Protein AF-0000000066932840 (afdb_homodimer)

Nearest PDB structures (foldseek):
  3q53-assembly1_A  TM=8.521E-01  e=2.913E-15  Homo sapiens
  8x5z-assembly1_A  TM=8.084E-01  e=1.155E-15  Homo sapiens
  3fy0-assembly1_A  TM=8.001E-01  e=7.343E-15  Homo sapiens
  1yhv-assembly1_A  TM=7.965E-01  e=5.828E-15  Homo sapiens
  2bva-assembly1_A  TM=7.339E-01  e=5.035E-12  Homo sapiens

pLDDT: mean 77.08, std 30.49, range [14.58, 98.81]

Radius of gyration: 35.37 Å; Cα contacts (8 Å, |Δi|>4): 1029; chains: 2; bounding box: 68×145×120 Å

Sequence (610 aa):
MSPMQKTSNRDTVFPGSGGDYLANIQRPNNSNLPESQVESSTRHSRALVKSTTKSGLRDLYLPLKYKTQRVNWREDSPWSFYEGAYRIELGGSVAVVLRSDTGEQFTLSSASITEEQIKRLCELKHKNLVQTYEVFSYEGVYYTVSNHEAISLNHFIACDKSLNEAQLASIFAQSLEGIAYLATHGLRHSEIICPNILVSLEGVVKIANLELCQNGARAPAKQDLAALGSAVMSVMNKKHVEKGKFSIMNPSLWSSEAISFLSLTMDSTYEALSSHSFLDLAKPQYLPWIVLYALRKAHNAVAPIMSPMQKTSNRDTVFPGSGGDYLANIQRPNNSNLPESQVESSTRHSRALVKSTTKSGLRDLYLPLKYKTQRVNWREDSPWSFYEGAYRIELGGSVAVVLRSDTGEQFTLSSASITEEQIKRLCELKHKNLVQTYEVFSYEGVYYTVSNHEAISLNHFIACDKSLNEAQLASIFAQSLEGIAYLATHGLRHSEIICPNILVSLEGVVKIANLELCQNGARAPAKQDLAALGSAVMSVMNKKHVEKGKFSIMNPSLWSSEAISFLSLTMDSTYEALSSHSFLDLAKPQYLPWIVLYALRKAHNAVAPI

Secondary structure (DSSP, 8-state):
---------------------------------------------------------------GGGS---PEEESS-GGGTEEEEEEEESSSEEEEEEETTT--EEEEEEE---HHHHHHHHH---TTBPPEEEEEEETTEEEEEEE---EEHHHHHHSSSPP-HHHHHHHHHHHHHHHHHHHHTTEE-----GGGEEE-TTS-EEE--GGG-EE--SS--HHHHHHHHHHHHHHHHTSPPPTT----S-GGGS-HHHHHHHHHTTT--HHHHHT-GGGGG--GGGHHHHHHHHHHH-----EE-/---------------------------------------------------------------GGGSS--PEEESS-GGGTEEEEEEEESSSEEEEEEETTT--EEEEEEE---HHHHHHHHH---TTBPPEEEEEEETTEEEEEEE---EEHHHHHHSSSPP-HHHHHHHHHHHHHHHHHHHHTTEE-----GGGEEE-TTS-EEE--GGG-EE--SS--HHHHHHHHHHHHHHHHTSPPPTT----S-GGGS-HHHHHHHHHTTT--HHHHHT-GGGGG--GGGHHHHHHHHHHH-----EE-

InterPro domains:
  IPR000719 Protein kinase domain [PS50011] (46-305)
  IPR000719 Protein kinase domain [SM00220] (82-279)
  IPR001245 Serine-threonine/tyrosine-protein kinase, catalytic domain [PF07714] (112-216)
  IPR011009 Protein kinase-like domain superfamily [SSF56112] (109-215)
  IPR053235 Ser/Thr Protein Kinase [PTHR24361] (93-256)

Organism: NCBI:txid1442368

Solvent-accessible surface area (backbone atoms only — not comparable to full-atom values): 34960 Å² total; per-residue (Å²): 137,90,85,84,77,85,88,83,88,94,82,90,74,87,81,85,85,84,90,78,89,77,86,77,83,77,78,77,84,85,82,78,77,75,80,71,76,76,72,79,74,76,75,73,74,74,70,71,72,73,74,71,74,74,66,76,64,67,68,72,71,56,64,72,76,69,49,91,62,75,55,46,78,40,86,39,61,61,69,81,52,33,40,77,61,28,29,37,78,63,42,47,79,29,33,34,26,25,33,67,89,70,36,50,67,27,27,39,35,79,41,96,69,53,68,68,44,51,55,51,48,56,65,51,81,51,85,22,35,65,43,52,52,34,37,23,45,39,97,90,34,38,34,41,30,26,74,63,68,66,44,26,41,52,42,48,25,72,31,92,66,78,80,53,66,32,42,50,20,26,52,48,50,36,46,49,50,30,45,44,52,38,9,77,73,23,26,31,58,83,64,55,42,36,49,23,36,29,32,27,64,77,31,47,36,22,40,40,63,66,75,64,40,37,80,78,25,86,45,53,45,48,68,41,41,9,10,46,34,7,33,54,32,11,40,76,55,50,42,87,45,58,76,53,42,90,66,71,83,63,60,87,81,50,55,69,55,53,53,50,52,50,58,41,27,59,78,43,52,61,68,61,57,76,67,36,70,50,50,71,47,39,37,45,58,54,30,24,63,55,45,52,49,28,42,32,62,32,80,52,74,71,40,81,104,141,81,86,88,75,92,75,86,77,85,74,85,82,75,84,75,85,82,84,72,91,69,80,82,77,77,71,83,77,91,84,78,82,74,82,74,78,77,72,80,72,75,76,74,73,72,71,72,72,72,75,71,73,72,67,77,64,67,69,72,70,57,64,72,76,69,51,90,61,73,55,44,77,38,85,40,62,59,68,81,50,32,40,76,62,29,28,39,80,64,42,47,80,28,33,34,26,24,32,66,89,69,36,49,66,27,26,39,34,79,39,98,68,54,71,69,45,51,54,52,48,55,65,52,79,52,87,24,35,64,41,52,52,34,38,24,45,40,97,90,33,37,34,42,30,26,73,63,67,66,45,27,42,52,42,47,26,73,33,91,65,80,79,53,67,31,42,50,19,26,51,47,51,37,46,48,51,31,45,43,53,36,9,78,72,24,25,31,59,84,64,53,41,37,50,21,36,28,32,28,63,78,32,48,36,23,41,40,63,65,74,63,41,39,80,78,25,83,47,52,43,47,68,41,41,9,10,46,34,7,34,52,34,11,40,76,56,50,42,90,45,58,77,52,43,87,66,74,85,63,61,87,80,48,55,69,56,53,52,50,52,49,57,42,27,60,79,44,53,61,68,62,56,74,67,36,70,50,51,73,48,38,37,46,58,54,30,25,62,55,44,51,49,28,41,34,64,31,81,51,72,69,40,80,104

Foldseek 3Di:
DDDDDPDDDDDDDDDYYDDDDDDDDDPDDDDDPDPPDPPPPDPPPPPPPPPCCVVPPPPPCPPCVLPPDQAAEEADDCVVFWAFFWWFQALHIWTWIAGPPPRDIKIKDKDLADPVLVVVLQPDRDQQAFHWRYWYRYPNIIMTITHDAQAWLLLLLVAPDADDLQLLLQLLLLVLVVLQSQLVVQKEQLDQAGSQWTAHLQQHIHGHPSSPIDGHHNGRDLQNLLQSLQRSQSSQCSHHGPRLDDDHDCPVSDDPLVNVLSVCSNPHGSVVNNPRCSSVSHDSNVRNVVSVVSSVVDPTDIGGD/DDDDDPDDPDDDDPDDDDDDPDDDPDPDDDDDPDDPDPPPPDPPVPPPPPCCVVVPPPPPCPPCVLPPDQAAEEADDCVVFWAFFWWFQALHIWTWIAGPPPRDIKIKDKDLADPVLVVVLQPDRDQQAFHFRYWYDYPNIIMTITHDAQAWLLLLLQAPDADDLQLLLQLLLLVLVVLFSQLVVQKEQLDQAGSQWTAHLQQHTHGHPSSPIDGHRNGRDLQNLLQNLQRSQSSQQSHHGPRLDDDHDCPVVDDPLVNVLSVCSNPHGSVVNNPRCSSVSHDSNVRNVVSVVSSVVDPTDIGGD

Structure (mmCIF, N/CA/C/O backbone):
data_AF-0000000066932840-model_v1
#
loop_
_entity.id
_entity.type
_entity.pdbx_description
1 polymer 'Protein kinase domain-containing protein'
#
loop_
_atom_site.group_PDB
_atom_site.id
_atom_site.type_symbol
_atom_site.label_atom_id
_atom_site.label_alt_id
_atom_site.label_comp_id
_atom_site.label_asym_id
_atom_site.label_entity_id
_atom_site.label_seq_id
_atom_site.pdbx_PDB_ins_code
_atom_site.Cartn_x
_atom_site.Cartn_y
_atom_site.Cartn_z
_atom_site.occupancy
_atom_site.B_iso_or_equiv
_atom_site.auth_seq_id
_atom_site.auth_comp_id
_atom_site.auth_asym_id
_atom_site.auth_atom_id
_atom_site.pdbx_PDB_model_num
ATOM 1 N N . MET A 1 1 ? 25.375 -58.375 23.328 1 17.38 1 MET A N 1
ATOM 2 C CA . MET A 1 1 ? 25.312 -59.656 22.656 1 17.38 1 MET A CA 1
ATOM 3 C C . MET A 1 1 ? 24.859 -59.5 21.203 1 17.38 1 MET A C 1
ATOM 5 O O . MET A 1 1 ? 24.359 -58.438 20.828 1 17.38 1 MET A O 1
ATOM 9 N N . SER A 1 2 ? 23.922 -60.406 20.672 1 17.84 2 SER A N 1
ATOM 10 C CA . SER A 1 2 ? 23.844 -61.25 19.484 1 17.84 2 SER A CA 1
ATOM 11 C C . SER A 1 2 ? 23.219 -60.5 18.312 1 17.84 2 SER A C 1
ATOM 13 O O . SER A 1 2 ? 22.5 -59.531 18.516 1 17.84 2 SER A O 1
ATOM 15 N N . PRO A 1 3 ? 23.156 -61.062 16.984 1 20.72 3 PRO A N 1
ATOM 16 C CA . PRO A 1 3 ? 23.156 -61.094 15.523 1 20.72 3 PRO A CA 1
ATOM 17 C C . PRO A 1 3 ? 21.75 -61 14.93 1 20.72 3 PRO A C 1
ATOM 19 O O . PRO A 1 3 ? 21.594 -60.688 13.75 1 20.72 3 PRO A O 1
ATOM 22 N N . MET A 1 4 ? 20.609 -61.344 15.656 1 16.97 4 MET A N 1
ATOM 23 C CA . MET A 1 4 ? 19.703 -62.312 15.07 1 16.97 4 MET A CA 1
ATOM 24 C C . MET A 1 4 ? 19.031 -61.75 13.82 1 16.97 4 MET A C 1
ATOM 26 O O . MET A 1 4 ? 18.703 -60.562 13.766 1 16.97 4 MET A O 1
ATOM 30 N N . GLN A 1 5 ? 18.703 -62.625 12.695 1 15.55 5 GLN A N 1
ATOM 31 C CA . GLN A 1 5 ? 18.375 -63.094 11.359 1 15.55 5 GLN A CA 1
ATOM 32 C C . GLN A 1 5 ? 16.891 -62.875 11.047 1 15.55 5 GLN A C 1
ATOM 34 O O . GLN A 1 5 ? 16.031 -63.562 11.586 1 15.55 5 GLN A O 1
ATOM 39 N N . LYS A 1 6 ? 16.375 -61.656 11.141 1 17.77 6 LYS A N 1
ATOM 40 C CA . LYS A 1 6 ? 14.914 -61.594 11.07 1 17.77 6 LYS A CA 1
ATOM 41 C C . LYS A 1 6 ? 14.383 -62.438 9.906 1 17.77 6 LYS A C 1
ATOM 43 O O . LYS A 1 6 ? 14.812 -62.25 8.766 1 17.77 6 LYS A O 1
ATOM 48 N N . THR A 1 7 ? 13.469 -63.438 10.023 1 15.41 7 THR A N 1
ATOM 49 C CA . THR A 1 7 ? 12.844 -64.625 9.5 1 15.41 7 THR A CA 1
ATOM 50 C C . THR A 1 7 ? 12.102 -64.312 8.203 1 15.41 7 THR A C 1
ATOM 52 O O . THR A 1 7 ? 11.719 -63.188 7.941 1 15.41 7 THR A O 1
ATOM 55 N N . SER A 1 8 ? 11.68 -65.438 7.312 1 15.38 8 SER A N 1
ATOM 56 C CA . SER A 1 8 ? 11.562 -66.25 6.113 1 15.38 8 SER A CA 1
ATOM 57 C C . SER A 1 8 ? 10.18 -66.125 5.492 1 15.38 8 SER A C 1
ATOM 59 O O . SER A 1 8 ? 10.039 -66.188 4.266 1 15.38 8 SER A O 1
ATOM 61 N N . ASN A 1 9 ? 9.008 -66.188 6.223 1 15.18 9 ASN A N 1
ATOM 62 C CA . ASN A 1 9 ? 8.18 -67.312 5.852 1 15.18 9 ASN A CA 1
ATOM 63 C C . ASN A 1 9 ? 7.469 -67.125 4.523 1 15.18 9 ASN A C 1
ATOM 65 O O . ASN A 1 9 ? 7.324 -66 4.078 1 15.18 9 ASN A O 1
ATOM 69 N N . ARG A 1 10 ? 6.344 -68.062 4.059 1 15.47 10 ARG A N 1
ATOM 70 C CA . ARG A 1 10 ? 5.93 -69.125 3.156 1 15.47 10 ARG A CA 1
ATOM 71 C C . ARG A 1 10 ? 4.922 -68.625 2.131 1 15.47 10 ARG A C 1
ATOM 73 O O . ARG A 1 10 ? 4.402 -67.5 2.26 1 15.47 10 ARG A O 1
ATOM 80 N N . ASP A 1 11 ? 3.67 -69.375 1.948 1 14.95 11 ASP A N 1
ATOM 81 C CA . ASP A 1 11 ? 3.207 -70.375 0.985 1 14.95 11 ASP A CA 1
ATOM 82 C C . ASP A 1 11 ? 2.145 -69.812 0.059 1 14.95 11 ASP A C 1
ATOM 84 O O . ASP A 1 11 ? 2.195 -70 -1.157 1 14.95 11 ASP A O 1
ATOM 88 N N . THR A 1 12 ? 0.796 -69.438 0.472 1 15.54 12 THR A N 1
ATOM 89 C CA . THR A 1 12 ? -0.285 -70.375 0.093 1 15.54 12 THR A CA 1
ATOM 90 C C . THR A 1 12 ? -0.82 -70 -1.293 1 15.54 12 THR A C 1
ATOM 92 O O . THR A 1 12 ? -0.806 -68.875 -1.694 1 15.54 12 THR A O 1
ATOM 95 N N . VAL A 1 13 ? -1.67 -71 -2.008 1 15.32 13 VAL A N 1
ATOM 96 C CA . VAL A 1 13 ? -1.975 -71.75 -3.211 1 15.32 13 VAL A CA 1
ATOM 97 C C . VAL A 1 13 ? -3.195 -71.188 -3.908 1 15.32 13 VAL A C 1
ATOM 99 O O . VAL A 1 13 ? -3.406 -71.375 -5.102 1 15.32 13 VAL A O 1
ATOM 102 N N . PHE A 1 14 ? -4.031 -70.25 -3.408 1 15.66 14 PHE A N 1
ATOM 103 C CA . PHE A 1 14 ? -5.355 -70.812 -3.674 1 15.66 14 PHE A CA 1
ATOM 104 C C . PHE A 1 14 ? -5.633 -70.875 -5.172 1 15.66 14 PHE A C 1
ATOM 106 O O . PHE A 1 14 ? -5.344 -69.938 -5.891 1 15.66 14 PHE A O 1
ATOM 113 N N . PRO A 1 15 ? -6.453 -71.875 -5.527 1 15.3 15 PRO A N 1
ATOM 114 C CA . PRO A 1 15 ? -6.688 -72.75 -6.707 1 15.3 15 PRO A CA 1
ATOM 115 C C . PRO A 1 15 ? -7.465 -72 -7.801 1 15.3 15 PRO A C 1
ATOM 117 O O . PRO A 1 15 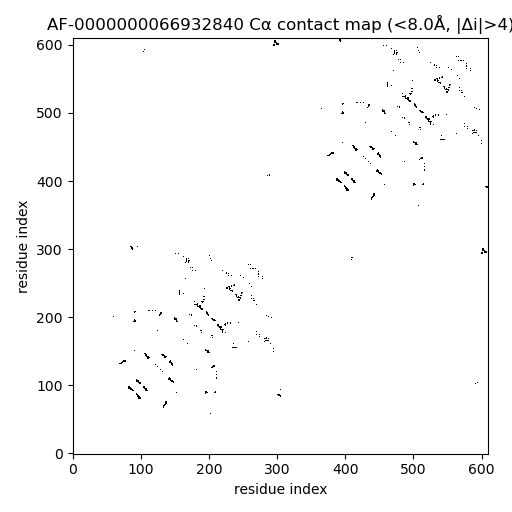? -6.992 -71.938 -8.938 1 15.3 15 PRO A O 1
ATOM 120 N N . GLY A 1 16 ? -8.812 -72.375 -7.836 1 14.58 16 GLY A N 1
ATOM 121 C CA . GLY A 1 16 ? -9.383 -73.25 -8.836 1 14.58 16 GLY A CA 1
ATOM 122 C C . GLY A 1 16 ? -9.898 -72.5 -10.062 1 14.58 16 GLY A C 1
ATOM 123 O O . GLY A 1 16 ? -9.172 -72.375 -11.047 1 14.58 16 GLY A O 1
ATOM 124 N N . SER A 1 17 ? -11.336 -72.625 -10.242 1 14.75 17 SER A N 1
ATOM 125 C CA . SER A 1 17 ? -12.055 -73.375 -11.227 1 14.75 17 SER A CA 1
ATOM 126 C C . SER A 1 17 ? -12.461 -72.562 -12.43 1 14.75 17 SER A C 1
ATOM 128 O O . SER A 1 17 ? -12.328 -71.312 -12.414 1 14.75 17 SER A O 1
ATOM 130 N N . GLY A 1 18 ? -13.859 -72.688 -12.773 1 14.73 18 GLY A N 1
ATOM 131 C CA . GLY A 1 18 ? -14.477 -73.312 -13.891 1 14.73 18 GLY A CA 1
ATOM 132 C C . GLY A 1 18 ? -14.734 -72.438 -15.078 1 14.73 18 GLY A C 1
ATOM 133 O O . GLY A 1 18 ? -14.445 -71.25 -15.031 1 14.73 18 GLY A O 1
ATOM 134 N N . GLY A 1 19 ? -16.141 -72.375 -15.508 1 15.33 19 GLY A N 1
ATOM 135 C CA . GLY A 1 19 ? -16.781 -72.875 -16.719 1 15.33 19 GLY A CA 1
ATOM 136 C C . GLY A 1 19 ? -16.922 -71.812 -17.797 1 15.33 19 GLY A C 1
ATOM 137 O O . GLY A 1 19 ? -16.719 -70.625 -17.562 1 15.33 19 GLY A O 1
ATOM 138 N N . ASP A 1 20 ? -17.719 -72.25 -18.891 1 15.13 20 ASP A N 1
ATOM 139 C CA . ASP A 1 20 ? -17.734 -72.312 -20.344 1 15.13 20 ASP A CA 1
ATOM 140 C C . ASP A 1 20 ? -18.438 -71.125 -20.984 1 15.13 20 ASP A C 1
ATOM 142 O O . ASP A 1 20 ? -18.156 -70.812 -22.141 1 15.13 20 ASP A O 1
ATOM 146 N N . TYR A 1 21 ? -19.594 -70.625 -20.406 1 15.81 21 TYR A N 1
ATOM 147 C CA . TYR A 1 21 ? -20.734 -70.75 -21.312 1 15.81 21 TYR A CA 1
ATOM 148 C C . TYR A 1 21 ? -20.609 -69.75 -22.453 1 15.81 21 TYR A C 1
ATOM 150 O O . TYR A 1 21 ? -20.078 -68.625 -22.281 1 15.81 21 TYR A O 1
ATOM 158 N N . LEU A 1 22 ? -21.141 -70.125 -23.688 1 15.39 22 LEU A N 1
ATOM 159 C CA . LEU A 1 22 ? -21.031 -70.062 -25.141 1 15.39 22 LEU A CA 1
ATOM 160 C C . LEU A 1 22 ? -21.672 -68.812 -25.703 1 15.39 22 LEU A C 1
ATOM 162 O O . LEU A 1 22 ? -21.203 -68.25 -26.703 1 15.39 22 LEU A O 1
ATOM 166 N N . ALA A 1 23 ? -22.844 -68.25 -25.172 1 16.06 23 ALA A N 1
ATOM 167 C CA . ALA A 1 23 ? -23.906 -68.25 -26.172 1 16.06 23 ALA A CA 1
ATOM 168 C C . ALA A 1 23 ? -23.688 -67.125 -27.203 1 16.06 23 ALA A C 1
ATOM 170 O O . ALA A 1 23 ? -23.141 -66.062 -26.891 1 16.06 23 ALA A O 1
ATOM 171 N N . ASN A 1 24 ? -24.141 -67.438 -28.5 1 16.3 24 ASN A N 1
ATOM 172 C CA . ASN A 1 24 ? -23.953 -67.188 -29.922 1 16.3 24 ASN A CA 1
ATOM 173 C C . ASN A 1 24 ? -24.609 -65.875 -30.359 1 16.3 24 ASN A C 1
ATOM 175 O O . ASN A 1 24 ? -24.703 -65.562 -31.547 1 16.3 24 ASN A O 1
ATOM 179 N N . ILE A 1 25 ? -25.297 -65.125 -29.469 1 17.23 25 ILE A N 1
ATOM 180 C CA . ILE A 1 25 ? -26.5 -64.625 -30.141 1 17.23 25 ILE A CA 1
ATOM 181 C C . ILE A 1 25 ? -26.109 -63.688 -31.266 1 17.23 25 ILE A C 1
ATOM 183 O O . ILE A 1 25 ? -25.219 -62.844 -31.094 1 17.23 25 ILE A O 1
ATOM 187 N N . GLN A 1 26 ? -26.969 -63.844 -32.312 1 16.94 26 GLN A N 1
ATOM 188 C CA . GLN A 1 26 ? -27 -63.562 -33.75 1 16.94 26 GLN A CA 1
ATOM 189 C C . GLN A 1 26 ? -27.016 -62.062 -34 1 16.94 26 GLN A C 1
ATOM 191 O O . GLN A 1 26 ? -27.703 -61.312 -33.312 1 16.94 26 GLN A O 1
ATOM 196 N N . ARG A 1 27 ? -26.172 -61.562 -34.969 1 17.95 27 ARG A N 1
ATOM 197 C CA . ARG A 1 27 ? -25.609 -60.281 -35.375 1 17.95 27 ARG A CA 1
ATOM 198 C C . ARG A 1 27 ? -26.609 -59.5 -36.219 1 17.95 27 ARG A C 1
ATOM 200 O O . ARG A 1 27 ? -26.25 -58.469 -36.812 1 17.95 27 ARG A O 1
ATOM 207 N N . PRO A 1 28 ? -27.969 -59.625 -35.719 1 17.39 28 PRO A N 1
ATOM 208 C CA . PRO A 1 28 ? -28.703 -59.375 -36.969 1 17.39 28 PRO A CA 1
ATOM 209 C C . PRO A 1 28 ? -28.281 -58.062 -37.625 1 17.39 28 PRO A C 1
ATOM 211 O O . PRO A 1 28 ? -27.828 -57.125 -36.938 1 17.39 28 PRO A O 1
ATOM 214 N N . ASN A 1 29 ? -28.422 -58.094 -38.938 1 16.39 29 ASN A N 1
ATOM 215 C CA . ASN A 1 29 ? -27.844 -57.438 -40.094 1 16.39 29 ASN A CA 1
ATOM 216 C C . ASN A 1 29 ? -28.281 -55.969 -40.156 1 16.39 29 ASN A C 1
ATOM 218 O O . ASN A 1 29 ? -29.031 -55.5 -39.312 1 16.39 29 ASN A O 1
ATOM 222 N N . ASN A 1 30 ? -28.891 -55.562 -41.375 1 16.3 30 ASN A N 1
ATOM 223 C CA . ASN A 1 30 ? -28.391 -54.719 -42.438 1 16.3 30 ASN A CA 1
ATOM 224 C C . ASN A 1 30 ? -28.938 -53.281 -42.312 1 16.3 30 ASN A C 1
ATOM 226 O O . ASN A 1 30 ? -28.156 -52.344 -42.281 1 16.3 30 ASN A O 1
ATOM 230 N N . SER A 1 31 ? -29.969 -52.938 -43.219 1 17.05 31 SER A N 1
ATOM 231 C CA . SER A 1 31 ? -29.828 -52.094 -44.406 1 17.05 31 SER A CA 1
ATOM 232 C C . SER A 1 31 ? -30.281 -50.688 -44.125 1 17.05 31 SER A C 1
ATOM 234 O O . SER A 1 31 ? -29.531 -49.719 -44.375 1 17.05 31 SER A O 1
ATOM 236 N N . ASN A 1 32 ? -31.516 -50.438 -44.594 1 18.7 32 ASN A N 1
ATOM 237 C CA . ASN A 1 32 ? -31.922 -49.438 -45.594 1 18.7 32 ASN A CA 1
ATOM 238 C C . ASN A 1 32 ? -32.375 -48.125 -44.938 1 18.7 32 ASN A C 1
ATOM 240 O O . ASN A 1 32 ? -33.594 -47.875 -44.812 1 18.7 32 ASN A O 1
ATOM 244 N N . LEU A 1 33 ? -31.906 -47.719 -43.906 1 19.39 33 LEU A N 1
ATOM 245 C CA . LEU A 1 33 ? -32.75 -46.719 -43.219 1 19.39 33 LEU A CA 1
ATOM 246 C C . LEU A 1 33 ? -32.938 -45.469 -44.062 1 19.39 33 LEU A C 1
ATOM 248 O O . LEU A 1 33 ? -31.984 -44.969 -44.656 1 19.39 33 LEU A O 1
ATOM 252 N N . PRO A 1 34 ? -34.25 -45.375 -44.438 1 19.67 34 PRO A N 1
ATOM 253 C CA . PRO A 1 34 ? -34.688 -44.344 -45.375 1 19.67 34 PRO A CA 1
ATOM 254 C C . PRO A 1 34 ? -34.219 -42.969 -45 1 19.67 34 PRO A C 1
ATOM 256 O O . PRO A 1 34 ? -33.875 -42.719 -43.844 1 19.67 34 PRO A O 1
ATOM 259 N N . GLU A 1 35 ? -34.031 -42.125 -46.031 1 20.23 35 GLU A N 1
ATOM 260 C CA . GLU A 1 35 ? -33.438 -40.844 -46.375 1 20.23 35 GLU A CA 1
ATOM 261 C C . GLU A 1 35 ? -34.125 -39.688 -45.625 1 20.23 35 GLU A C 1
ATOM 263 O O . GLU A 1 35 ? -34.969 -39 -46.188 1 20.23 35 GLU A O 1
ATOM 268 N N . SER A 1 36 ? -34.656 -40.062 -44.406 1 19.61 36 SER A N 1
ATOM 269 C CA . SER A 1 36 ? -35.562 -39 -44 1 19.61 36 SER A CA 1
ATOM 270 C C . SER A 1 36 ? -34.969 -37.625 -44.156 1 19.61 36 SER A C 1
ATOM 272 O O . SER A 1 36 ? -33.75 -37.469 -43.969 1 19.61 36 SER A O 1
ATOM 274 N N . GLN A 1 37 ? -35.812 -36.812 -44.781 1 20.8 37 GLN A N 1
ATOM 275 C CA . GLN A 1 37 ? -35.812 -35.438 -45.25 1 20.8 37 GLN A CA 1
ATOM 276 C C . GLN A 1 37 ? -35.344 -34.5 -44.156 1 20.8 37 GLN A C 1
ATOM 278 O O . GLN A 1 37 ? -35.875 -34.5 -43.031 1 20.8 37 GLN A O 1
ATOM 283 N N . VAL A 1 38 ? -34.062 -34.25 -44.156 1 21.58 38 VAL A N 1
ATOM 284 C CA . VAL A 1 38 ? -33.312 -33.375 -43.25 1 21.58 38 VAL A CA 1
ATOM 285 C C . VAL A 1 38 ? -33.969 -32.031 -43.156 1 21.58 38 VAL A C 1
ATOM 287 O O . VAL A 1 38 ? -34.125 -31.312 -44.125 1 21.58 38 VAL A O 1
ATOM 290 N N . GLU A 1 39 ? -35.188 -32.094 -42.375 1 20.67 39 GLU A N 1
ATOM 291 C CA . GLU A 1 39 ? -35.812 -30.797 -42.125 1 20.67 39 GLU A CA 1
ATOM 292 C C . GLU A 1 39 ? -34.781 -29.719 -41.844 1 20.67 39 GLU A C 1
ATOM 294 O O . GLU A 1 39 ? -33.75 -29.984 -41.219 1 20.67 39 GLU A O 1
ATOM 299 N N . SER A 1 40 ? -34.844 -28.672 -42.688 1 20.59 40 SER A N 1
ATOM 300 C CA . SER A 1 40 ? -34.125 -27.406 -42.875 1 20.59 40 SER A CA 1
ATOM 301 C C . SER A 1 40 ? -34.031 -26.641 -41.562 1 20.59 40 SER A C 1
ATOM 303 O O . SER A 1 40 ? -35.031 -26.203 -41 1 20.59 40 SER A O 1
ATOM 305 N N . SER A 1 41 ? -33.312 -27.234 -40.562 1 21.38 41 SER A N 1
ATOM 306 C CA . SER A 1 41 ? -33.188 -26.547 -39.281 1 21.38 41 SER A CA 1
ATOM 307 C C . SER A 1 41 ? -32.781 -25.094 -39.469 1 21.38 41 SER A C 1
ATOM 309 O O . SER A 1 41 ? -31.859 -24.781 -40.188 1 21.38 41 SER A O 1
ATOM 311 N N . THR A 1 42 ? -33.844 -24.266 -39.406 1 22.38 42 THR A N 1
ATOM 312 C CA . THR A 1 42 ? -33.781 -22.812 -39.375 1 22.38 42 THR A CA 1
ATOM 313 C C . THR A 1 42 ? -32.656 -22.328 -38.438 1 22.38 42 THR A C 1
ATOM 315 O O . THR A 1 42 ? -32.625 -22.719 -37.281 1 22.38 42 THR A O 1
ATOM 318 N N . ARG A 1 43 ? -31.516 -22.047 -38.969 1 20.91 43 ARG A N 1
ATOM 319 C CA . ARG A 1 43 ? -30.312 -21.453 -38.406 1 20.91 43 ARG A CA 1
ATOM 320 C C . ARG A 1 43 ? -30.656 -20.25 -37.531 1 20.91 43 ARG A C 1
ATOM 322 O O . ARG A 1 43 ? -31 -19.188 -38.062 1 20.91 43 ARG A O 1
ATOM 329 N N . HIS A 1 44 ? -31.484 -20.438 -36.469 1 21.48 44 HIS A N 1
ATOM 330 C CA . HIS A 1 44 ? -31.594 -19.25 -35.656 1 21.48 44 HIS A CA 1
ATOM 331 C C . HIS A 1 44 ? -30.234 -18.625 -35.375 1 21.48 44 HIS A C 1
ATOM 333 O O . HIS A 1 44 ? -29.297 -19.312 -34.938 1 21.48 44 HIS A O 1
ATOM 339 N N . SER A 1 45 ? -29.859 -17.703 -36.219 1 21.12 45 SER A N 1
ATOM 340 C CA . SER A 1 45 ? -28.719 -16.812 -36.062 1 21.12 45 SER A CA 1
ATOM 341 C C . SER A 1 45 ? -28.578 -16.312 -34.625 1 21.12 45 SER A C 1
ATOM 343 O O . SER A 1 45 ? -29.453 -15.602 -34.125 1 21.12 45 SER A O 1
ATOM 345 N N . ARG A 1 46 ? -28.234 -17.266 -33.719 1 22.28 46 ARG A N 1
ATOM 346 C CA . ARG A 1 46 ? -27.891 -16.766 -32.375 1 22.28 46 ARG A CA 1
ATOM 347 C C . ARG A 1 46 ? -27 -15.531 -32.469 1 22.28 46 ARG A C 1
ATOM 349 O O . ARG A 1 46 ? -25.859 -15.617 -32.906 1 22.28 46 ARG A O 1
ATOM 356 N N . ALA A 1 47 ? -27.594 -14.414 -32.844 1 22.19 47 ALA A N 1
ATOM 357 C CA . ALA A 1 47 ? -26.938 -13.117 -32.688 1 22.19 47 ALA A CA 1
ATOM 358 C C . ALA A 1 47 ? -26.203 -13.047 -31.359 1 22.19 47 ALA A C 1
ATOM 360 O O . ALA A 1 47 ? -26.812 -13.164 -30.297 1 22.19 47 ALA A O 1
ATOM 361 N N . LEU A 1 48 ? -25.062 -13.641 -31.375 1 23.2 48 LEU A N 1
ATOM 362 C CA . LEU A 1 48 ? -24.141 -13.453 -30.266 1 23.2 48 LEU A CA 1
ATOM 363 C C . LEU A 1 48 ? -24.203 -12.023 -29.734 1 23.2 48 LEU A C 1
ATOM 365 O O . LEU A 1 48 ? -23.844 -11.086 -30.453 1 23.2 48 LEU A O 1
ATOM 369 N N . VAL A 1 49 ? -25.281 -11.695 -29.141 1 22.98 49 VAL A N 1
ATOM 370 C CA . VAL A 1 49 ? -25.219 -10.445 -28.391 1 22.98 49 VAL A CA 1
ATOM 371 C C . VAL A 1 49 ? -23.844 -10.312 -27.719 1 22.98 49 VAL A C 1
ATOM 373 O O . VAL A 1 49 ? -23.484 -11.125 -26.875 1 22.98 49 VAL A O 1
ATOM 376 N N . LYS A 1 50 ? -22.828 -9.867 -28.484 1 25.8 50 LYS A N 1
ATOM 377 C CA . LYS A 1 50 ? -21.562 -9.336 -27.969 1 25.8 50 LYS A CA 1
ATOM 378 C C . LYS A 1 50 ? -21.812 -8.453 -26.75 1 25.8 50 LYS A C 1
ATOM 380 O O . LYS A 1 50 ? -22.25 -7.305 -26.875 1 25.8 50 LYS A O 1
ATOM 385 N N . SER A 1 51 ? -22.578 -9 -25.781 1 24.77 51 SER A N 1
ATOM 386 C CA . SER A 1 51 ? -22.625 -8.18 -24.578 1 24.77 51 SER A CA 1
ATOM 387 C C . SER A 1 51 ? -21.266 -7.582 -24.25 1 24.77 51 SER A C 1
ATOM 389 O O . SER A 1 51 ? -20.312 -8.32 -23.969 1 24.77 51 SER A O 1
ATOM 391 N N . THR A 1 52 ? -20.891 -6.559 -24.984 1 28.09 52 THR A N 1
ATOM 392 C CA . THR A 1 52 ? -19.844 -5.586 -24.672 1 28.09 52 THR A CA 1
ATOM 393 C C . THR A 1 52 ? -19.922 -5.156 -23.203 1 28.09 52 THR A C 1
ATOM 395 O O . THR A 1 52 ? -20.656 -4.223 -22.875 1 28.09 52 THR A O 1
ATOM 398 N N . THR A 1 53 ? -20.469 -5.891 -22.391 1 26.58 53 THR A N 1
ATOM 399 C CA . THR A 1 53 ? -20.375 -5.367 -21.031 1 26.58 53 THR A CA 1
ATOM 400 C C . THR A 1 53 ? -18.953 -4.898 -20.734 1 26.58 53 THR A C 1
ATOM 402 O O . THR A 1 53 ? -18.031 -5.715 -20.625 1 26.58 53 THR A O 1
ATOM 405 N N . LYS A 1 54 ? -18.531 -3.725 -21.312 1 27.19 54 LYS A N 1
ATOM 406 C CA . LYS A 1 54 ? -17.422 -2.838 -20.984 1 27.19 54 LYS A CA 1
ATOM 407 C C . LYS A 1 54 ? -17.25 -2.703 -19.469 1 27.19 54 LYS A C 1
ATOM 409 O O . LYS A 1 54 ? -17.891 -1.857 -18.844 1 27.19 54 LYS A O 1
ATOM 414 N N . SER A 1 55 ? -17.5 -3.695 -18.766 1 27.02 55 SER A N 1
ATOM 415 C CA . SER A 1 55 ? -17.281 -3.59 -17.328 1 27.02 55 SER A CA 1
ATOM 416 C C . SER A 1 55 ? -16.016 -2.775 -17.031 1 27.02 55 SER A C 1
ATOM 418 O O . SER A 1 55 ? -15 -2.928 -17.703 1 27.02 55 SER A O 1
ATOM 420 N N . GLY A 1 56 ? -16.234 -1.502 -16.688 1 28.52 56 GLY A N 1
ATOM 421 C CA . GLY A 1 56 ? -15.328 -0.469 -16.219 1 28.52 56 GLY A CA 1
ATOM 422 C C . GLY A 1 56 ? -14.164 -1.019 -15.414 1 28.52 56 GLY A C 1
ATOM 423 O O . GLY A 1 56 ? -14.047 -0.76 -14.219 1 28.52 56 GLY A O 1
ATOM 424 N N . LEU A 1 57 ? -13.945 -2.223 -15.5 1 26.53 57 LEU A N 1
ATOM 425 C CA . LEU A 1 57 ? -12.656 -2.562 -14.914 1 26.53 57 LEU A CA 1
ATOM 426 C C . LEU A 1 57 ? -11.602 -1.518 -15.266 1 26.53 57 LEU A C 1
ATOM 428 O O . LEU A 1 57 ? -11.258 -1.354 -16.438 1 26.53 57 LEU A O 1
ATOM 432 N N . ARG A 1 58 ? -11.672 -0.379 -14.633 1 29.89 58 ARG A N 1
ATOM 433 C CA . ARG A 1 58 ? -10.547 0.533 -14.781 1 29.89 58 ARG A CA 1
ATOM 434 C C . ARG A 1 58 ? -9.273 -0.223 -15.156 1 29.89 58 ARG A C 1
ATOM 436 O O . ARG A 1 58 ? -8.984 -1.277 -14.594 1 29.89 58 ARG A O 1
ATOM 443 N N . ASP A 1 59 ? -9.008 -0.237 -16.391 1 30.77 59 ASP A N 1
ATOM 444 C CA . ASP A 1 59 ? -7.676 -0.655 -16.812 1 30.77 59 ASP A CA 1
ATOM 445 C C . ASP A 1 59 ? -6.668 -0.501 -15.672 1 30.77 59 ASP A C 1
ATOM 447 O O . ASP A 1 59 ? -6.535 0.58 -15.094 1 30.77 59 ASP A O 1
ATOM 451 N N . LEU A 1 60 ? -6.695 -1.356 -14.75 1 31.08 60 LEU A N 1
ATOM 452 C CA . LEU A 1 60 ? -5.527 -1.319 -13.875 1 31.08 60 LEU A CA 1
ATOM 453 C C . LEU A 1 60 ? -4.352 -0.638 -14.57 1 31.08 60 LEU A C 1
ATOM 455 O O . LEU A 1 60 ? -3.826 -1.151 -15.562 1 31.08 60 LEU A O 1
ATOM 459 N N . TYR A 1 61 ? -4.496 0.668 -14.773 1 30.53 61 TYR A N 1
ATOM 460 C CA . TYR A 1 61 ? -3.355 1.418 -15.281 1 30.53 61 TYR A CA 1
ATOM 461 C C . TYR A 1 61 ? -2.045 0.749 -14.891 1 30.53 61 TYR A C 1
ATOM 463 O O . TYR A 1 61 ? -1.699 0.688 -13.711 1 30.53 61 TYR A O 1
ATOM 471 N N . LEU A 1 62 ? -1.787 -0.348 -15.43 1 33.41 62 LEU A N 1
ATOM 472 C CA . LEU A 1 62 ? -0.362 -0.653 -15.367 1 33.41 62 LEU A CA 1
ATOM 473 C C . LEU A 1 62 ? 0.472 0.607 -15.57 1 33.41 62 LEU A C 1
ATOM 475 O O . LEU A 1 62 ? 0.202 1.396 -16.484 1 33.41 62 LEU A O 1
ATOM 479 N N . PRO A 1 63 ? 0.935 1.208 -14.555 1 33.69 63 PRO A N 1
ATOM 480 C CA . PRO A 1 63 ? 1.836 2.271 -15.008 1 33.69 63 PRO A CA 1
ATOM 481 C C . PRO A 1 63 ? 2.467 1.977 -16.359 1 33.69 63 PRO A C 1
ATOM 483 O O . PRO A 1 63 ? 2.689 0.812 -16.703 1 33.69 63 PRO A O 1
ATOM 486 N N . LEU A 1 64 ? 2.09 2.721 -17.375 1 36.38 64 LEU A N 1
ATOM 487 C CA . LEU A 1 64 ? 2.711 2.758 -18.703 1 36.38 64 LEU A CA 1
ATOM 488 C C . LEU A 1 64 ? 4.156 2.277 -18.625 1 36.38 64 LEU A C 1
ATOM 490 O O . LEU A 1 64 ? 4.82 2.148 -19.656 1 36.38 64 LEU A O 1
ATOM 494 N N . LYS A 1 65 ? 4.602 2.266 -17.438 1 39.12 65 LYS A N 1
ATOM 495 C CA . LYS A 1 65 ? 6.02 1.916 -17.438 1 39.12 65 LYS A CA 1
ATOM 496 C C . LYS A 1 65 ? 6.242 0.51 -17.984 1 39.12 65 LYS A C 1
ATOM 498 O O . LYS A 1 65 ? 7.379 0.045 -18.062 1 39.12 65 LYS A O 1
ATOM 503 N N . TYR A 1 66 ? 5.148 -0.19 -18.031 1 38.69 66 TYR A N 1
ATOM 504 C CA . TYR A 1 66 ? 5.344 -1.544 -18.531 1 38.69 66 TYR A CA 1
ATOM 505 C C . TYR A 1 66 ? 5.57 -1.534 -20.031 1 38.69 66 TYR A C 1
ATOM 507 O O . TYR A 1 66 ? 5.496 -2.578 -20.688 1 38.69 66 TYR A O 1
ATOM 515 N N . LYS A 1 67 ? 5.473 -0.369 -20.594 1 40.94 67 LYS A N 1
ATOM 516 C CA . LYS A 1 67 ? 5.812 -0.418 -22 1 40.94 67 LYS A CA 1
ATOM 517 C C . LYS A 1 67 ? 7.082 -1.234 -22.234 1 40.94 67 LYS A C 1
ATOM 519 O O . LYS A 1 67 ? 7.926 -1.351 -21.344 1 40.94 67 LYS A O 1
ATOM 524 N N . THR A 1 68 ? 7.055 -1.926 -23.328 1 48.81 68 THR A N 1
ATOM 525 C CA . THR A 1 68 ? 8.031 -2.773 -24 1 48.81 68 THR A CA 1
ATOM 526 C C . THR A 1 68 ? 9.445 -2.229 -23.797 1 48.81 68 THR A C 1
ATOM 528 O O . THR A 1 68 ? 10.008 -1.6 -24.703 1 48.81 68 THR A O 1
ATOM 531 N N . GLN A 1 69 ? 9.68 -1.703 -22.609 1 58.53 69 GLN A N 1
ATOM 532 C CA . GLN A 1 69 ? 11 -1.086 -22.531 1 58.53 69 GLN A CA 1
ATOM 533 C C . GLN A 1 69 ? 12.102 -2.143 -22.5 1 58.53 69 GLN A C 1
ATOM 535 O O . GLN A 1 69 ? 11.938 -3.199 -21.891 1 58.53 69 GLN A O 1
ATOM 540 N N . ARG A 1 70 ? 12.859 -2.152 -23.391 1 74.69 70 ARG A N 1
ATOM 541 C CA . ARG A 1 70 ? 14.117 -2.889 -23.406 1 74.69 70 ARG A CA 1
ATOM 542 C C . ARG A 1 70 ? 14.773 -2.879 -22.031 1 74.69 70 ARG A C 1
ATOM 544 O O . ARG A 1 70 ? 14.805 -1.844 -21.359 1 74.69 70 ARG A O 1
ATOM 551 N N . VAL A 1 71 ? 14.984 -4.176 -21.578 1 87.19 71 VAL A N 1
ATOM 552 C CA . VAL A 1 71 ? 15.688 -4.312 -20.312 1 87.19 71 VAL A CA 1
ATOM 553 C C . VAL A 1 71 ? 17.062 -3.676 -20.406 1 87.19 71 VAL A C 1
ATOM 555 O O . VAL A 1 71 ? 17.812 -3.93 -21.359 1 87.19 71 VAL A O 1
ATOM 558 N N . ASN A 1 72 ? 17.359 -2.828 -19.531 1 86.06 72 ASN A N 1
ATOM 559 C CA . ASN A 1 72 ? 18.672 -2.189 -19.5 1 86.06 72 ASN A CA 1
ATOM 560 C C . ASN A 1 72 ? 19.719 -3.1 -18.875 1 86.06 72 ASN A C 1
ATOM 562 O O . ASN A 1 72 ? 19.562 -3.553 -17.734 1 86.06 72 ASN A O 1
ATOM 566 N N . TRP A 1 73 ? 20.781 -3.377 -19.672 1 90.44 73 TRP A N 1
ATOM 567 C CA . TRP A 1 73 ? 21.891 -4.184 -19.188 1 90.44 73 TRP A CA 1
ATOM 568 C C . TRP A 1 73 ? 23.094 -3.309 -18.844 1 90.44 73 TRP A C 1
ATOM 570 O O . TRP A 1 73 ? 23.5 -2.461 -19.641 1 90.44 73 TRP A O 1
ATOM 580 N N . ARG A 1 74 ? 23.594 -3.533 -17.625 1 92.62 74 ARG A N 1
ATOM 581 C CA . ARG A 1 74 ? 24.734 -2.734 -17.188 1 92.62 74 ARG A CA 1
ATOM 582 C C . ARG A 1 74 ? 25.812 -3.617 -16.594 1 92.62 74 ARG A C 1
ATOM 584 O O . ARG A 1 74 ? 25.516 -4.531 -15.812 1 92.62 74 ARG A O 1
ATOM 591 N N . GLU A 1 75 ? 27.047 -3.369 -17 1 93.5 75 GLU A N 1
ATOM 592 C CA . GLU A 1 75 ? 28.188 -3.99 -16.359 1 93.5 75 GLU A CA 1
ATOM 593 C C . GLU A 1 75 ? 28.734 -3.105 -15.234 1 93.5 75 GLU A C 1
ATOM 595 O O . GLU A 1 75 ? 29.844 -2.586 -15.336 1 93.5 75 GLU A O 1
ATOM 600 N N . ASP A 1 76 ? 27.984 -2.924 -14.258 1 94.94 76 ASP A N 1
ATOM 601 C CA . ASP A 1 76 ? 28.281 -2.049 -13.125 1 94.94 76 ASP A CA 1
ATOM 602 C C . ASP A 1 76 ? 27.609 -2.553 -11.852 1 94.94 76 ASP A C 1
ATOM 604 O O . ASP A 1 76 ? 26.781 -3.477 -11.898 1 94.94 76 ASP A O 1
ATOM 608 N N . SER A 1 77 ? 28.078 -1.987 -10.766 1 95.44 77 SER A N 1
ATOM 609 C CA . SER A 1 77 ? 27.422 -2.287 -9.5 1 95.44 77 SER A CA 1
ATOM 610 C C . SER A 1 77 ? 26.031 -1.678 -9.445 1 95.44 77 SER A C 1
ATOM 612 O O . SER A 1 77 ? 25.844 -0.5 -9.766 1 95.44 77 SER A O 1
ATOM 614 N N . PRO A 1 78 ? 25 -2.471 -9.078 1 96 78 PRO A N 1
ATOM 615 C CA . PRO A 1 78 ? 23.672 -1.882 -8.922 1 96 78 PRO A CA 1
ATOM 616 C C . PRO A 1 78 ? 23.641 -0.769 -7.879 1 96 78 PRO A C 1
ATOM 618 O O . PRO A 1 78 ? 22.797 0.126 -7.953 1 96 78 PRO A O 1
ATOM 621 N N . TRP A 1 79 ? 24.562 -0.764 -6.984 1 95.19 79 TRP A N 1
ATOM 622 C CA . TRP A 1 79 ? 24.562 0.16 -5.855 1 95.19 79 TRP A CA 1
ATOM 623 C C . TRP A 1 79 ? 25.016 1.551 -6.293 1 95.19 79 TRP A C 1
ATOM 625 O O . TRP A 1 79 ? 24.875 2.518 -5.539 1 95.19 79 TRP A O 1
ATOM 635 N N . SER A 1 80 ? 25.516 1.664 -7.5 1 96.19 80 SER A N 1
ATOM 636 C CA . SER A 1 80 ? 25.828 2.969 -8.078 1 96.19 80 SER A CA 1
ATOM 637 C C . SER A 1 80 ? 24.562 3.688 -8.523 1 96.19 80 SER A C 1
ATOM 639 O O . SER A 1 80 ? 24.562 4.902 -8.75 1 96.19 80 SER A O 1
ATOM 641 N N . PHE A 1 81 ? 23.5 2.887 -8.656 1 95.81 81 PHE A N 1
ATOM 642 C CA . PHE A 1 81 ? 22.281 3.434 -9.234 1 95.81 81 PHE A CA 1
ATOM 643 C C . PHE A 1 81 ? 21.125 3.35 -8.25 1 95.81 81 PHE A C 1
ATOM 645 O O . PHE A 1 81 ? 20.125 4.043 -8.406 1 95.81 81 PHE A O 1
ATOM 652 N N . TYR A 1 82 ? 21.281 2.479 -7.285 1 95.62 82 TYR A N 1
ATOM 653 C CA . TYR A 1 82 ? 20.203 2.25 -6.316 1 95.62 82 TYR A CA 1
ATOM 654 C C . TYR A 1 82 ? 20.719 2.385 -4.891 1 95.62 82 TYR A C 1
ATOM 656 O O . TYR A 1 82 ? 21.891 2.07 -4.613 1 95.62 82 TYR A O 1
ATOM 664 N N . GLU A 1 83 ? 19.781 2.848 -4.043 1 93.94 83 GLU A N 1
ATOM 665 C CA . GLU A 1 83 ? 20.047 2.875 -2.605 1 93.94 83 GLU A CA 1
ATOM 666 C C . GLU A 1 83 ? 19.234 1.803 -1.882 1 93.94 83 GLU A C 1
ATOM 668 O O . GLU A 1 83 ? 18.031 1.658 -2.119 1 93.94 83 GLU A O 1
ATOM 673 N N . GLY A 1 84 ? 19.906 1.064 -1.014 1 92.44 84 GLY A N 1
ATOM 674 C CA . GLY A 1 84 ? 19.219 0.029 -0.262 1 92.44 84 GLY A CA 1
ATOM 675 C C . GLY A 1 84 ? 18.312 0.581 0.824 1 92.44 84 GLY A C 1
ATOM 676 O O . GLY A 1 84 ? 18.703 1.487 1.562 1 92.44 84 GLY A O 1
ATOM 677 N N . ALA A 1 85 ? 17.094 0.047 0.883 1 90.5 85 ALA A N 1
ATOM 678 C CA . ALA A 1 85 ? 16.172 0.456 1.93 1 90.5 85 ALA A CA 1
ATOM 679 C C . ALA A 1 85 ? 16.047 -0.62 3.004 1 90.5 85 ALA A C 1
ATOM 681 O O . ALA A 1 85 ? 16.422 -0.401 4.16 1 90.5 85 ALA A O 1
ATOM 682 N N . TYR A 1 86 ? 15.586 -1.792 2.633 1 87.81 86 TYR A N 1
ATOM 683 C CA . TYR A 1 86 ? 15.445 -2.924 3.543 1 87.81 86 TYR A CA 1
ATOM 684 C C . TYR A 1 86 ? 15.297 -4.23 2.77 1 87.81 86 TYR A C 1
ATOM 686 O O . TYR A 1 86 ? 15.219 -4.223 1.538 1 87.81 86 TYR A O 1
ATOM 694 N N . ARG A 1 87 ? 15.391 -5.383 3.537 1 90.06 87 ARG A N 1
ATOM 695 C CA . ARG A 1 87 ? 15.219 -6.699 2.926 1 90.06 87 ARG A CA 1
ATOM 696 C C . ARG A 1 87 ? 13.914 -7.348 3.379 1 90.06 87 ARG A C 1
ATOM 698 O O . ARG A 1 87 ? 13.492 -7.164 4.52 1 90.06 87 ARG A O 1
ATOM 705 N N . ILE A 1 88 ? 13.336 -8.078 2.455 1 87.69 88 ILE A N 1
ATOM 706 C CA . ILE A 1 88 ? 12.086 -8.773 2.768 1 87.69 88 ILE A CA 1
ATOM 707 C C . ILE A 1 88 ? 12.039 -10.102 2.025 1 87.69 88 ILE A C 1
ATOM 709 O O . ILE A 1 88 ? 12.781 -10.312 1.06 1 87.69 88 ILE A O 1
ATOM 713 N N . GLU A 1 89 ? 11.219 -10.984 2.525 1 86.5 89 GLU A N 1
ATOM 714 C CA . GLU A 1 89 ? 11 -12.266 1.861 1 86.5 89 GLU A CA 1
ATOM 715 C C . GLU A 1 89 ? 9.781 -12.211 0.939 1 86.5 89 GLU A C 1
ATOM 717 O O . GLU A 1 89 ? 8.641 -12.297 1.399 1 86.5 89 GLU A O 1
ATOM 722 N N . LEU A 1 90 ? 9.922 -12.078 -0.28 1 88.5 90 LEU A N 1
ATOM 723 C CA . LEU A 1 90 ? 8.922 -12.055 -1.342 1 88.5 90 LEU A CA 1
ATOM 724 C C . LEU A 1 90 ? 9.43 -12.781 -2.582 1 88.5 90 LEU A C 1
ATOM 726 O O . LEU A 1 90 ? 10.062 -12.18 -3.445 1 88.5 90 LEU A O 1
ATOM 730 N N . GLY A 1 91 ? 9.117 -14.094 -2.771 1 85.75 91 GLY A N 1
ATOM 731 C CA . GLY A 1 91 ? 9.719 -14.891 -3.83 1 85.75 91 GLY A CA 1
ATOM 732 C C . GLY A 1 91 ? 11.195 -15.156 -3.605 1 85.75 91 GLY A C 1
ATOM 733 O O . GLY A 1 91 ? 11.984 -15.188 -4.559 1 85.75 91 GLY A O 1
ATOM 734 N N . GLY A 1 92 ? 11.57 -15.117 -2.34 1 85.12 92 GLY A N 1
ATOM 735 C CA . GLY A 1 92 ? 12.961 -15.164 -1.896 1 85.12 92 GLY A CA 1
ATOM 736 C C . GLY A 1 92 ? 13.391 -13.906 -1.167 1 85.12 92 GLY A C 1
ATOM 737 O O . GLY A 1 92 ? 12.602 -12.977 -0.994 1 85.12 92 GLY A O 1
ATOM 738 N N . SER A 1 93 ? 14.578 -13.945 -0.668 1 86.56 93 SER A N 1
ATOM 739 C CA . SER A 1 93 ? 15.117 -12.758 0 1 86.56 93 SER A CA 1
ATOM 740 C C . SER A 1 93 ? 15.469 -11.672 -1.005 1 86.56 93 SER A C 1
ATOM 742 O O . SER A 1 93 ? 16.375 -11.844 -1.823 1 86.56 93 SER A O 1
ATOM 744 N N . VAL A 1 94 ? 14.781 -10.609 -0.958 1 91.31 94 VAL A N 1
ATOM 745 C CA . VAL A 1 94 ? 15.023 -9.531 -1.912 1 91.31 94 VAL A CA 1
ATOM 746 C C . VAL A 1 94 ? 15.305 -8.227 -1.164 1 91.31 94 VAL A C 1
ATOM 748 O O . VAL A 1 94 ? 14.844 -8.039 -0.034 1 91.31 94 VAL A O 1
ATOM 751 N N . ALA A 1 95 ? 16.047 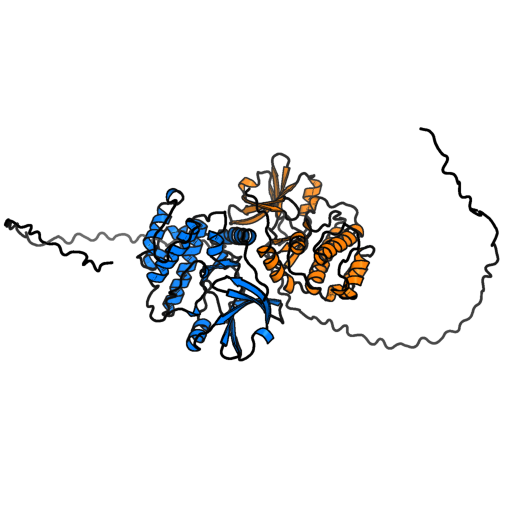-7.387 -1.878 1 93.06 95 ALA A N 1
ATOM 752 C CA . ALA A 1 95 ? 16.297 -6.047 -1.352 1 93.06 95 ALA A CA 1
ATOM 753 C C . ALA A 1 95 ? 15.32 -5.035 -1.941 1 93.06 95 ALA A C 1
ATOM 755 O O . ALA A 1 95 ? 15.148 -4.961 -3.16 1 93.06 95 ALA A O 1
ATOM 756 N N . VAL A 1 96 ? 14.664 -4.391 -1.05 1 93 96 VAL A N 1
ATOM 757 C CA . VAL A 1 96 ? 13.922 -3.217 -1.495 1 93 96 VAL A CA 1
ATOM 758 C C . VAL A 1 96 ? 14.875 -2.035 -1.663 1 93 96 VAL A C 1
ATOM 760 O O . VAL A 1 96 ? 15.602 -1.679 -0.733 1 93 96 VAL A O 1
ATOM 763 N N . VAL A 1 97 ? 14.82 -1.447 -2.881 1 94.69 97 VAL A N 1
ATOM 764 C CA . VAL A 1 97 ? 15.812 -0.424 -3.197 1 94.69 97 VAL A CA 1
ATOM 765 C C . VAL A 1 97 ? 15.117 0.793 -3.807 1 94.69 97 VAL A C 1
ATOM 767 O O . VAL A 1 97 ? 14.016 0.685 -4.34 1 94.69 97 VAL A O 1
ATOM 770 N N . LEU A 1 98 ? 15.781 1.924 -3.639 1 93.94 98 LEU A N 1
ATOM 771 C CA . LEU A 1 98 ? 15.32 3.174 -4.234 1 93.94 98 LEU A CA 1
ATOM 772 C C . LEU A 1 98 ? 16.266 3.625 -5.344 1 93.94 98 LEU A C 1
ATOM 774 O O . LEU A 1 98 ? 17.484 3.645 -5.164 1 93.94 98 LEU A O 1
ATOM 778 N N . ARG A 1 99 ? 15.641 3.898 -6.445 1 94.75 99 ARG A N 1
ATOM 779 C CA . ARG A 1 99 ? 16.469 4.484 -7.492 1 94.75 99 ARG A CA 1
ATOM 780 C C . ARG A 1 99 ? 17.031 5.84 -7.059 1 94.75 99 ARG A C 1
ATOM 782 O O . ARG A 1 99 ? 16.266 6.727 -6.66 1 94.75 99 ARG A O 1
ATOM 789 N N . SER A 1 100 ? 18.25 6.055 -7.227 1 92.75 100 SER A N 1
ATOM 790 C CA . SER A 1 100 ? 18.953 7.191 -6.625 1 92.75 100 SER A CA 1
ATOM 791 C C . SER A 1 100 ? 18.5 8.508 -7.246 1 92.75 100 SER A C 1
ATOM 793 O O . SER A 1 100 ? 18.422 9.531 -6.562 1 92.75 100 SER A O 1
ATOM 795 N N . ASP A 1 101 ? 18.156 8.492 -8.469 1 90.31 101 ASP A N 1
ATOM 796 C CA . ASP A 1 101 ? 17.859 9.734 -9.164 1 90.31 101 ASP A CA 1
ATOM 797 C C . ASP A 1 101 ? 16.375 10.086 -9.031 1 90.31 101 ASP A C 1
ATOM 799 O O . ASP A 1 101 ? 16.016 11.266 -9 1 90.31 101 ASP A O 1
ATOM 803 N N . THR A 1 102 ? 15.492 9.062 -8.867 1 89.75 102 THR A N 1
ATOM 804 C CA . THR A 1 102 ? 14.062 9.344 -8.906 1 89.75 102 THR A CA 1
ATOM 805 C C . THR A 1 102 ? 13.422 9.062 -7.551 1 89.75 102 THR A C 1
ATOM 807 O O . THR A 1 102 ? 12.352 9.594 -7.246 1 89.75 102 THR A O 1
ATOM 810 N N . GLY A 1 103 ? 13.953 8.172 -6.824 1 89.62 103 GLY A N 1
ATOM 811 C CA . GLY A 1 103 ? 13.375 7.793 -5.547 1 89.62 103 GLY A CA 1
ATOM 812 C C . GLY A 1 103 ? 12.328 6.699 -5.672 1 89.62 103 GLY A C 1
ATOM 813 O O . GLY A 1 103 ? 11.742 6.277 -4.672 1 89.62 103 GLY A O 1
ATOM 814 N N . GLU A 1 104 ? 12.18 6.238 -6.844 1 91.5 104 GLU A N 1
ATOM 815 C CA . GLU A 1 104 ? 11.211 5.168 -7.07 1 91.5 104 GLU A CA 1
ATOM 816 C C . GLU A 1 104 ? 11.672 3.867 -6.414 1 91.5 104 GLU A C 1
ATOM 818 O O . GLU A 1 104 ? 12.867 3.562 -6.395 1 91.5 104 GLU A O 1
ATOM 823 N N . GLN A 1 105 ? 10.695 3.162 -5.98 1 93.06 105 GLN A N 1
ATOM 824 C CA . GLN A 1 105 ? 10.977 1.936 -5.242 1 93.06 105 GLN A CA 1
ATOM 825 C C . GLN A 1 105 ? 10.984 0.724 -6.172 1 93.06 105 GLN A C 1
ATOM 827 O O . GLN A 1 105 ? 10.117 0.596 -7.039 1 93.06 105 GLN A O 1
ATOM 832 N N . PHE A 1 106 ? 12 -0.159 -5.996 1 94.81 106 PHE A N 1
ATOM 833 C CA . PHE A 1 106 ? 12.141 -1.406 -6.742 1 94.81 106 PHE A CA 1
ATOM 834 C C . PHE A 1 106 ? 12.602 -2.533 -5.824 1 94.81 106 PHE A C 1
ATOM 836 O O . PHE A 1 106 ? 12.883 -2.309 -4.645 1 94.81 106 PHE A O 1
ATOM 843 N N . THR A 1 107 ? 12.586 -3.725 -6.375 1 95 107 THR A N 1
ATOM 844 C CA . THR A 1 107 ? 13.219 -4.871 -5.73 1 95 107 THR A CA 1
ATOM 845 C C . THR A 1 107 ? 14.453 -5.316 -6.508 1 95 107 THR A C 1
ATOM 847 O O . THR A 1 107 ? 14.438 -5.352 -7.742 1 95 107 THR A O 1
ATOM 850 N N . LEU A 1 108 ? 15.477 -5.582 -5.766 1 94.94 108 LEU A N 1
ATOM 851 C CA . LEU A 1 108 ? 16.734 -6.066 -6.32 1 94.94 108 LEU A CA 1
ATOM 852 C C . LEU A 1 108 ? 17.062 -7.461 -5.797 1 94.94 108 LEU A C 1
ATOM 854 O O . LEU A 1 108 ? 17.047 -7.695 -4.586 1 94.94 108 LEU A O 1
ATOM 858 N N . SER A 1 109 ? 17.25 -8.383 -6.684 1 92.62 109 SER A N 1
ATOM 859 C CA . SER A 1 109 ? 17.609 -9.75 -6.332 1 92.62 109 SER A CA 1
ATOM 860 C C . SER A 1 109 ? 18.922 -10.164 -6.988 1 92.62 109 SER A C 1
ATOM 862 O O . SER A 1 109 ? 19.219 -9.766 -8.117 1 92.62 109 SER A O 1
ATOM 864 N N . SER A 1 110 ? 19.703 -10.852 -6.246 1 91.19 110 SER A N 1
ATOM 865 C CA . SER A 1 110 ? 20.875 -11.469 -6.836 1 91.19 110 SER A CA 1
ATOM 866 C C . SER A 1 110 ? 20.562 -12.852 -7.387 1 91.19 110 SER A C 1
ATOM 868 O O . SER A 1 110 ? 19.797 -13.602 -6.793 1 91.19 110 SER A O 1
ATOM 870 N N . ALA A 1 111 ? 21.125 -13.07 -8.492 1 84 111 ALA A N 1
ATOM 871 C CA . ALA A 1 111 ? 20.859 -14.359 -9.133 1 84 111 ALA A CA 1
ATOM 872 C C . ALA A 1 111 ? 22.172 -15.023 -9.562 1 84 111 ALA A C 1
ATOM 874 O O . ALA A 1 111 ? 22.984 -14.422 -10.266 1 84 111 ALA A O 1
ATOM 875 N N . SER A 1 112 ? 22.359 -16.188 -9.039 1 84.19 112 SER A N 1
ATOM 876 C CA . SER A 1 112 ? 23.484 -16.984 -9.523 1 84.19 112 SER A CA 1
ATOM 877 C C . SER A 1 112 ? 23.062 -17.906 -10.664 1 84.19 112 SER A C 1
ATOM 879 O O . SER A 1 112 ? 22.953 -19.125 -10.492 1 84.19 112 SER A O 1
ATOM 881 N N . ILE A 1 113 ? 22.781 -17.281 -11.773 1 84.88 113 ILE A N 1
ATOM 882 C CA . ILE A 1 113 ? 22.266 -18.016 -12.914 1 84.88 113 ILE A CA 1
ATOM 883 C C . ILE A 1 113 ? 23.125 -17.734 -14.148 1 84.88 113 ILE A C 1
ATOM 885 O O . ILE A 1 113 ? 24.047 -16.906 -14.094 1 84.88 113 ILE A O 1
ATOM 889 N N . THR A 1 114 ? 22.797 -18.516 -15.195 1 87.38 114 THR A N 1
ATOM 890 C CA . THR A 1 114 ? 23.562 -18.391 -16.422 1 87.38 114 THR A CA 1
ATOM 891 C C . THR A 1 114 ? 23.094 -17.188 -17.234 1 87.38 114 THR A C 1
ATOM 893 O O . THR A 1 114 ? 22.016 -16.641 -16.984 1 87.38 114 THR A O 1
ATOM 896 N N . GLU A 1 115 ? 23.922 -16.812 -18.125 1 88.19 115 GLU A N 1
ATOM 897 C CA . GLU A 1 115 ? 23.578 -15.711 -19.016 1 88.19 115 GLU A CA 1
ATOM 898 C C . GLU A 1 115 ? 22.328 -16.031 -19.828 1 88.19 115 GLU A C 1
ATOM 900 O O . GLU A 1 115 ? 21.5 -15.164 -20.078 1 88.19 115 GLU A O 1
ATOM 905 N N . GLU A 1 116 ? 22.266 -17.25 -20.219 1 87.5 116 GLU A N 1
ATOM 906 C CA . GLU A 1 116 ? 21.094 -17.688 -20.984 1 87.5 116 GLU A CA 1
ATOM 907 C C . GLU A 1 116 ? 19.812 -17.547 -20.156 1 87.5 116 GLU A C 1
ATOM 909 O O . GLU A 1 116 ? 18.781 -17.141 -20.688 1 87.5 116 GLU A O 1
ATOM 914 N N . GLN A 1 117 ? 19.938 -17.844 -18.969 1 88.69 117 GLN A N 1
ATOM 915 C CA . GLN A 1 117 ? 18.781 -17.75 -18.078 1 88.69 117 GLN A CA 1
ATOM 916 C C . GLN A 1 117 ? 18.359 -16.297 -17.875 1 88.69 117 GLN A C 1
ATOM 918 O O . GLN A 1 117 ? 17.172 -15.977 -17.859 1 88.69 117 GLN A O 1
ATOM 923 N N . ILE A 1 118 ? 19.344 -15.516 -17.797 1 89.25 118 ILE A N 1
ATOM 924 C CA . ILE A 1 118 ? 19.062 -14.102 -17.609 1 89.25 118 ILE A CA 1
ATOM 925 C C . ILE A 1 118 ? 18.406 -13.531 -18.875 1 89.25 118 ILE A C 1
ATOM 927 O O . ILE A 1 118 ? 17.484 -12.719 -18.797 1 89.25 11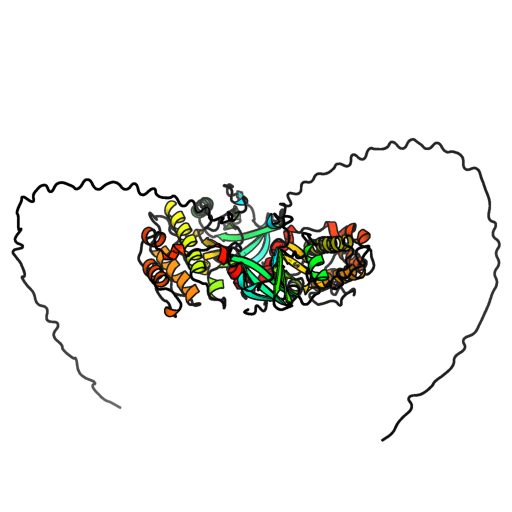8 ILE A O 1
ATOM 931 N N . LYS A 1 119 ? 18.906 -13.906 -19.984 1 89.12 119 LYS A N 1
ATOM 932 C CA . LYS A 1 119 ? 18.344 -13.438 -21.25 1 89.12 119 LYS A CA 1
ATOM 933 C C . LYS A 1 119 ? 16.875 -13.852 -21.391 1 89.12 119 LYS A C 1
ATOM 935 O O . LYS A 1 119 ? 16.047 -13.055 -21.812 1 89.12 119 LYS A O 1
ATOM 940 N N . ARG A 1 120 ? 16.625 -15.016 -21 1 90 120 ARG A N 1
ATOM 941 C CA . ARG A 1 120 ? 15.25 -15.516 -21.016 1 90 120 ARG A CA 1
ATOM 942 C C . ARG A 1 120 ? 14.352 -14.695 -20.094 1 90 120 ARG A C 1
ATOM 944 O O . ARG A 1 120 ? 13.242 -14.312 -20.469 1 90 120 ARG A O 1
ATOM 951 N N . LEU A 1 121 ? 14.867 -14.469 -18.984 1 90.56 121 LEU A N 1
ATOM 952 C CA . LEU A 1 121 ? 14.133 -13.68 -18 1 90.56 121 LEU A CA 1
ATOM 953 C C . LEU A 1 121 ? 13.773 -12.305 -18.562 1 90.56 121 LEU A C 1
ATOM 955 O O . LEU A 1 121 ? 12.664 -11.82 -18.344 1 90.56 121 LEU A O 1
ATOM 959 N N . CYS A 1 122 ? 14.617 -11.75 -19.312 1 90.94 122 CYS A N 1
ATOM 960 C CA . CYS A 1 122 ? 14.438 -10.406 -19.875 1 90.94 122 CYS A CA 1
ATOM 961 C C . CYS A 1 122 ? 13.391 -10.406 -20.969 1 90.94 122 CYS A C 1
ATOM 963 O O . CYS A 1 122 ? 12.828 -9.359 -21.297 1 90.94 122 CYS A O 1
ATOM 965 N N . GLU A 1 123 ? 13.109 -11.508 -21.469 1 91.5 123 GLU A N 1
ATOM 966 C CA . GLU A 1 123 ? 12.156 -11.617 -22.578 1 91.5 123 GLU A CA 1
ATOM 967 C C . GLU A 1 123 ? 10.734 -11.766 -22.062 1 91.5 123 GLU A C 1
ATOM 969 O O . GLU A 1 123 ? 9.773 -11.539 -22.797 1 91.5 123 GLU A O 1
ATOM 974 N N . LEU A 1 124 ? 10.609 -12.234 -20.922 1 93.75 124 LEU A N 1
ATOM 975 C CA . LEU A 1 124 ? 9.289 -12.492 -20.359 1 93.75 124 LEU A CA 1
ATOM 976 C C . LEU A 1 124 ? 8.602 -11.195 -19.969 1 93.75 124 LEU A C 1
ATOM 978 O O . LEU A 1 124 ? 9.102 -10.453 -19.109 1 93.75 124 LEU A O 1
ATOM 982 N N . LYS A 1 125 ? 7.477 -10.906 -20.672 1 93.62 125 LYS A N 1
ATOM 983 C CA . LYS A 1 125 ? 6.684 -9.711 -20.391 1 93.62 125 LYS A CA 1
ATOM 984 C C . LYS A 1 125 ? 5.199 -10.047 -20.266 1 93.62 125 LYS A C 1
ATOM 986 O O . LYS A 1 125 ? 4.527 -10.289 -21.281 1 93.62 125 LYS A O 1
ATOM 991 N N . HIS A 1 126 ? 4.758 -10.023 -19.062 1 95.94 126 HIS A N 1
ATOM 992 C CA . HIS A 1 126 ? 3.361 -10.344 -18.781 1 95.94 126 HIS A CA 1
ATOM 993 C C . HIS A 1 126 ? 2.904 -9.734 -17.469 1 95.94 126 HIS A C 1
ATOM 995 O O . HIS A 1 126 ? 3.664 -9.711 -16.5 1 95.94 126 HIS A O 1
ATOM 1001 N N . LYS A 1 127 ? 1.709 -9.328 -17.375 1 96.44 127 LYS A N 1
ATOM 1002 C CA . LYS A 1 127 ? 1.178 -8.656 -16.188 1 96.44 127 LYS A CA 1
ATOM 1003 C C . LYS A 1 127 ? 1.202 -9.578 -14.977 1 96.44 127 LYS A C 1
ATOM 1005 O O . LYS A 1 127 ? 1.259 -9.109 -13.836 1 96.44 127 LYS A O 1
ATOM 1010 N N . ASN A 1 128 ? 1.134 -10.914 -15.188 1 98.12 128 ASN A N 1
ATOM 1011 C CA . ASN A 1 128 ? 1.047 -11.859 -14.078 1 98.12 128 ASN A CA 1
ATOM 1012 C C . ASN A 1 128 ? 2.395 -12.516 -13.797 1 98.12 128 ASN A C 1
ATOM 1014 O O . ASN A 1 128 ? 2.453 -13.578 -13.164 1 98.12 128 ASN A O 1
ATOM 1018 N N . LEU A 1 129 ? 3.441 -11.93 -14.297 1 97.56 129 LEU A N 1
ATOM 1019 C CA . LEU A 1 129 ? 4.812 -12.312 -13.977 1 97.56 129 LEU A CA 1
ATOM 1020 C C . LEU A 1 129 ? 5.598 -11.125 -13.43 1 97.56 129 LEU A C 1
ATOM 1022 O O . LEU A 1 129 ? 5.379 -9.984 -13.852 1 97.56 129 LEU A O 1
ATOM 1026 N N . VAL A 1 130 ? 6.457 -11.461 -12.492 1 96 130 VAL A N 1
ATOM 1027 C CA . VAL A 1 130 ? 7.379 -10.406 -12.078 1 96 130 VAL A CA 1
ATOM 1028 C C . VAL A 1 130 ? 8.266 -10.008 -13.25 1 96 130 VAL A C 1
ATOM 1030 O O . VAL A 1 130 ? 8.945 -10.852 -13.844 1 96 130 VAL A O 1
ATOM 1033 N N . GLN A 1 131 ? 8.266 -8.766 -13.508 1 93.25 131 GLN A N 1
ATOM 1034 C CA . GLN A 1 131 ? 8.969 -8.281 -14.695 1 93.25 131 GLN A CA 1
ATOM 1035 C C . GLN A 1 131 ? 10.336 -7.715 -14.328 1 93.25 131 GLN A C 1
ATOM 1037 O O . GLN A 1 131 ? 10.469 -6.988 -13.336 1 93.25 131 GLN A O 1
ATOM 1042 N N . THR A 1 132 ? 11.297 -8.031 -15.148 1 93.5 132 THR A N 1
ATOM 1043 C CA . THR A 1 132 ? 12.641 -7.488 -14.992 1 93.5 132 THR A CA 1
ATOM 1044 C C . THR A 1 132 ? 12.797 -6.191 -15.781 1 93.5 132 THR A C 1
ATOM 1046 O O . THR A 1 132 ? 12.539 -6.152 -16.984 1 93.5 132 THR A O 1
ATOM 1049 N N . TYR A 1 133 ? 13.32 -5.156 -15.094 1 92.75 133 TYR A N 1
ATOM 1050 C CA . TYR A 1 133 ? 13.469 -3.852 -15.734 1 92.75 133 TYR A CA 1
ATOM 1051 C C . TYR A 1 133 ? 14.93 -3.562 -16.047 1 92.75 133 TYR A C 1
ATOM 1053 O O . TYR A 1 133 ? 15.242 -2.879 -17.031 1 92.75 133 TYR A O 1
ATOM 1061 N N . GLU A 1 134 ? 15.766 -4.027 -15.195 1 94.56 134 GLU A N 1
ATOM 1062 C CA . GLU A 1 134 ? 17.203 -3.805 -15.352 1 94.56 134 GLU A CA 1
ATOM 1063 C C . GLU A 1 134 ? 18 -5.008 -14.867 1 94.56 134 GLU A C 1
ATOM 1065 O O . GLU A 1 134 ? 17.578 -5.719 -13.953 1 94.56 134 GLU A O 1
ATOM 1070 N N . VAL A 1 135 ? 19.141 -5.195 -15.531 1 95.56 135 VAL A N 1
ATOM 1071 C CA . VAL A 1 135 ? 20.062 -6.266 -15.148 1 95.56 135 VAL A CA 1
ATOM 1072 C C . VAL A 1 135 ? 21.469 -5.699 -14.969 1 95.56 135 VAL A C 1
ATOM 1074 O O . VAL A 1 135 ? 21.922 -4.895 -15.781 1 95.56 135 VAL A O 1
ATOM 1077 N N . PHE A 1 136 ? 22.062 -6.051 -13.914 1 95.56 136 PHE A N 1
ATOM 1078 C CA . PHE A 1 136 ? 23.453 -5.688 -13.648 1 95.56 136 PHE A CA 1
ATOM 1079 C C . PHE A 1 136 ? 24.344 -6.93 -13.609 1 95.56 136 PHE A C 1
ATOM 1081 O O . PHE A 1 136 ? 23.953 -7.957 -13.047 1 95.56 136 PHE A O 1
ATOM 1088 N N . SER A 1 137 ? 25.391 -6.891 -14.25 1 94.31 137 SER A N 1
ATOM 1089 C CA . SER A 1 137 ? 26.469 -7.867 -14.086 1 94.31 137 SER A CA 1
ATOM 1090 C C . SER A 1 137 ? 27.641 -7.273 -13.312 1 94.31 137 SER A C 1
ATOM 1092 O O . SER A 1 137 ? 28.312 -6.352 -13.789 1 94.31 137 SER A O 1
ATOM 1094 N N . TYR A 1 138 ? 27.844 -7.777 -12.133 1 93.31 138 TYR A N 1
ATOM 1095 C CA . TYR A 1 138 ? 28.859 -7.203 -11.242 1 93.31 138 TYR A CA 1
ATOM 1096 C C . TYR A 1 138 ? 29.547 -8.289 -10.438 1 93.31 138 TYR A C 1
ATOM 1098 O O . TYR A 1 138 ? 28.906 -9.07 -9.742 1 93.31 138 TYR A O 1
ATOM 1106 N N . GLU A 1 139 ? 30.891 -8.398 -10.578 1 92 139 GLU A N 1
ATOM 1107 C CA . GLU A 1 139 ? 31.734 -9.344 -9.852 1 92 139 GLU A CA 1
ATOM 1108 C C . GLU A 1 139 ? 31.234 -10.773 -10.039 1 92 139 GLU A C 1
ATOM 1110 O O . GLU A 1 139 ? 31.141 -11.531 -9.07 1 92 139 GLU A O 1
ATOM 1115 N N . GLY A 1 140 ? 30.734 -11.055 -11.203 1 88.94 140 GLY A N 1
ATOM 1116 C CA . GLY A 1 140 ? 30.391 -12.414 -11.57 1 88.94 140 GLY A CA 1
ATOM 1117 C C . GLY A 1 140 ? 28.984 -12.805 -11.148 1 88.94 140 GLY A C 1
ATOM 1118 O O . GLY A 1 140 ? 28.594 -13.969 -11.273 1 88.94 140 GLY A O 1
ATOM 1119 N N . VAL A 1 141 ? 28.328 -11.836 -10.641 1 91.94 141 VAL A N 1
ATOM 1120 C CA . VAL A 1 141 ? 26.969 -12.102 -10.188 1 91.94 141 VAL A CA 1
ATOM 1121 C C . VAL A 1 141 ? 25.984 -11.203 -10.953 1 91.94 141 VAL A C 1
ATOM 1123 O O . VAL A 1 141 ? 26.297 -10.055 -11.258 1 91.94 141 VAL A O 1
ATOM 1126 N N . TYR A 1 142 ? 24.906 -11.828 -11.25 1 93.75 142 TYR A N 1
ATOM 1127 C CA . TYR A 1 142 ? 23.875 -11.023 -11.875 1 93.75 142 TYR A CA 1
ATOM 1128 C C . TYR A 1 142 ? 22.891 -10.484 -10.828 1 93.75 142 TYR A C 1
ATOM 1130 O O . TYR A 1 142 ? 22.594 -11.164 -9.844 1 93.75 142 TYR A O 1
ATOM 1138 N N . TYR A 1 143 ? 22.469 -9.227 -11.055 1 95 143 TYR A N 1
ATOM 1139 C CA . TYR A 1 143 ? 21.391 -8.602 -10.281 1 95 143 TYR A CA 1
ATOM 1140 C C . TYR A 1 143 ? 20.234 -8.195 -11.172 1 95 143 TYR A C 1
ATOM 1142 O O . TYR A 1 143 ? 20.438 -7.641 -12.258 1 95 143 TYR A O 1
ATOM 1150 N N . THR A 1 144 ? 19.078 -8.539 -10.695 1 94.69 144 THR A N 1
ATOM 1151 C CA . THR A 1 144 ? 17.891 -8.148 -11.453 1 94.69 144 THR A CA 1
ATOM 1152 C C . THR A 1 144 ? 17.047 -7.164 -10.656 1 94.69 144 THR A C 1
ATOM 1154 O O . THR A 1 144 ? 16.875 -7.32 -9.445 1 94.69 144 THR A O 1
ATOM 1157 N N . VAL A 1 145 ? 16.5 -6.168 -11.383 1 95.62 145 VAL A N 1
ATOM 1158 C CA . VAL A 1 145 ? 15.625 -5.164 -10.789 1 95.62 145 VAL A CA 1
ATOM 1159 C C . VAL A 1 145 ? 14.203 -5.348 -11.305 1 95.62 145 VAL A C 1
ATOM 1161 O O . VAL A 1 145 ? 13.977 -5.434 -12.516 1 95.62 145 VAL A O 1
ATOM 1164 N N . SER A 1 146 ? 13.297 -5.43 -10.344 1 94.62 146 SER A N 1
ATOM 1165 C CA . SER A 1 146 ? 11.883 -5.586 -10.664 1 94.62 146 SER A CA 1
ATOM 1166 C C . SER A 1 146 ? 11.008 -4.664 -9.82 1 94.62 146 SER A C 1
ATOM 1168 O O . SER A 1 146 ? 11.508 -4.012 -8.898 1 94.62 146 SER A O 1
ATOM 1170 N N . ASN A 1 147 ? 9.758 -4.574 -10.203 1 90.62 147 ASN A N 1
ATOM 1171 C CA . ASN A 1 147 ? 8.836 -3.816 -9.367 1 90.62 147 ASN A CA 1
ATOM 1172 C C . ASN A 1 147 ? 8.664 -4.457 -7.992 1 90.62 147 ASN A C 1
ATOM 1174 O O . ASN A 1 147 ? 8.656 -5.684 -7.875 1 90.62 147 ASN A O 1
ATOM 1178 N N . HIS A 1 148 ? 8.492 -3.58 -7.102 1 87.31 148 HIS A N 1
ATOM 1179 C CA . HIS A 1 148 ? 8.219 -4.047 -5.746 1 87.31 148 HIS A CA 1
ATOM 1180 C C . HIS A 1 148 ? 6.75 -4.441 -5.586 1 87.31 148 HIS A C 1
ATOM 1182 O O . HIS A 1 148 ? 5.855 -3.676 -5.953 1 87.31 148 HIS A O 1
ATOM 1188 N N . GLU A 1 149 ? 6.539 -5.637 -5.031 1 88.12 149 GLU A N 1
ATOM 1189 C CA . GLU A 1 149 ? 5.191 -6.129 -4.773 1 88.12 149 GLU A CA 1
ATOM 1190 C C . GLU A 1 149 ? 4.852 -6.051 -3.287 1 88.12 149 GLU A C 1
ATOM 1192 O O . GLU A 1 149 ? 5.723 -5.777 -2.459 1 88.12 149 GLU A O 1
ATOM 1197 N N . ALA A 1 150 ? 3.578 -6.332 -3.016 1 89.31 150 ALA A N 1
ATOM 1198 C CA . ALA A 1 150 ? 3.1 -6.051 -1.664 1 89.31 150 ALA A CA 1
ATOM 1199 C C . ALA A 1 150 ? 3.242 -7.281 -0.769 1 89.31 150 ALA A C 1
ATOM 1201 O O . ALA A 1 150 ? 3.904 -7.223 0.27 1 89.31 150 ALA A O 1
ATOM 1202 N N . ILE A 1 151 ? 2.682 -8.375 -1.206 1 93.94 151 ILE A N 1
ATOM 1203 C CA . ILE A 1 151 ? 2.674 -9.555 -0.349 1 93.94 151 ILE A CA 1
ATOM 1204 C C . ILE A 1 151 ? 2.781 -10.82 -1.205 1 93.94 151 ILE A C 1
ATOM 1206 O O . ILE A 1 151 ? 2.826 -10.734 -2.436 1 93.94 151 ILE A O 1
ATOM 1210 N N . SER A 1 152 ? 2.955 -11.945 -0.536 1 96.12 152 SER A N 1
ATOM 1211 C CA . SER A 1 152 ? 2.83 -13.266 -1.144 1 96.12 152 SER A CA 1
ATOM 1212 C C . SER A 1 152 ? 1.677 -14.055 -0.53 1 96.12 152 SER A C 1
ATOM 1214 O O . SER A 1 152 ? 1.043 -13.594 0.422 1 96.12 152 SER A O 1
ATOM 1216 N N . LEU A 1 153 ? 1.389 -15.211 -1.076 1 97.56 153 LEU A N 1
ATOM 1217 C CA . LEU A 1 153 ? 0.335 -16.047 -0.52 1 97.56 153 LEU A CA 1
ATOM 1218 C C . LEU A 1 153 ? 0.666 -16.469 0.912 1 97.56 153 LEU A C 1
ATOM 1220 O O . LEU A 1 153 ? -0.234 -16.766 1.7 1 97.56 153 LEU A O 1
ATOM 1224 N N . ASN A 1 154 ? 1.972 -16.438 1.303 1 95.44 154 ASN A N 1
ATOM 1225 C CA . ASN A 1 154 ? 2.342 -16.703 2.688 1 95.44 154 ASN A CA 1
ATOM 1226 C C . ASN A 1 154 ? 1.677 -15.727 3.648 1 95.44 154 ASN A C 1
ATOM 1228 O O . ASN A 1 154 ? 1.307 -16.094 4.762 1 95.44 154 ASN A O 1
ATOM 1232 N N . HIS A 1 155 ? 1.545 -14.562 3.211 1 93.75 155 HIS A N 1
ATOM 1233 C CA . HIS A 1 155 ? 0.935 -13.547 4.059 1 93.75 155 HIS A CA 1
ATOM 1234 C C . HIS A 1 155 ? -0.555 -13.805 4.25 1 93.75 155 HIS A C 1
ATOM 1236 O O . HIS A 1 155 ? -1.108 -13.523 5.312 1 93.75 155 HIS A O 1
ATOM 1242 N N . PHE A 1 156 ? -1.191 -14.305 3.207 1 95.5 156 PHE A N 1
ATOM 1243 C CA . PHE A 1 156 ? -2.6 -14.656 3.344 1 95.5 156 PHE A CA 1
ATOM 1244 C C . PHE A 1 156 ? -2.771 -15.844 4.289 1 95.5 156 PHE A C 1
ATOM 1246 O O . PHE A 1 156 ? -3.764 -15.922 5.012 1 95.5 156 PHE A O 1
ATOM 1253 N N . ILE A 1 157 ? -1.834 -16.75 4.242 1 95.81 157 ILE A N 1
ATOM 1254 C CA . ILE A 1 157 ? -1.882 -17.891 5.156 1 95.81 157 ILE A CA 1
ATOM 1255 C C . ILE A 1 157 ? -1.785 -17.391 6.598 1 95.81 157 ILE A C 1
ATOM 1257 O O . ILE A 1 157 ? -2.516 -17.859 7.473 1 95.81 157 ILE A O 1
ATOM 1261 N N . ALA A 1 158 ? -0.947 -16.438 6.832 1 91.62 158 ALA A N 1
ATOM 1262 C CA . ALA A 1 158 ? -0.68 -15.93 8.172 1 91.62 158 ALA A CA 1
ATOM 1263 C C . ALA A 1 158 ? -1.779 -14.977 8.633 1 91.62 158 ALA A C 1
ATOM 1265 O O . ALA A 1 158 ? -1.916 -14.703 9.828 1 91.62 158 ALA A O 1
ATOM 1266 N N . CYS A 1 159 ? -2.516 -14.477 7.699 1 89.25 159 CYS A N 1
ATOM 1267 C CA . CYS A 1 159 ? -3.557 -13.492 7.973 1 89.25 159 CYS A CA 1
ATOM 1268 C C . CYS A 1 159 ? -4.742 -14.133 8.68 1 89.25 159 CYS A C 1
ATOM 1270 O O . CYS A 1 159 ? -5.145 -15.25 8.336 1 89.25 159 CYS A O 1
ATOM 1272 N N . ASP A 1 160 ? -5.391 -13.422 9.609 1 89.56 160 ASP A N 1
ATOM 1273 C CA . ASP A 1 160 ? -6.5 -13.984 10.375 1 89.56 160 ASP A CA 1
ATOM 1274 C C . ASP A 1 160 ? -7.793 -13.953 9.562 1 89.56 160 ASP A C 1
ATOM 1276 O O . ASP A 1 160 ? -8.742 -14.688 9.867 1 89.56 160 ASP A O 1
ATOM 1280 N N . LYS A 1 161 ? -7.875 -13.164 8.547 1 90.56 161 LYS A N 1
ATOM 1281 C CA . LYS A 1 161 ? -9.07 -13.109 7.711 1 90.56 161 LYS A CA 1
ATOM 1282 C C . LYS A 1 161 ? -8.961 -14.086 6.535 1 90.56 161 LYS A C 1
ATOM 1284 O O . LYS A 1 161 ? -7.898 -14.203 5.922 1 90.56 161 LYS A O 1
ATOM 1289 N N . SER A 1 162 ? -10.062 -14.727 6.281 1 93.69 162 SER A N 1
ATOM 1290 C CA . SER A 1 162 ? -10.109 -15.664 5.16 1 93.69 162 SER A CA 1
ATOM 1291 C C . SER A 1 162 ? -10.492 -14.953 3.867 1 93.69 162 SER A C 1
ATOM 1293 O O . SER A 1 162 ? -11.281 -14.008 3.879 1 93.69 162 SER A O 1
ATOM 1295 N N . LEU A 1 163 ? -9.93 -15.453 2.822 1 96.62 163 LEU A N 1
ATOM 1296 C CA . LEU A 1 163 ? -10.352 -14.992 1.505 1 96.62 163 LEU A CA 1
ATOM 1297 C C . LEU A 1 163 ? -11.703 -15.594 1.128 1 96.62 163 LEU A C 1
ATOM 1299 O O . LEU A 1 163 ? -11.992 -16.75 1.464 1 96.62 163 LEU A O 1
ATOM 1303 N N . ASN A 1 164 ? -12.5 -14.805 0.429 1 95.44 164 ASN A N 1
ATOM 1304 C CA . ASN A 1 164 ? -13.734 -15.367 -0.12 1 95.44 164 ASN A CA 1
ATOM 1305 C C . ASN A 1 164 ? -13.492 -16 -1.485 1 95.44 164 ASN A C 1
ATOM 1307 O O . ASN A 1 164 ? -12.375 -15.984 -1.999 1 95.44 164 ASN A O 1
ATOM 1311 N N . GLU A 1 165 ? -14.469 -16.609 -2.066 1 97.69 165 GLU A N 1
ATOM 1312 C CA . GLU A 1 165 ? -14.305 -17.391 -3.291 1 97.69 165 GLU A CA 1
ATOM 1313 C C . GLU A 1 165 ? -13.992 -16.484 -4.48 1 97.69 165 GLU A C 1
ATOM 1315 O O . GLU A 1 165 ? -13.266 -16.891 -5.398 1 97.69 165 GLU A O 1
ATOM 1320 N N . ALA A 1 166 ? -14.539 -15.273 -4.484 1 97 166 ALA A N 1
ATOM 1321 C CA . ALA A 1 166 ? -14.227 -14.336 -5.562 1 97 166 ALA A CA 1
ATOM 1322 C C . ALA A 1 166 ? -12.742 -13.992 -5.566 1 97 166 ALA A C 1
ATOM 1324 O O . ALA A 1 166 ? -12.117 -13.906 -6.633 1 97 166 ALA A O 1
ATOM 1325 N N . GLN A 1 167 ? -12.227 -13.781 -4.398 1 97.44 167 GLN A N 1
ATOM 1326 C CA . GLN A 1 167 ? -10.805 -13.484 -4.242 1 97.44 167 GLN A CA 1
ATOM 1327 C C . GLN A 1 167 ? -9.945 -14.68 -4.641 1 97.44 167 GLN A C 1
ATOM 1329 O O . GLN A 1 167 ? -8.969 -14.531 -5.371 1 97.44 167 GLN A O 1
ATOM 1334 N N . LEU A 1 168 ? -10.289 -15.844 -4.23 1 98.44 168 LEU A N 1
ATOM 1335 C CA . LEU A 1 168 ? -9.562 -17.062 -4.57 1 98.44 168 LEU A CA 1
ATOM 1336 C C . LEU A 1 168 ? -9.586 -17.297 -6.078 1 98.44 168 LEU A C 1
ATOM 1338 O O . LEU A 1 168 ? -8.555 -17.609 -6.68 1 98.44 168 LEU A O 1
ATOM 1342 N N . ALA A 1 169 ? -10.773 -17.156 -6.625 1 98.69 169 ALA A N 1
ATOM 1343 C CA . ALA A 1 169 ? -10.914 -17.312 -8.07 1 98.69 169 ALA A CA 1
ATOM 1344 C C . ALA A 1 169 ? -10.039 -16.312 -8.82 1 98.69 169 ALA A C 1
ATOM 1346 O O . ALA A 1 169 ? -9.477 -16.641 -9.875 1 98.69 169 ALA A O 1
ATOM 1347 N N . SER A 1 170 ? -9.953 -15.117 -8.305 1 98.62 170 SER A N 1
ATOM 1348 C CA . SER A 1 170 ? -9.133 -14.086 -8.93 1 98.62 170 SER A CA 1
ATOM 1349 C C . SER A 1 170 ? -7.656 -14.477 -8.914 1 98.62 170 SER A C 1
ATOM 1351 O O . SER A 1 170 ? -6.957 -14.305 -9.914 1 98.62 170 SER A O 1
ATOM 1353 N N . ILE A 1 171 ? -7.215 -15 -7.812 1 98.81 171 ILE A N 1
ATOM 1354 C CA . ILE A 1 171 ? -5.828 -15.445 -7.699 1 98.81 171 ILE A CA 1
ATOM 1355 C C . ILE A 1 171 ? -5.566 -16.594 -8.68 1 98.81 171 ILE A C 1
ATOM 1357 O O . ILE A 1 171 ? -4.559 -16.578 -9.391 1 98.81 171 ILE A O 1
ATOM 1361 N N . PHE A 1 172 ? -6.453 -17.5 -8.773 1 98.69 172 PHE A N 1
ATOM 1362 C CA . PHE A 1 172 ? -6.316 -18.641 -9.68 1 98.69 172 PHE A CA 1
ATOM 1363 C C . PHE A 1 172 ? -6.273 -18.156 -11.133 1 98.69 172 PHE A C 1
ATOM 1365 O O . PHE A 1 172 ? -5.375 -18.531 -11.883 1 98.69 172 PHE A O 1
ATOM 1372 N N . ALA A 1 173 ? -7.242 -17.359 -11.438 1 98.62 173 ALA A N 1
ATOM 1373 C CA . ALA A 1 173 ? -7.363 -16.922 -12.828 1 98.62 173 ALA A CA 1
ATOM 1374 C C . ALA A 1 173 ? -6.09 -16.219 -13.297 1 98.62 173 ALA A C 1
ATOM 1376 O O . ALA A 1 173 ? -5.562 -16.531 -14.367 1 98.62 173 ALA A O 1
ATOM 1377 N N . GLN A 1 174 ? -5.629 -15.344 -12.469 1 98.62 174 GLN A N 1
ATOM 1378 C CA . GLN A 1 174 ? -4.445 -14.578 -12.836 1 98.62 174 GLN A CA 1
ATOM 1379 C C . GLN A 1 174 ? -3.203 -15.469 -12.867 1 98.62 174 GLN A C 1
ATOM 1381 O O . GLN A 1 174 ? -2.371 -15.352 -13.773 1 98.62 174 GLN A O 1
ATOM 1386 N N . SER A 1 175 ? -3.094 -16.391 -11.938 1 98.75 175 SER A N 1
ATOM 1387 C CA . SER A 1 175 ? -1.959 -17.312 -11.914 1 98.75 175 SER A CA 1
ATOM 1388 C C . SER A 1 175 ? -1.97 -18.234 -13.133 1 98.75 175 SER A C 1
ATOM 1390 O O . SER A 1 175 ? -0.923 -18.5 -13.727 1 98.75 175 SER A O 1
ATOM 1392 N N . LEU A 1 176 ? -3.137 -18.688 -13.461 1 98.62 176 LEU A N 1
ATOM 1393 C CA . LEU A 1 176 ? -3.275 -19.547 -14.633 1 98.62 176 LEU A CA 1
ATOM 1394 C C . LEU A 1 176 ? -2.828 -18.828 -15.898 1 98.62 176 LEU A C 1
ATOM 1396 O O . LEU A 1 176 ? -2.158 -19.406 -16.75 1 98.62 176 LEU A O 1
ATOM 1400 N N . GLU A 1 177 ? -3.188 -17.578 -15.945 1 98.25 177 GLU A N 1
ATOM 1401 C CA . GLU A 1 177 ? -2.762 -16.766 -17.094 1 98.25 177 GLU A CA 1
ATOM 1402 C C . GLU A 1 177 ? -1.24 -16.688 -17.172 1 98.25 177 GLU A C 1
ATOM 1404 O O . GLU A 1 177 ? -0.661 -16.781 -18.25 1 98.25 177 GLU A O 1
ATOM 1409 N N . GLY A 1 178 ? -0.656 -16.5 -16.047 1 98.38 178 GLY A N 1
ATOM 1410 C CA . GLY A 1 178 ? 0.797 -16.469 -16.016 1 98.38 178 GLY A CA 1
ATOM 1411 C C . GLY A 1 178 ? 1.434 -17.781 -16.422 1 98.38 178 GLY A C 1
ATOM 1412 O O . GLY A 1 178 ? 2.375 -17.797 -17.219 1 98.38 178 GLY A O 1
ATOM 1413 N N . ILE A 1 179 ? 0.917 -18.844 -15.938 1 98.31 179 ILE A N 1
ATOM 1414 C CA . ILE A 1 179 ? 1.433 -20.172 -16.25 1 98.31 179 ILE A CA 1
ATOM 1415 C C . ILE A 1 179 ? 1.251 -20.453 -17.75 1 98.31 179 ILE A C 1
ATOM 1417 O O . ILE A 1 179 ? 2.15 -20.984 -18.406 1 98.31 179 ILE A O 1
ATOM 1421 N N . ALA A 1 180 ? 0.121 -20.094 -18.234 1 98.25 180 ALA A N 1
ATOM 1422 C CA . ALA A 1 180 ? -0.14 -20.266 -19.656 1 98.25 180 ALA A CA 1
ATOM 1423 C C . ALA A 1 180 ? 0.86 -19.469 -20.5 1 98.25 180 ALA A C 1
ATOM 1425 O O . ALA A 1 180 ? 1.362 -19.969 -21.5 1 98.25 180 ALA A O 1
ATOM 1426 N N . TYR A 1 181 ? 1.112 -18.266 -20.109 1 98.25 181 TYR A N 1
ATOM 1427 C CA . TYR A 1 181 ? 2.074 -17.422 -20.812 1 98.25 181 TYR A CA 1
ATOM 1428 C C . TYR A 1 181 ? 3.451 -18.078 -20.844 1 98.25 181 TYR A C 1
ATOM 1430 O O . TYR A 1 181 ? 4.113 -18.094 -21.891 1 98.25 181 TYR A O 1
ATOM 1438 N N . LEU A 1 182 ? 3.912 -18.609 -19.75 1 97.81 182 LEU A N 1
ATOM 1439 C CA . LEU A 1 182 ? 5.195 -19.312 -19.703 1 97.81 182 LEU A CA 1
ATOM 1440 C C . LEU A 1 182 ? 5.238 -20.453 -20.719 1 97.81 182 LEU A C 1
ATOM 1442 O O . LEU A 1 182 ? 6.234 -20.625 -21.422 1 97.81 182 LEU A O 1
ATOM 1446 N N . ALA A 1 183 ? 4.18 -21.141 -20.766 1 97.69 183 ALA A N 1
ATOM 1447 C CA . ALA A 1 183 ? 4.109 -22.281 -21.688 1 97.69 183 ALA A CA 1
ATOM 1448 C C . ALA A 1 183 ? 4.258 -21.828 -23.141 1 97.69 183 ALA A C 1
ATOM 1450 O O . ALA A 1 183 ? 4.844 -22.547 -23.953 1 97.69 183 ALA A O 1
ATOM 1451 N N . THR A 1 184 ? 3.75 -20.672 -23.484 1 97.12 184 THR A N 1
ATOM 1452 C CA . THR A 1 184 ? 3.875 -20.156 -24.844 1 97.12 184 THR A CA 1
ATOM 1453 C C . THR A 1 184 ? 5.336 -19.859 -25.172 1 97.12 184 THR A C 1
ATOM 1455 O O . THR A 1 184 ? 5.699 -19.75 -26.344 1 97.12 184 THR A O 1
ATOM 1458 N N . HIS A 1 185 ? 6.129 -19.734 -24.188 1 95.69 185 HIS A N 1
ATOM 1459 C CA . HIS A 1 185 ? 7.559 -19.5 -24.375 1 95.69 185 HIS A CA 1
ATOM 1460 C C . HIS A 1 185 ? 8.352 -20.797 -24.172 1 95.69 185 HIS A C 1
ATOM 1462 O O . HIS A 1 185 ? 9.578 -20.75 -24.016 1 95.69 185 HIS A O 1
ATOM 1468 N N . GLY A 1 186 ? 7.59 -21.891 -24.031 1 96.5 186 GLY A N 1
ATOM 1469 C CA . GLY A 1 186 ? 8.219 -23.188 -23.891 1 96.5 186 GLY A CA 1
ATOM 1470 C C . GLY A 1 186 ? 8.773 -23.453 -22.5 1 96.5 186 GLY A C 1
ATOM 1471 O O . GLY A 1 186 ? 9.711 -24.234 -22.344 1 96.5 186 GLY A O 1
ATOM 1472 N N . LEU A 1 187 ? 8.188 -22.766 -21.531 1 97.06 187 LEU A N 1
ATOM 1473 C CA . LEU A 1 187 ? 8.75 -22.844 -20.188 1 97.06 187 LEU A CA 1
ATOM 1474 C C . LEU A 1 187 ? 7.754 -23.469 -19.219 1 97.06 187 LEU A C 1
ATOM 1476 O O . LEU A 1 187 ? 6.551 -23.219 -19.312 1 97.06 187 LEU A O 1
ATOM 1480 N N . ARG A 1 188 ? 8.25 -24.25 -18.312 1 97.31 188 ARG A N 1
ATOM 1481 C CA . ARG A 1 188 ? 7.559 -24.641 -17.078 1 97.31 188 ARG A CA 1
ATOM 1482 C C . ARG A 1 188 ? 8.172 -23.969 -15.867 1 97.31 188 ARG A C 1
ATOM 1484 O O . ARG A 1 188 ? 9.398 -23.875 -15.75 1 97.31 188 ARG A O 1
ATOM 1491 N N . HIS A 1 189 ? 7.355 -23.484 -15.008 1 96.81 189 HIS A N 1
ATOM 1492 C CA . HIS A 1 189 ? 7.879 -22.781 -13.844 1 96.81 189 HIS A CA 1
ATOM 1493 C C . HIS A 1 189 ? 8.617 -23.719 -12.906 1 96.81 189 HIS A C 1
ATOM 1495 O O . HIS A 1 189 ? 9.742 -23.438 -12.484 1 96.81 189 HIS A O 1
ATOM 1501 N N . SER A 1 190 ? 7.945 -24.828 -12.453 1 96.19 190 SER A N 1
ATOM 1502 C CA . SER A 1 190 ? 8.5 -25.938 -11.703 1 96.19 190 SER A CA 1
ATOM 1503 C C . SER A 1 190 ? 8.617 -25.609 -10.219 1 96.19 190 SER A C 1
ATOM 1505 O O . SER A 1 190 ? 8.852 -26.5 -9.391 1 96.19 190 SER A O 1
ATOM 1507 N N . GLU A 1 191 ? 8.414 -24.344 -9.828 1 95.81 191 GLU A N 1
ATOM 1508 C CA . GLU A 1 191 ? 8.531 -23.938 -8.43 1 95.81 191 GLU A CA 1
ATOM 1509 C C . GLU A 1 191 ? 7.34 -23.094 -8 1 95.81 191 GLU A C 1
ATOM 1511 O O . GLU A 1 191 ? 7.508 -22.062 -7.355 1 95.81 191 GLU A O 1
ATOM 1516 N N . ILE A 1 192 ? 6.207 -23.531 -8.391 1 97.75 192 ILE A N 1
ATOM 1517 C CA . ILE A 1 192 ? 5 -22.859 -7.938 1 97.75 192 ILE A CA 1
ATOM 1518 C C . ILE A 1 192 ? 4.734 -23.203 -6.473 1 97.75 192 ILE A C 1
ATOM 1520 O O . ILE A 1 192 ? 4.359 -24.328 -6.152 1 97.75 192 ILE A O 1
ATOM 1524 N N . ILE A 1 193 ? 5.016 -22.281 -5.574 1 97.25 193 ILE A N 1
ATOM 1525 C CA . ILE A 1 193 ? 4.766 -22.375 -4.141 1 97.25 193 ILE A CA 1
ATOM 1526 C C . ILE A 1 193 ? 4.273 -21.031 -3.605 1 97.25 193 ILE A C 1
ATOM 1528 O O . ILE A 1 193 ? 4.344 -20.016 -4.301 1 97.25 193 ILE A O 1
ATOM 1532 N N . CYS A 1 194 ? 3.773 -20.969 -2.395 1 97.69 194 CYS A N 1
ATOM 1533 C CA . CYS A 1 194 ? 3.094 -19.828 -1.814 1 97.69 194 CYS A CA 1
ATOM 1534 C C . CYS A 1 194 ? 3.994 -18.594 -1.828 1 97.69 194 CYS A C 1
ATOM 1536 O O . CYS A 1 194 ? 3.568 -17.516 -2.23 1 97.69 194 CYS A O 1
ATOM 1538 N N . PRO A 1 195 ? 5.324 -18.703 -1.471 1 95.94 195 PRO A N 1
ATOM 1539 C CA . PRO A 1 195 ? 6.176 -17.516 -1.443 1 95.94 195 PRO A CA 1
ATOM 1540 C C . PRO A 1 195 ? 6.418 -16.922 -2.834 1 95.94 195 PRO A C 1
ATOM 1542 O O . PRO A 1 195 ? 6.82 -15.766 -2.959 1 95.94 195 PRO A O 1
ATOM 1545 N N . ASN A 1 196 ? 6.129 -17.734 -3.879 1 97.31 196 ASN A N 1
ATOM 1546 C CA . ASN A 1 196 ? 6.453 -17.312 -5.234 1 97.31 196 ASN A CA 1
ATOM 1547 C C . ASN A 1 196 ? 5.23 -16.75 -5.953 1 97.31 196 ASN A C 1
ATOM 1549 O O . ASN A 1 196 ? 5.32 -16.328 -7.105 1 97.31 196 ASN A O 1
ATOM 1553 N N . ILE A 1 197 ? 4.129 -16.766 -5.324 1 98.38 197 ILE A N 1
ATOM 1554 C CA . ILE A 1 197 ? 2.926 -16.109 -5.836 1 98.38 197 ILE A CA 1
ATOM 1555 C C . ILE A 1 197 ? 2.664 -14.82 -5.066 1 98.38 197 ILE A C 1
ATOM 1557 O O . ILE A 1 197 ? 2.184 -14.859 -3.932 1 98.38 197 ILE A O 1
ATOM 1561 N N . LEU A 1 198 ? 2.932 -13.758 -5.758 1 97.62 198 LEU A N 1
ATOM 1562 C CA . LEU A 1 198 ? 2.863 -12.438 -5.141 1 97.62 198 LEU A CA 1
ATOM 1563 C C . LEU A 1 198 ? 1.574 -11.727 -5.531 1 97.62 198 LEU A C 1
ATOM 1565 O O . LEU A 1 198 ? 0.936 -12.078 -6.523 1 97.62 198 LEU A O 1
ATOM 1569 N N . VAL A 1 199 ? 1.188 -10.805 -4.727 1 97.44 199 VAL A N 1
ATOM 1570 C CA . VAL A 1 199 ? 0.034 -9.961 -5.012 1 97.44 199 VAL A CA 1
ATOM 1571 C C . VAL A 1 199 ? 0.389 -8.5 -4.754 1 97.44 199 VAL A C 1
ATOM 1573 O O . VAL A 1 199 ? 0.903 -8.156 -3.686 1 97.44 199 VAL A O 1
ATOM 1576 N N . SER A 1 200 ? 0.164 -7.68 -5.75 1 95.56 200 SER A N 1
ATOM 1577 C CA . SER A 1 200 ? 0.437 -6.254 -5.613 1 95.56 200 SER A CA 1
ATOM 1578 C C . SER A 1 200 ? -0.645 -5.559 -4.793 1 95.56 200 SER A C 1
ATOM 1580 O O . SER A 1 200 ? -1.687 -6.152 -4.504 1 95.56 200 SER A O 1
ATOM 1582 N N . LEU A 1 201 ? -0.412 -4.312 -4.488 1 92.25 201 LEU A N 1
ATOM 1583 C CA . LEU A 1 201 ? -1.375 -3.502 -3.754 1 92.25 201 LEU A CA 1
ATOM 1584 C C . LEU A 1 201 ? -2.658 -3.316 -4.555 1 92.25 201 LEU A C 1
ATOM 1586 O O . LEU A 1 201 ? -3.74 -3.172 -3.982 1 92.25 201 LEU A O 1
ATOM 1590 N N . GLU A 1 202 ? -2.537 -3.395 -5.887 1 93.06 202 GLU A N 1
ATOM 1591 C CA . GLU A 1 202 ? -3.682 -3.199 -6.77 1 93.06 202 GLU A CA 1
ATOM 1592 C C . GLU A 1 202 ? -4.426 -4.512 -7.008 1 93.06 202 GLU A C 1
ATOM 1594 O O . GLU A 1 202 ? -5.43 -4.539 -7.723 1 93.06 202 GLU A O 1
ATOM 1599 N N . GLY A 1 203 ? -3.902 -5.523 -6.469 1 95.75 203 GLY A N 1
ATOM 1600 C CA . GLY A 1 203 ? -4.586 -6.801 -6.582 1 95.75 203 GLY A CA 1
ATOM 1601 C C . GLY A 1 203 ? -4.152 -7.602 -7.797 1 95.75 203 GLY A C 1
ATOM 1602 O O . GLY A 1 203 ? -4.887 -8.469 -8.266 1 95.75 203 GLY A O 1
ATOM 1603 N N . VAL A 1 204 ? -3.053 -7.27 -8.328 1 97.75 204 VAL A N 1
ATOM 1604 C CA . VAL A 1 204 ? -2.523 -8.023 -9.461 1 97.75 204 VAL A CA 1
ATOM 1605 C C . VAL A 1 204 ? -1.608 -9.141 -8.953 1 97.75 204 VAL A C 1
ATOM 1607 O O . VAL A 1 204 ? -0.704 -8.891 -8.156 1 97.75 204 VAL A O 1
ATOM 1610 N N . VAL A 1 205 ? -1.851 -10.305 -9.445 1 98.56 205 VAL A N 1
ATOM 1611 C CA . VAL A 1 205 ? -1.059 -11.461 -9.047 1 98.56 205 VAL A CA 1
ATOM 1612 C C . VAL A 1 205 ? 0.159 -11.602 -9.961 1 98.56 205 VAL A C 1
ATOM 1614 O O . VAL A 1 205 ? 0.043 -11.484 -11.18 1 98.56 205 VAL A O 1
ATOM 1617 N N . LYS A 1 206 ? 1.285 -11.797 -9.375 1 97.81 206 LYS A N 1
ATOM 1618 C CA . LYS A 1 206 ? 2.525 -11.953 -10.133 1 97.81 206 LYS A CA 1
ATOM 1619 C C . LYS A 1 206 ? 3.293 -13.188 -9.68 1 97.81 206 LYS A C 1
ATOM 1621 O O . LYS A 1 206 ? 3.531 -13.375 -8.484 1 97.81 206 LYS A O 1
ATOM 1626 N N . ILE A 1 207 ? 3.684 -14.008 -10.57 1 98.06 207 ILE A N 1
ATOM 1627 C CA . ILE A 1 207 ? 4.504 -15.172 -10.266 1 98.06 207 ILE A CA 1
ATOM 1628 C C . ILE A 1 207 ? 5.98 -14.773 -10.266 1 98.06 207 ILE A C 1
ATOM 1630 O O . ILE A 1 207 ? 6.457 -14.117 -11.195 1 98.06 207 ILE A O 1
ATOM 1634 N N . ALA A 1 208 ? 6.664 -15.125 -9.211 1 96.38 208 ALA A N 1
ATOM 1635 C CA . ALA A 1 208 ? 8.07 -14.781 -9.031 1 96.38 208 ALA A CA 1
ATOM 1636 C C . ALA A 1 208 ? 8.969 -16 -9.219 1 96.38 208 ALA A C 1
ATOM 1638 O O . ALA A 1 208 ? 8.5 -17.062 -9.656 1 96.38 208 ALA A O 1
ATOM 1639 N N . ASN A 1 209 ? 10.273 -15.805 -9.07 1 93.12 209 ASN A N 1
ATOM 1640 C CA . ASN A 1 209 ? 11.281 -16.859 -9.172 1 93.12 209 ASN A CA 1
ATOM 1641 C C . ASN A 1 209 ? 11.289 -17.5 -10.555 1 93.12 209 ASN A C 1
ATOM 1643 O O . ASN A 1 209 ? 11.305 -18.719 -10.672 1 93.12 209 ASN A O 1
ATOM 1647 N N . LEU A 1 210 ? 11.289 -16.719 -11.531 1 94.31 210 LEU A N 1
ATOM 1648 C CA . LEU A 1 210 ? 11.211 -17.172 -12.922 1 94.31 210 LEU A CA 1
ATOM 1649 C C . LEU A 1 210 ? 12.562 -17.688 -13.398 1 94.31 210 LEU A C 1
ATOM 1651 O O . LEU A 1 210 ? 12.641 -18.359 -14.422 1 94.31 210 LEU A O 1
ATOM 1655 N N . GLU A 1 211 ? 13.586 -17.328 -12.727 1 88.25 211 GLU A N 1
ATOM 1656 C CA . GLU A 1 211 ? 14.938 -17.719 -13.117 1 88.25 211 GLU A CA 1
ATOM 1657 C C . GLU A 1 211 ? 15.102 -19.234 -13.086 1 88.25 211 GLU A C 1
ATOM 1659 O O . GLU A 1 211 ? 16.016 -19.781 -13.711 1 88.25 211 GLU A O 1
ATOM 1664 N N . LEU A 1 212 ? 14.227 -19.938 -12.4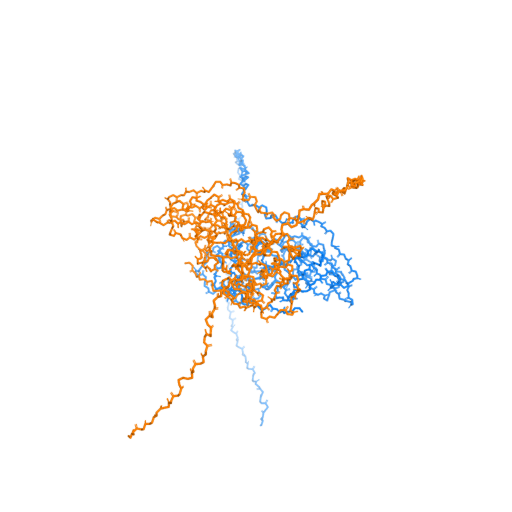45 1 86.31 212 LEU A N 1
ATOM 1665 C CA . LEU A 1 212 ? 14.375 -21.375 -12.266 1 86.31 212 LEU A CA 1
ATOM 1666 C C . LEU A 1 212 ? 13.461 -22.141 -13.227 1 86.31 212 LEU A C 1
ATOM 1668 O O . LEU A 1 212 ? 13.383 -23.359 -13.172 1 86.31 212 LEU A O 1
ATOM 1672 N N . CYS A 1 213 ? 12.812 -21.406 -14.055 1 93.94 213 CYS A N 1
ATOM 1673 C CA . CYS A 1 213 ? 11.945 -22.062 -15.031 1 93.94 213 CYS A CA 1
ATOM 1674 C C . CYS A 1 213 ? 12.734 -23.031 -15.898 1 93.94 213 CYS A C 1
ATOM 1676 O O . CYS A 1 213 ? 13.922 -22.812 -16.172 1 93.94 213 CYS A O 1
ATOM 1678 N N . GLN A 1 214 ? 12.047 -24.031 -16.328 1 93.75 214 GLN A N 1
ATOM 1679 C CA . GLN A 1 214 ? 12.664 -25.062 -17.141 1 93.75 214 GLN A CA 1
ATOM 1680 C C . GLN A 1 214 ? 12.125 -25.047 -18.578 1 93.75 214 GLN A C 1
ATOM 1682 O O . GLN A 1 214 ? 10.938 -24.781 -18.781 1 93.75 214 GLN A O 1
ATOM 1687 N N . ASN A 1 215 ? 13 -25.469 -19.516 1 92.81 215 ASN A N 1
ATOM 1688 C CA . ASN A 1 215 ? 12.609 -25.531 -20.922 1 92.81 215 ASN A CA 1
ATOM 1689 C C . ASN A 1 215 ? 11.836 -26.797 -21.25 1 92.81 215 ASN A C 1
ATOM 1691 O O . ASN A 1 215 ? 11.844 -27.75 -20.469 1 92.81 215 ASN A O 1
ATOM 1695 N N . GLY A 1 216 ? 11.031 -26.703 -22.422 1 92.31 216 GLY A N 1
ATOM 1696 C CA . GLY A 1 216 ? 10.461 -27.922 -22.953 1 92.31 216 GLY A CA 1
ATOM 1697 C C . GLY A 1 216 ? 8.961 -28.016 -22.781 1 92.31 216 GLY A C 1
ATOM 1698 O O . GLY A 1 216 ? 8.352 -29.031 -23.094 1 92.31 216 GLY A O 1
ATOM 1699 N N . ALA A 1 217 ? 8.461 -27 -22.312 1 92.12 217 ALA A N 1
ATOM 1700 C CA . ALA A 1 217 ? 7.012 -27.031 -22.125 1 92.12 217 ALA A CA 1
ATOM 1701 C C . ALA A 1 217 ? 6.289 -26.828 -23.453 1 92.12 217 ALA A C 1
ATOM 1703 O O . ALA A 1 217 ? 6.645 -25.938 -24.234 1 92.12 217 ALA A O 1
ATOM 1704 N N . ARG A 1 218 ? 5.305 -27.625 -23.75 1 93.44 218 ARG A N 1
ATOM 1705 C CA . ARG A 1 218 ? 4.465 -27.469 -24.922 1 93.44 218 ARG A CA 1
ATOM 1706 C C . ARG A 1 218 ? 3.082 -26.953 -24.547 1 93.44 218 ARG A C 1
ATOM 1708 O O . ARG A 1 218 ? 2.348 -26.453 -25.406 1 93.44 218 ARG A O 1
ATOM 1715 N N . ALA A 1 219 ? 2.789 -27.156 -23.359 1 94.31 219 ALA A N 1
ATOM 1716 C CA . ALA A 1 219 ? 1.564 -26.703 -22.703 1 94.31 219 ALA A CA 1
ATOM 1717 C C . ALA A 1 219 ? 1.802 -26.406 -21.219 1 94.31 219 ALA A C 1
ATOM 1719 O O . ALA A 1 219 ? 2.848 -26.766 -20.672 1 94.31 219 ALA A O 1
ATOM 1720 N N . PRO A 1 220 ? 0.848 -25.672 -20.688 1 95.62 220 PRO A N 1
ATOM 1721 C CA . PRO A 1 220 ? 1.004 -25.5 -19.234 1 95.62 220 PRO A CA 1
ATOM 1722 C C . PRO A 1 220 ? 1.178 -26.828 -18.5 1 95.62 220 PRO A C 1
ATOM 1724 O O . PRO A 1 220 ? 0.347 -27.734 -18.641 1 95.62 220 PRO A O 1
ATOM 1727 N N . ALA A 1 221 ? 2.174 -26.906 -17.75 1 93.88 221 ALA A N 1
ATOM 1728 C CA . ALA A 1 221 ? 2.557 -28.172 -17.125 1 93.88 221 ALA A CA 1
ATOM 1729 C C . ALA A 1 221 ? 1.56 -28.578 -16.047 1 93.88 221 ALA A C 1
ATOM 1731 O O . ALA A 1 221 ? 1.199 -27.766 -15.195 1 93.88 221 ALA A O 1
ATOM 1732 N N . LYS A 1 222 ? 1.223 -29.828 -16.031 1 95.81 222 LYS A N 1
ATOM 1733 C CA . LYS A 1 222 ? 0.295 -30.359 -15.031 1 95.81 222 LYS A CA 1
ATOM 1734 C C . LYS A 1 222 ? 0.854 -30.203 -13.625 1 95.81 222 LYS A C 1
ATOM 1736 O O . LYS A 1 222 ? 0.105 -29.938 -12.68 1 95.81 222 LYS A O 1
ATOM 1741 N N . GLN A 1 223 ? 2.135 -30.359 -13.539 1 96.12 223 GLN A N 1
ATOM 1742 C CA . GLN A 1 223 ? 2.779 -30.219 -12.242 1 96.12 223 GLN A CA 1
ATOM 1743 C C . GLN A 1 223 ? 2.627 -28.812 -11.695 1 96.12 223 GLN A C 1
ATOM 1745 O O . GLN A 1 223 ? 2.412 -28.625 -10.5 1 96.12 223 GLN A O 1
ATOM 1750 N N . ASP A 1 224 ? 2.758 -27.797 -12.555 1 98.06 224 ASP A N 1
ATOM 1751 C CA . ASP A 1 224 ? 2.582 -26.406 -12.148 1 98.06 224 ASP A CA 1
ATOM 1752 C C . ASP A 1 224 ? 1.131 -26.141 -11.758 1 98.06 224 ASP A C 1
ATOM 1754 O O . ASP A 1 224 ? 0.869 -25.422 -10.789 1 98.06 224 ASP A O 1
ATOM 1758 N N . LEU A 1 225 ? 0.215 -26.734 -12.453 1 98.44 225 LEU A N 1
ATOM 1759 C CA . LEU A 1 225 ? -1.203 -26.562 -12.164 1 98.44 225 LEU A CA 1
ATOM 1760 C C . LEU A 1 225 ? -1.564 -27.188 -10.82 1 98.44 225 LEU A C 1
ATOM 1762 O O . LEU A 1 225 ? -2.268 -26.578 -10.016 1 98.44 225 LEU A O 1
ATOM 1766 N N . ALA A 1 226 ? -1.056 -28.375 -10.609 1 98.38 226 ALA A N 1
ATOM 1767 C CA . ALA A 1 226 ? -1.289 -29.047 -9.336 1 98.38 226 ALA A CA 1
ATOM 1768 C C . ALA A 1 226 ? -0.674 -28.266 -8.18 1 98.38 226 ALA A C 1
ATOM 1770 O O . ALA A 1 226 ? -1.283 -28.141 -7.109 1 98.38 226 ALA A O 1
ATOM 1771 N N . ALA A 1 227 ? 0.5 -27.781 -8.414 1 98.38 227 ALA A N 1
ATOM 1772 C CA . ALA A 1 227 ? 1.185 -26.984 -7.395 1 98.38 227 ALA A CA 1
ATOM 1773 C C . ALA A 1 227 ? 0.398 -25.719 -7.066 1 98.38 227 ALA A C 1
ATOM 1775 O O . ALA A 1 227 ? 0.318 -25.312 -5.902 1 98.38 227 ALA A O 1
ATOM 1776 N N . LEU A 1 228 ? -0.162 -25.078 -8.094 1 98.62 228 LEU A N 1
ATOM 1777 C CA . LEU A 1 228 ? -1.005 -23.906 -7.879 1 98.62 228 LEU A CA 1
ATOM 1778 C C . LEU A 1 228 ? -2.215 -24.266 -7.02 1 98.62 228 LEU A C 1
ATOM 1780 O O . LEU A 1 228 ? -2.568 -23.531 -6.102 1 98.62 228 LEU A O 1
ATOM 1784 N N . GLY A 1 229 ? -2.814 -25.375 -7.336 1 98.62 229 GLY A N 1
ATOM 1785 C CA . GLY A 1 229 ? -3.914 -25.859 -6.512 1 98.62 229 GLY A CA 1
ATOM 1786 C C . GLY A 1 229 ? -3.543 -26 -5.047 1 98.62 229 GLY A C 1
ATOM 1787 O O . GLY A 1 229 ? -4.25 -25.5 -4.172 1 98.62 229 GLY A O 1
ATOM 1788 N N . SER A 1 230 ? -2.436 -26.641 -4.805 1 98.56 230 SER A N 1
ATOM 1789 C CA . SER A 1 230 ? -1.978 -26.859 -3.436 1 98.56 230 SER A CA 1
ATOM 1790 C C . SER A 1 230 ? -1.68 -25.531 -2.74 1 98.56 230 SER A C 1
ATOM 1792 O O . SER A 1 230 ? -1.944 -25.375 -1.546 1 98.56 230 SER A O 1
ATOM 1794 N N . ALA A 1 231 ? -1.139 -24.594 -3.482 1 98.5 231 ALA A N 1
ATOM 1795 C CA . ALA A 1 231 ? -0.838 -23.281 -2.916 1 98.5 231 ALA A CA 1
ATOM 1796 C C . ALA A 1 231 ? -2.113 -22.578 -2.469 1 98.5 231 ALA A C 1
ATOM 1798 O O . ALA A 1 231 ? -2.174 -22.047 -1.36 1 98.5 231 ALA A O 1
ATOM 1799 N N . VAL A 1 232 ? -3.109 -22.594 -3.32 1 98.31 232 VAL A N 1
ATOM 1800 C CA . VAL A 1 232 ? -4.355 -21.922 -2.99 1 98.31 232 VAL A CA 1
ATOM 1801 C C . VAL A 1 232 ? -5.055 -22.641 -1.84 1 98.31 232 VAL A C 1
ATOM 1803 O O . VAL A 1 232 ? -5.625 -22 -0.954 1 98.31 232 VAL A O 1
ATOM 1806 N N . MET A 1 233 ? -4.988 -23.953 -1.793 1 98.25 233 MET A N 1
ATOM 1807 C CA . MET A 1 233 ? -5.547 -24.703 -0.674 1 98.25 233 MET A CA 1
ATOM 1808 C C . MET A 1 233 ? -4.836 -24.359 0.627 1 98.25 233 MET A C 1
ATOM 1810 O O . MET A 1 233 ? -5.453 -24.359 1.695 1 98.25 233 MET A O 1
ATOM 1814 N N . SER A 1 234 ? -3.533 -24.094 0.561 1 98.38 234 SER A N 1
ATOM 1815 C CA . SER A 1 234 ? -2.801 -23.641 1.739 1 98.38 234 SER A CA 1
ATOM 1816 C C . SER A 1 234 ? -3.402 -22.359 2.305 1 98.38 234 SER A C 1
ATOM 1818 O O . SER A 1 234 ? -3.533 -22.219 3.523 1 98.38 234 SER A O 1
ATOM 1820 N N . VAL A 1 235 ? -3.781 -21.484 1.406 1 97.88 235 VAL A N 1
ATOM 1821 C CA . VAL A 1 235 ? -4.406 -20.219 1.806 1 97.88 235 VAL A CA 1
ATOM 1822 C C . VAL A 1 235 ? -5.762 -20.5 2.447 1 97.88 235 VAL A C 1
ATOM 1824 O O . VAL A 1 235 ? -6.082 -19.938 3.5 1 97.88 235 VAL A O 1
ATOM 1827 N N . MET A 1 236 ? -6.496 -21.391 1.861 1 97.38 236 MET A N 1
ATOM 1828 C CA . MET A 1 236 ? -7.816 -21.75 2.363 1 97.38 236 MET A CA 1
ATOM 1829 C C . MET A 1 236 ? -7.719 -22.359 3.76 1 97.38 236 MET A C 1
ATOM 1831 O O . MET A 1 236 ? -8.516 -22.031 4.641 1 97.38 236 MET A O 1
ATOM 1835 N N . ASN A 1 237 ? -6.684 -23.156 3.943 1 97.44 237 ASN A N 1
ATOM 1836 C CA . ASN A 1 237 ? -6.512 -23.906 5.18 1 97.44 237 ASN A CA 1
ATOM 1837 C C . ASN A 1 237 ? -5.816 -23.078 6.254 1 97.44 237 ASN A C 1
ATOM 1839 O O . ASN A 1 237 ? -5.812 -23.453 7.43 1 97.44 237 ASN A O 1
ATOM 1843 N N . LYS A 1 238 ? -5.195 -21.984 5.816 1 96.06 238 LYS A N 1
ATOM 1844 C CA . LYS A 1 238 ? -4.316 -21.219 6.691 1 96.06 238 LYS A CA 1
ATOM 1845 C C . LYS A 1 238 ? -3.168 -22.078 7.211 1 96.06 238 LYS A C 1
ATOM 1847 O O . LYS A 1 238 ? -2.746 -21.938 8.359 1 96.06 238 LYS A O 1
ATOM 1852 N N . LYS A 1 239 ? -2.836 -23.031 6.422 1 96.88 239 LYS A N 1
ATOM 1853 C CA . LYS A 1 239 ? -1.758 -23.984 6.684 1 96.88 239 LYS A CA 1
ATOM 1854 C C . LYS A 1 239 ? -1.18 -24.531 5.379 1 96.88 239 LYS A C 1
ATOM 1856 O O . LYS A 1 239 ? -1.924 -24.844 4.449 1 96.88 239 LYS A O 1
ATOM 1861 N N . HIS A 1 240 ? 0.094 -24.734 5.402 1 97.06 240 HIS A N 1
ATOM 1862 C CA . HIS A 1 240 ? 0.746 -25.172 4.176 1 97.06 240 HIS A CA 1
ATOM 1863 C C . HIS A 1 240 ? 0.315 -26.578 3.799 1 97.06 240 HIS A C 1
ATOM 1865 O O . HIS A 1 240 ? 0.281 -27.469 4.652 1 97.06 240 HIS A O 1
ATOM 1871 N N . VAL A 1 241 ? -0.042 -26.672 2.545 1 96.88 241 VAL A N 1
ATOM 1872 C CA . VAL A 1 241 ? -0.308 -27.953 1.908 1 96.88 241 VAL A CA 1
ATOM 1873 C C . VAL A 1 241 ? 0.878 -28.359 1.033 1 96.88 241 VAL A C 1
ATOM 1875 O O . VAL A 1 241 ? 1.444 -27.516 0.326 1 96.88 241 VAL A O 1
ATOM 1878 N N . GLU A 1 242 ? 1.232 -29.594 1.11 1 95.56 242 GLU A N 1
ATOM 1879 C CA . GLU A 1 242 ? 2.346 -30.078 0.301 1 95.56 242 GLU A CA 1
ATOM 1880 C C . GLU A 1 242 ? 2.082 -29.859 -1.187 1 95.56 242 GLU A C 1
ATOM 1882 O O . GLU A 1 242 ? 0.97 -30.094 -1.665 1 95.56 242 GLU A O 1
ATOM 1887 N N . LYS A 1 243 ? 3.117 -29.516 -1.843 1 91.62 243 LYS A N 1
ATOM 1888 C CA . LYS A 1 243 ? 3.047 -29.25 -3.275 1 91.62 243 LYS A CA 1
ATOM 1889 C C . LYS A 1 243 ? 2.479 -30.438 -4.035 1 91.62 243 LYS A C 1
ATOM 1891 O O . LYS A 1 243 ? 2.951 -31.562 -3.871 1 91.62 243 LYS A O 1
ATOM 1896 N N . GLY A 1 244 ? 1.373 -30.219 -4.734 1 92.06 244 GLY A N 1
ATOM 1897 C CA . GLY A 1 244 ? 0.775 -31.234 -5.594 1 92.06 244 GLY A CA 1
ATOM 1898 C C . GLY A 1 244 ? -0.224 -32.125 -4.871 1 92.06 244 GLY A C 1
ATOM 1899 O O . GLY A 1 244 ? -0.785 -33.031 -5.461 1 92.06 244 GLY A O 1
ATOM 1900 N N . LYS A 1 245 ? -0.466 -31.828 -3.621 1 94.25 245 LYS A N 1
ATOM 1901 C CA . LYS A 1 245 ? -1.406 -32.656 -2.848 1 94.25 245 LYS A CA 1
ATOM 1902 C C . LYS A 1 245 ? -2.748 -31.922 -2.697 1 94.25 245 LYS A C 1
ATOM 1904 O O . LYS A 1 245 ? -2.803 -30.703 -2.68 1 94.25 245 LYS A O 1
ATOM 1909 N N . PHE A 1 246 ? -3.715 -32.781 -2.637 1 96.62 246 PHE A N 1
ATOM 1910 C CA . PHE A 1 246 ? -5.059 -32.281 -2.381 1 96.62 246 PHE A CA 1
ATOM 1911 C C . PHE A 1 246 ? -5.402 -32.375 -0.9 1 96.62 246 PHE A C 1
ATOM 1913 O O . PHE A 1 246 ? -5.363 -33.469 -0.318 1 96.62 246 PHE A O 1
ATOM 1920 N N . SER A 1 247 ? -5.703 -31.203 -0.274 1 96.62 247 SER A N 1
ATOM 1921 C CA . SER A 1 247 ? -6.074 -31.188 1.137 1 96.62 247 SER A CA 1
ATOM 1922 C C . SER A 1 247 ? -6.902 -29.953 1.477 1 96.62 247 SER A C 1
ATOM 1924 O O . SER A 1 247 ? -6.406 -28.828 1.405 1 96.62 247 SER A O 1
ATOM 1926 N N . ILE A 1 248 ? -8.148 -30.188 1.822 1 96.06 248 ILE A N 1
ATOM 1927 C CA . ILE A 1 248 ? -9.016 -29.125 2.307 1 96.06 248 ILE A CA 1
ATOM 1928 C C . ILE A 1 248 ? -9.523 -29.469 3.707 1 96.06 248 ILE A C 1
ATOM 1930 O O . ILE A 1 248 ? -10.227 -30.453 3.893 1 96.06 248 ILE A O 1
ATOM 1934 N N . MET A 1 249 ? -9.203 -28.734 4.684 1 94.75 249 MET A N 1
ATOM 1935 C CA . MET A 1 249 ? -9.484 -29.031 6.086 1 94.75 249 MET A CA 1
ATOM 1936 C C . MET A 1 249 ? -10.945 -28.75 6.414 1 94.75 249 MET A C 1
ATOM 1938 O O . MET A 1 249 ? -11.562 -29.484 7.188 1 94.75 249 MET A O 1
ATOM 1942 N N . ASN A 1 250 ? -11.633 -27.656 5.957 1 93.56 250 ASN A N 1
ATOM 1943 C CA . ASN A 1 250 ? -13.016 -27.281 6.211 1 93.56 250 ASN A CA 1
ATOM 1944 C C . ASN A 1 250 ? -13.805 -27.125 4.91 1 93.56 250 ASN A C 1
ATOM 1946 O O . ASN A 1 250 ? -14.227 -26.016 4.566 1 93.56 250 ASN A O 1
ATOM 1950 N N . PRO A 1 251 ? -14.078 -28.281 4.316 1 93.94 251 PRO A N 1
ATOM 1951 C CA . PRO A 1 251 ? -14.711 -28.219 3 1 93.94 251 PRO A CA 1
ATOM 1952 C C . PRO A 1 251 ? -16.094 -27.562 3.037 1 93.94 251 PRO A C 1
ATOM 1954 O O . PRO A 1 251 ? -16.547 -27.016 2.035 1 93.94 251 PRO A O 1
ATOM 1957 N N . SER A 1 252 ? -16.797 -27.578 4.16 1 94.81 252 SER A N 1
ATOM 1958 C CA . SER A 1 252 ? -18.141 -27.047 4.285 1 94.81 252 SER A CA 1
ATOM 1959 C C . SER A 1 252 ? -18.141 -25.516 4.152 1 94.81 252 SER A C 1
ATOM 1961 O O . SER A 1 252 ? -19.188 -24.906 3.928 1 94.81 252 SER A O 1
ATOM 1963 N N . LEU A 1 253 ? -17 -24.953 4.227 1 95.12 253 LEU A N 1
ATOM 1964 C CA . LEU A 1 253 ? -16.875 -23.5 4.137 1 95.12 253 LEU A CA 1
ATOM 1965 C C . LEU A 1 253 ? -16.875 -23.047 2.682 1 95.12 253 LEU A C 1
ATOM 1967 O O . LEU A 1 253 ? -16.984 -21.844 2.402 1 95.12 253 LEU A O 1
ATOM 1971 N N . TRP A 1 254 ? -16.859 -24 1.803 1 96.62 254 TRP A N 1
ATOM 1972 C CA . TRP A 1 254 ? -16.672 -23.656 0.398 1 96.62 254 TRP A CA 1
ATOM 1973 C C . TRP A 1 254 ? -17.75 -24.281 -0.469 1 96.62 254 TRP A C 1
ATOM 1975 O O . TRP A 1 254 ? -18.344 -25.312 -0.099 1 96.62 254 TRP A O 1
ATOM 1985 N N . SER A 1 255 ? -18.031 -23.672 -1.549 1 97.31 255 SER A N 1
ATOM 1986 C CA . SER A 1 255 ? -19.031 -24.203 -2.477 1 97.31 255 SER A CA 1
ATOM 1987 C C . SER A 1 255 ? -18.531 -25.484 -3.139 1 97.31 255 SER A C 1
ATOM 1989 O O . SER A 1 255 ? -17.328 -25.734 -3.199 1 97.31 255 SER A O 1
ATOM 1991 N N . SER A 1 256 ? -19.453 -26.219 -3.65 1 96.62 256 SER A N 1
ATOM 1992 C CA . SER A 1 256 ? -19.109 -27.422 -4.391 1 96.62 256 SER A CA 1
ATOM 1993 C C . SER A 1 256 ? -18.312 -27.094 -5.652 1 96.62 256 SER A C 1
ATOM 1995 O O . SER A 1 256 ? -17.469 -27.875 -6.078 1 96.62 256 SER A O 1
ATOM 1997 N N . GLU A 1 257 ? -18.625 -25.984 -6.234 1 96.81 257 GLU A N 1
ATOM 1998 C CA . GLU A 1 257 ? -17.922 -25.531 -7.43 1 96.81 257 GLU A CA 1
ATOM 1999 C C . GLU A 1 257 ? -16.438 -25.297 -7.137 1 96.81 257 GLU A C 1
ATOM 2001 O O . GLU A 1 257 ? -15.578 -25.672 -7.922 1 96.81 257 GLU A O 1
ATOM 2006 N N . ALA A 1 258 ? -16.203 -24.672 -6.02 1 97.81 258 ALA A N 1
ATOM 2007 C CA . ALA A 1 258 ? -14.82 -24.422 -5.617 1 97.81 258 ALA A CA 1
ATOM 2008 C C . ALA A 1 258 ? -14.07 -25.719 -5.379 1 97.81 258 ALA A C 1
ATOM 2010 O O . ALA A 1 258 ? -12.953 -25.906 -5.863 1 97.81 258 ALA A O 1
ATOM 2011 N N . ILE A 1 259 ? -14.68 -26.609 -4.707 1 97.19 259 ILE A N 1
ATOM 2012 C CA . ILE A 1 259 ? -14.047 -27.891 -4.375 1 97.19 259 ILE A CA 1
ATOM 2013 C C . ILE A 1 259 ? -13.797 -28.688 -5.648 1 97.19 259 ILE A C 1
ATOM 2015 O O . ILE A 1 259 ? -12.727 -29.281 -5.812 1 97.19 259 ILE A O 1
ATOM 2019 N N . SER A 1 260 ? -14.766 -28.656 -6.5 1 96.88 260 SER A N 1
ATOM 2020 C CA . SER A 1 260 ? -14.625 -29.344 -7.781 1 96.88 260 SER A CA 1
ATOM 2021 C C . SER A 1 260 ? -13.438 -28.781 -8.57 1 96.88 260 SER A C 1
ATOM 2023 O O . SER A 1 260 ? -12.633 -29.547 -9.109 1 96.88 260 SER A O 1
ATOM 2025 N N . PHE A 1 261 ? -13.359 -27.547 -8.672 1 98.25 261 PHE A N 1
ATOM 2026 C CA . PHE A 1 261 ? -12.273 -26.891 -9.383 1 98.25 261 PHE A CA 1
ATOM 2027 C C . PHE A 1 261 ? -10.922 -27.297 -8.797 1 98.25 261 PHE A C 1
ATOM 2029 O O . PHE A 1 261 ? -10 -27.656 -9.531 1 98.25 261 PHE A O 1
ATOM 2036 N N . LEU A 1 262 ? -10.812 -27.188 -7.469 1 97.75 262 LEU A N 1
ATOM 2037 C CA . LEU A 1 262 ? -9.562 -27.531 -6.785 1 97.75 262 LEU A CA 1
ATOM 2038 C C . LEU A 1 262 ? -9.164 -28.969 -7.055 1 97.75 262 LEU A C 1
ATOM 2040 O O . LEU A 1 262 ? -7.984 -29.266 -7.273 1 97.75 262 LEU A O 1
ATOM 2044 N N . SER A 1 263 ? -10.094 -29.812 -7.051 1 97.06 263 SER A N 1
ATOM 2045 C CA . SER A 1 263 ? -9.82 -31.219 -7.348 1 97.06 263 SER A CA 1
ATOM 2046 C C . SER A 1 263 ? -9.289 -31.391 -8.766 1 97.06 263 SER A C 1
ATOM 2048 O O . SER A 1 263 ? -8.375 -32.188 -9 1 97.06 263 SER A O 1
ATOM 2050 N N . LEU A 1 264 ? -9.805 -30.625 -9.688 1 97.31 264 LEU A N 1
ATOM 2051 C CA . LEU A 1 264 ? -9.406 -30.703 -11.086 1 97.31 264 LEU A CA 1
ATOM 2052 C C . LEU A 1 264 ? -7.961 -30.25 -11.266 1 97.31 264 LEU A C 1
ATOM 2054 O O . LEU A 1 264 ? -7.266 -30.703 -12.18 1 97.31 264 LEU A O 1
ATOM 2058 N N . THR A 1 265 ? -7.484 -29.312 -10.414 1 97.81 265 THR A N 1
ATOM 2059 C CA . THR A 1 265 ? -6.121 -28.797 -10.547 1 97.81 265 THR A CA 1
ATOM 2060 C C . THR A 1 265 ? -5.109 -29.938 -10.375 1 97.81 265 THR A C 1
ATOM 2062 O O . THR A 1 265 ? -3.961 -29.812 -10.812 1 97.81 265 THR A O 1
ATOM 2065 N N . MET A 1 266 ? -5.441 -31.062 -9.75 1 96.81 266 MET A N 1
ATOM 2066 C CA . MET A 1 266 ? -4.512 -32.125 -9.406 1 96.81 266 MET A CA 1
ATOM 2067 C C . MET A 1 266 ? -4.145 -32.938 -10.648 1 96.81 266 MET A C 1
ATOM 2069 O O . MET A 1 266 ? -3.062 -33.531 -10.711 1 96.81 266 MET A O 1
ATOM 2073 N N . ASP A 1 267 ? -5.031 -32.969 -11.578 1 94.19 267 ASP A N 1
ATOM 2074 C CA . ASP A 1 267 ? -4.742 -33.844 -12.711 1 94.19 267 ASP A CA 1
ATOM 2075 C C . ASP A 1 267 ? -5.508 -33.375 -13.953 1 94.19 267 ASP A C 1
ATOM 2077 O O . ASP A 1 267 ? -6.051 -34.219 -14.688 1 94.19 267 ASP A O 1
ATOM 2081 N N . SER A 1 268 ? -5.625 -32.125 -14.18 1 93.5 268 SER A N 1
ATOM 2082 C CA . SER A 1 268 ? -6.344 -31.656 -15.367 1 93.5 268 SER A CA 1
ATOM 2083 C C . SER A 1 268 ? -5.469 -30.75 -16.219 1 93.5 268 SER A C 1
ATOM 2085 O O . SER A 1 268 ? -4.305 -30.5 -15.883 1 93.5 268 SER A O 1
ATOM 2087 N N . THR A 1 269 ? -6.094 -30.406 -17.328 1 95.81 269 THR A N 1
ATOM 2088 C CA . THR A 1 269 ? -5.395 -29.531 -18.266 1 95.81 269 THR A CA 1
ATOM 2089 C C . THR A 1 269 ? -5.77 -28.062 -18.016 1 95.81 269 THR A C 1
ATOM 2091 O O . THR A 1 269 ? -6.762 -27.781 -17.328 1 95.81 269 THR A O 1
ATOM 2094 N N . TYR A 1 270 ? -4.938 -27.25 -18.547 1 97.31 270 TYR A N 1
ATOM 2095 C CA . TYR A 1 270 ? -5.211 -25.812 -18.484 1 97.31 270 TYR A CA 1
ATOM 2096 C C . TYR A 1 270 ? -6.57 -25.5 -19.094 1 97.31 270 TYR A C 1
ATOM 2098 O O . TYR A 1 270 ? -7.324 -24.688 -18.562 1 97.31 270 TYR A O 1
ATOM 2106 N N . GLU A 1 271 ? -6.922 -26.109 -20.219 1 96.5 271 GLU A N 1
ATOM 2107 C CA . GLU A 1 271 ? -8.172 -25.844 -20.906 1 96.5 271 GLU A CA 1
ATOM 2108 C C . GLU A 1 271 ? -9.375 -26.172 -20.031 1 96.5 271 GLU A C 1
ATOM 2110 O O . GLU A 1 271 ? -10.344 -25.406 -19.984 1 96.5 271 GLU A O 1
ATOM 2115 N N . ALA A 1 272 ? -9.305 -27.25 -19.422 1 96.88 272 ALA A N 1
ATOM 2116 C CA . ALA A 1 272 ? -10.391 -27.641 -18.531 1 96.88 272 ALA A CA 1
ATOM 2117 C C . ALA A 1 272 ? -10.539 -26.656 -17.375 1 96.88 272 ALA A C 1
ATOM 2119 O O . ALA A 1 272 ? -11.656 -26.297 -17 1 96.88 272 ALA A O 1
ATOM 2120 N N . LEU A 1 273 ? -9.422 -26.234 -16.859 1 98 273 LEU A N 1
ATOM 2121 C CA . LEU A 1 273 ? -9.438 -25.312 -15.734 1 98 273 LEU A CA 1
ATOM 2122 C C . LEU A 1 273 ? -9.922 -23.922 -16.156 1 98 273 LEU A C 1
ATOM 2124 O O . LEU A 1 273 ? -10.758 -23.312 -15.492 1 98 273 LEU A O 1
ATOM 2128 N N . SER A 1 274 ? -9.414 -23.469 -17.297 1 96.75 274 SER A N 1
ATOM 2129 C CA . SER A 1 274 ? -9.695 -22.109 -17.766 1 96.75 274 SER A CA 1
ATOM 2130 C C . SER A 1 274 ? -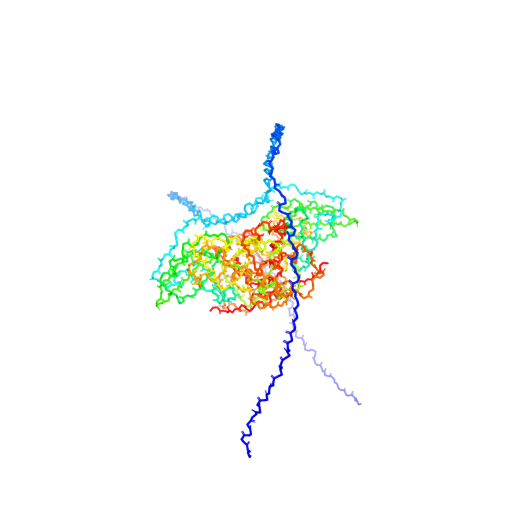11.172 -21.938 -18.125 1 96.75 274 SER A C 1
ATOM 2132 O O . SER A 1 274 ? -11.695 -20.828 -18.125 1 96.75 274 SER A O 1
ATOM 2134 N N . SER A 1 275 ? -11.883 -23.047 -18.391 1 96.69 275 SER A N 1
ATOM 2135 C CA . SER A 1 275 ? -13.289 -23 -18.797 1 96.69 275 SER A CA 1
ATOM 2136 C C . SER A 1 275 ? -14.211 -23.312 -17.609 1 96.69 275 SER A C 1
ATOM 2138 O O . SER A 1 275 ? -15.43 -23.297 -17.766 1 96.69 275 SER A O 1
ATOM 2140 N N . HIS A 1 276 ? -13.703 -23.625 -16.531 1 97.62 276 HIS A N 1
ATOM 2141 C CA . HIS A 1 276 ? -14.508 -24 -15.383 1 97.62 276 HIS A CA 1
ATOM 2142 C C . HIS A 1 276 ? -15.273 -22.812 -14.828 1 97.62 276 HIS A C 1
ATOM 2144 O O . HIS A 1 276 ? -14.734 -21.703 -14.742 1 97.62 276 HIS A O 1
ATOM 2150 N N . SER A 1 277 ? -16.406 -22.969 -14.32 1 97.5 277 SER A N 1
ATOM 2151 C CA . SER A 1 277 ? -17.328 -21.922 -13.898 1 97.5 277 SER A CA 1
ATOM 2152 C C . SER A 1 277 ? -16.844 -21.234 -12.633 1 97.5 277 SER A C 1
ATOM 2154 O O . SER A 1 277 ? -17.188 -20.078 -12.375 1 97.5 277 SER A O 1
ATOM 2156 N N . PHE A 1 278 ? -16.047 -21.922 -11.859 1 98.06 278 PHE A N 1
ATOM 2157 C CA . PHE A 1 278 ? -15.516 -21.312 -10.641 1 98.06 278 PHE A CA 1
ATOM 2158 C C . PHE A 1 278 ? -14.781 -20.016 -10.961 1 98.06 278 PHE A C 1
ATOM 2160 O O . PHE A 1 278 ? -14.852 -19.047 -10.203 1 98.06 278 PHE A O 1
ATOM 2167 N N . LEU A 1 279 ? -14.078 -19.953 -12.086 1 98.31 279 LEU A N 1
ATOM 2168 C CA . LEU A 1 279 ? -13.258 -18.812 -12.438 1 98.31 279 LEU A CA 1
ATOM 2169 C C . LEU A 1 279 ? -14.125 -17.609 -12.805 1 98.31 279 LEU A C 1
ATOM 2171 O O . LEU A 1 279 ? -13.641 -16.469 -12.836 1 98.31 279 LEU A O 1
ATOM 2175 N N . ASP A 1 280 ? -15.422 -17.844 -13.039 1 97.56 280 ASP A N 1
ATOM 2176 C CA . ASP A 1 280 ? -16.359 -16.75 -13.336 1 97.56 280 ASP A CA 1
ATOM 2177 C C . ASP A 1 280 ? -16.625 -15.914 -12.094 1 97.56 280 ASP A C 1
ATOM 2179 O O . ASP A 1 280 ? -17.141 -14.797 -12.195 1 97.56 280 ASP A O 1
ATOM 2183 N N . LEU A 1 281 ? -16.281 -16.438 -11 1 97.5 281 LEU A N 1
ATOM 2184 C CA . LEU A 1 281 ? -16.484 -15.711 -9.75 1 97.5 281 LEU A CA 1
ATOM 2185 C C . LEU A 1 281 ? -15.398 -14.672 -9.523 1 97.5 281 LEU A C 1
ATOM 2187 O O . LEU A 1 281 ? -15.508 -13.828 -8.633 1 97.5 281 LEU A O 1
ATOM 2191 N N . ALA A 1 282 ? -14.367 -14.656 -10.352 1 97.56 282 ALA A N 1
ATOM 2192 C CA . ALA A 1 282 ? -13.203 -13.805 -10.133 1 97.56 282 ALA A CA 1
ATOM 2193 C C . ALA A 1 282 ? -13.586 -12.328 -10.156 1 97.56 282 ALA A C 1
ATOM 2195 O O . ALA A 1 282 ? -14.188 -11.852 -11.125 1 97.56 282 ALA A O 1
ATOM 2196 N N . LYS A 1 283 ? -13.25 -11.695 -9.117 1 95.25 283 LYS A N 1
ATOM 2197 C CA . LYS A 1 283 ? -13.398 -10.25 -8.977 1 95.25 283 LYS A CA 1
ATOM 2198 C C . LYS A 1 283 ? -12.125 -9.617 -8.414 1 95.25 283 LYS A C 1
ATOM 2200 O O . LYS A 1 283 ? -12.055 -9.32 -7.215 1 95.25 283 LYS A O 1
ATOM 2205 N N . PRO A 1 284 ? -11.188 -9.352 -9.297 1 94.69 284 PRO A N 1
ATOM 2206 C CA . PRO A 1 284 ? -9.875 -8.867 -8.844 1 94.69 284 PRO A CA 1
ATOM 2207 C C . PRO A 1 284 ? -9.969 -7.559 -8.062 1 94.69 284 PRO A C 1
ATOM 2209 O O . PRO A 1 284 ? -9.078 -7.25 -7.266 1 94.69 284 PRO A O 1
ATOM 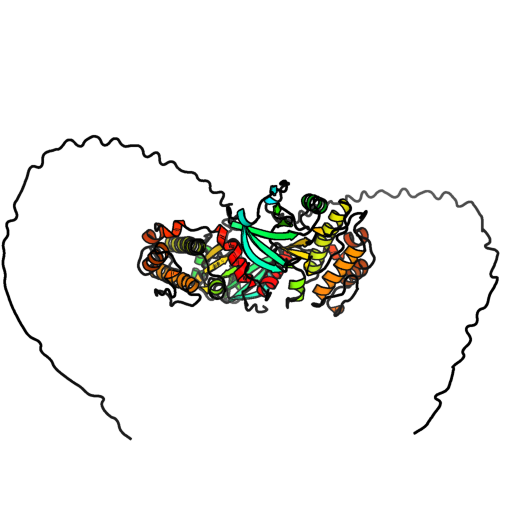2212 N N . GLN A 1 285 ? -11.094 -6.832 -8.219 1 91.94 285 GLN A N 1
ATOM 2213 C CA . GLN A 1 285 ? -11.25 -5.551 -7.543 1 91.94 285 GLN A CA 1
ATOM 2214 C C . GLN A 1 285 ? -11.414 -5.738 -6.039 1 91.94 285 GLN A C 1
ATOM 2216 O O . GLN A 1 285 ? -11.312 -4.773 -5.273 1 91.94 285 GLN A O 1
ATOM 2221 N N . TYR A 1 286 ? -11.602 -6.973 -5.59 1 92.75 286 TYR A N 1
ATOM 2222 C CA . TYR A 1 286 ? -11.789 -7.227 -4.168 1 92.75 286 TYR A CA 1
ATOM 2223 C C . TYR A 1 286 ? -10.484 -7.668 -3.514 1 92.75 286 TYR A C 1
ATOM 2225 O O . TYR A 1 286 ? -10.438 -7.91 -2.305 1 92.75 286 TYR A O 1
ATOM 2233 N N . LEU A 1 287 ? -9.414 -7.688 -4.254 1 96.19 287 LEU A N 1
ATOM 2234 C CA . LEU A 1 287 ? -8.141 -8.141 -3.695 1 96.19 287 LEU A CA 1
ATOM 2235 C C . LEU A 1 287 ? -7.43 -6.996 -2.975 1 96.19 287 LEU A C 1
ATOM 2237 O O . LEU A 1 287 ? -6.859 -7.195 -1.901 1 96.19 287 LEU A O 1
ATOM 2241 N N . PRO A 1 288 ? -7.535 -5.781 -3.438 1 94.12 288 PRO A N 1
ATOM 2242 C CA . PRO A 1 288 ? -6.711 -4.711 -2.871 1 94.12 288 PRO A CA 1
ATOM 2243 C C . PRO A 1 288 ? -6.93 -4.527 -1.37 1 94.12 288 PRO A C 1
ATOM 2245 O O . PRO A 1 288 ? -5.965 -4.422 -0.61 1 94.12 288 PRO A O 1
ATOM 2248 N N . TRP A 1 289 ? -8.164 -4.523 -0.916 1 91.44 289 TRP A N 1
ATOM 2249 C CA . TRP A 1 289 ? -8.398 -4.238 0.495 1 91.44 289 TRP A CA 1
ATOM 2250 C C . TRP A 1 289 ? -7.82 -5.34 1.377 1 91.44 289 TRP A C 1
ATOM 2252 O O . TRP A 1 289 ? -7.277 -5.066 2.449 1 91.44 289 TRP A O 1
ATOM 2262 N N . ILE A 1 290 ? -7.906 -6.555 0.994 1 93.75 290 ILE A N 1
ATOM 2263 C CA . ILE A 1 290 ? -7.441 -7.645 1.85 1 93.75 290 ILE A CA 1
ATOM 2264 C C . ILE A 1 290 ? -5.922 -7.746 1.774 1 93.75 290 ILE A C 1
ATOM 2266 O O . ILE A 1 290 ? -5.277 -8.219 2.713 1 93.75 290 ILE A O 1
ATOM 2270 N N . VAL A 1 291 ? -5.312 -7.34 0.616 1 94.25 291 VAL A N 1
ATOM 2271 C CA . VAL A 1 291 ? -3.859 -7.234 0.529 1 94.25 291 VAL A CA 1
ATOM 2272 C C . VAL A 1 291 ? -3.352 -6.23 1.562 1 94.25 291 VAL A C 1
ATOM 2274 O O . VAL A 1 291 ? -2.416 -6.52 2.311 1 94.25 291 VAL A O 1
ATOM 2277 N N . LEU A 1 292 ? -3.982 -5.102 1.598 1 90.62 292 LEU A N 1
ATOM 2278 C CA . LEU A 1 292 ? -3.602 -4.066 2.553 1 90.62 292 LEU A CA 1
ATOM 2279 C C . LEU A 1 292 ? -3.818 -4.543 3.984 1 90.62 292 LEU A C 1
ATOM 2281 O O . LEU A 1 292 ? -2.99 -4.281 4.863 1 90.62 292 LEU A O 1
ATOM 2285 N N . TYR A 1 293 ? -4.926 -5.23 4.227 1 90.44 293 TYR A N 1
ATOM 2286 C CA . TYR A 1 293 ? -5.207 -5.789 5.547 1 90.44 293 TYR A CA 1
ATOM 2287 C C . TYR A 1 293 ? -4.121 -6.773 5.961 1 90.44 293 TYR A C 1
ATOM 2289 O O . TYR A 1 293 ? -3.629 -6.723 7.094 1 90.44 293 TYR A O 1
ATOM 2297 N N . ALA A 1 294 ? -3.801 -7.656 5 1 90.62 294 ALA A N 1
ATOM 2298 C CA . ALA A 1 294 ? -2.76 -8.641 5.277 1 90.62 294 ALA A CA 1
ATOM 2299 C C . ALA A 1 294 ? -1.423 -7.965 5.562 1 90.62 294 ALA A C 1
ATOM 2301 O O . ALA A 1 294 ? -0.65 -8.43 6.406 1 90.62 294 ALA A O 1
ATOM 2302 N N . LEU A 1 295 ? -1.17 -6.945 4.859 1 88 295 LEU A N 1
ATOM 2303 C CA . LEU A 1 295 ? 0.054 -6.176 5.051 1 88 295 LEU A CA 1
ATOM 2304 C C . LEU A 1 295 ? 0.099 -5.562 6.445 1 88 295 LEU A C 1
ATOM 2306 O O . LEU A 1 295 ? 1.143 -5.582 7.102 1 88 295 LEU A O 1
ATOM 2310 N N . ARG A 1 296 ? -1.007 -5.055 6.941 1 83.81 296 ARG A N 1
ATOM 2311 C CA . ARG A 1 296 ? -1.102 -4.426 8.258 1 83.81 296 ARG A CA 1
ATOM 2312 C C . ARG A 1 296 ? -0.935 -5.457 9.367 1 83.81 296 ARG A C 1
ATOM 2314 O O . ARG A 1 296 ? -0.405 -5.145 10.438 1 83.81 296 ARG A O 1
ATOM 2321 N N . LYS A 1 297 ? -1.381 -6.613 9.039 1 80.56 297 LYS A N 1
ATOM 2322 C CA . LYS A 1 297 ? -1.381 -7.652 10.062 1 80.56 297 LYS A CA 1
ATOM 2323 C C . LYS A 1 297 ? -0.064 -8.422 10.062 1 80.56 297 LYS A C 1
ATOM 2325 O O . LYS A 1 297 ? 0.274 -9.086 11.047 1 80.56 297 LYS A O 1
ATOM 2330 N N . ALA A 1 298 ? 0.533 -8.219 8.875 1 72.69 298 ALA A N 1
ATOM 2331 C CA . ALA A 1 298 ? 1.748 -9.016 8.711 1 72.69 298 ALA A CA 1
ATOM 2332 C C . ALA A 1 298 ? 2.824 -8.578 9.703 1 72.69 298 ALA A C 1
ATOM 2334 O O . ALA A 1 298 ? 2.943 -7.395 10.016 1 72.69 298 ALA A O 1
ATOM 2335 N N . HIS A 1 299 ? 3.207 -9.438 10.562 1 61.69 299 HIS A N 1
ATOM 2336 C CA . HIS A 1 299 ? 4.406 -9.219 11.367 1 61.69 299 HIS A CA 1
ATOM 2337 C C . HIS A 1 299 ? 5.668 -9.477 10.555 1 61.69 299 HIS A C 1
ATOM 2339 O O . HIS A 1 299 ? 6.277 -10.547 10.672 1 61.69 299 HIS A O 1
ATOM 2345 N N . ASN A 1 300 ? 5.676 -8.75 9.469 1 56.78 300 ASN A N 1
ATOM 2346 C CA . ASN A 1 300 ? 6.766 -9.141 8.578 1 56.78 300 ASN A CA 1
ATOM 2347 C C . ASN A 1 300 ? 8.117 -8.695 9.125 1 56.78 300 ASN A C 1
ATOM 2349 O O . ASN A 1 300 ? 8.25 -7.574 9.625 1 56.78 300 ASN A O 1
ATOM 2353 N N . ALA A 1 301 ? 8.914 -9.656 9.117 1 49.75 301 ALA A N 1
ATOM 2354 C CA . ALA A 1 301 ? 10.312 -9.398 9.453 1 49.75 301 ALA A CA 1
ATOM 2355 C C . ALA A 1 301 ? 10.992 -8.578 8.359 1 49.75 301 ALA A C 1
ATOM 2357 O O . ALA A 1 301 ? 10.969 -8.953 7.184 1 49.75 301 ALA A O 1
ATOM 2358 N N . VAL A 1 302 ? 11.031 -7.285 8.492 1 54.88 302 VAL A N 1
ATOM 2359 C CA . VAL A 1 302 ? 11.828 -6.398 7.648 1 54.88 302 VAL A CA 1
ATOM 2360 C C . VAL A 1 302 ? 13.227 -6.238 8.25 1 54.88 302 VAL A C 1
ATOM 2362 O O . VAL A 1 302 ? 13.367 -6.078 9.469 1 54.88 302 VAL A O 1
ATOM 2365 N N . ALA A 1 303 ? 14.242 -6.637 7.426 1 59.53 303 ALA A N 1
ATOM 2366 C CA . ALA A 1 303 ? 15.617 -6.496 7.895 1 59.53 303 ALA A CA 1
ATOM 2367 C C . ALA A 1 303 ? 16.312 -5.328 7.203 1 59.53 303 ALA A C 1
ATOM 2369 O O . ALA A 1 303 ? 16.031 -5.027 6.043 1 59.53 303 ALA A O 1
ATOM 2370 N N . PRO A 1 304 ? 17.141 -4.586 8.039 1 56.41 304 PRO A N 1
ATOM 2371 C CA . PRO A 1 304 ? 17.922 -3.533 7.395 1 56.41 304 PRO A CA 1
ATOM 2372 C C . PRO A 1 304 ? 18.875 -4.074 6.336 1 56.41 304 PRO A C 1
ATOM 2374 O O . PRO A 1 304 ? 19.281 -5.238 6.406 1 56.41 304 PRO A O 1
ATOM 2377 N N . ILE A 1 305 ? 19.094 -3.256 5.133 1 51.66 305 ILE A N 1
ATOM 2378 C CA . ILE A 1 305 ? 20.094 -3.646 4.156 1 51.66 305 ILE A CA 1
ATOM 2379 C C . ILE A 1 305 ? 21.5 -3.342 4.707 1 51.66 305 ILE A C 1
ATOM 2381 O O . ILE A 1 305 ? 21.703 -2.293 5.32 1 51.66 305 ILE A O 1
ATOM 2385 N N . MET B 1 1 ? 7.312 13.648 73.75 1 17.56 1 MET B N 1
ATOM 2386 C CA . MET B 1 1 ? 8.234 14.711 74.125 1 17.56 1 MET B CA 1
ATOM 2387 C C . MET B 1 1 ? 8.086 15.922 73.25 1 17.56 1 MET B C 1
ATOM 2389 O O . MET B 1 1 ? 7.645 15.797 72.062 1 17.56 1 MET B O 1
ATOM 2393 N N . SER B 1 2 ? 8.797 17.047 73.5 1 17.44 2 SER B N 1
ATOM 2394 C CA . SER B 1 2 ? 8.57 18.484 73.562 1 17.44 2 SER B CA 1
ATOM 2395 C C . SER B 1 2 ? 8.859 19.109 72.188 1 17.44 2 SER B C 1
ATOM 2397 O O . SER B 1 2 ? 8.078 19.922 71.688 1 17.44 2 SER B O 1
ATOM 2399 N N . PRO B 1 3 ? 10.125 19.141 71.625 1 16.91 3 PRO B N 1
ATOM 2400 C CA . PRO B 1 3 ? 10.773 20.453 71.625 1 16.91 3 PRO B CA 1
ATOM 2401 C C . PRO B 1 3 ? 10.359 21.297 70.375 1 16.91 3 PRO B C 1
ATOM 2403 O O . PRO B 1 3 ? 9.711 20.781 69.5 1 16.91 3 PRO B O 1
ATOM 2406 N N . MET B 1 4 ? 11.5 21.922 69.75 1 17.11 4 MET B N 1
ATOM 2407 C CA . MET B 1 4 ? 12 23.281 69.562 1 17.11 4 MET B CA 1
ATOM 2408 C C . MET B 1 4 ? 11.539 23.844 68.188 1 17.11 4 MET B C 1
ATOM 2410 O O . MET B 1 4 ? 11.219 23.094 67.312 1 17.11 4 MET B O 1
ATOM 2414 N N . GLN B 1 5 ? 12.109 25.078 67.75 1 15.03 5 GLN B N 1
ATOM 2415 C CA . GLN B 1 5 ? 11.883 26.5 67.5 1 15.03 5 GLN B CA 1
ATOM 2416 C C . GLN B 1 5 ? 12.125 26.844 66 1 15.03 5 GLN B C 1
ATOM 2418 O O . GLN B 1 5 ? 12 28.016 65.625 1 15.03 5 GLN B O 1
ATOM 2423 N N . LYS B 1 6 ? 12.469 25.938 65.062 1 16.97 6 LYS B N 1
ATOM 2424 C CA . LYS B 1 6 ? 13.5 26.484 64.125 1 16.97 6 LYS B CA 1
ATOM 2425 C C . LYS B 1 6 ? 13.062 27.797 63.531 1 16.97 6 LYS B C 1
ATOM 2427 O O . LYS B 1 6 ? 12 27.891 62.938 1 16.97 6 LYS B O 1
ATOM 2432 N N . THR B 1 7 ? 13.773 28.906 63.688 1 15.84 7 THR B N 1
ATOM 2433 C CA . THR B 1 7 ? 13.773 30.359 63.719 1 15.84 7 THR B CA 1
ATOM 2434 C C . THR B 1 7 ? 13.492 30.938 62.344 1 15.84 7 THR B C 1
ATOM 2436 O O . THR B 1 7 ? 12.578 31.75 62.188 1 15.84 7 THR B O 1
ATOM 2439 N N . SER B 1 8 ? 14.547 31.422 61.594 1 15.71 8 SER B N 1
ATOM 2440 C CA . SER B 1 8 ? 14.844 32.844 61.375 1 15.71 8 SER B CA 1
ATOM 2441 C C . SER B 1 8 ? 14.32 33.312 60.031 1 15.71 8 SER B C 1
ATOM 2443 O O . SER B 1 8 ? 14.312 32.562 59.062 1 15.71 8 SER B O 1
ATOM 2445 N N . ASN B 1 9 ? 13.555 34.438 59.938 1 16.41 9 ASN B N 1
ATOM 2446 C CA . ASN B 1 9 ? 12.695 35.375 59.25 1 16.41 9 ASN B CA 1
ATOM 2447 C C . ASN B 1 9 ? 13.477 36.25 58.281 1 16.41 9 ASN B C 1
ATOM 2449 O O . ASN B 1 9 ? 13.922 37.344 58.594 1 16.41 9 ASN B O 1
ATOM 2453 N N . ARG B 1 10 ? 14.5 35.5 57.5 1 16.23 10 ARG B N 1
ATOM 2454 C CA . ARG B 1 10 ? 15.438 36.406 56.844 1 16.23 10 ARG B CA 1
ATOM 2455 C C . ARG B 1 10 ? 14.695 37.531 56.094 1 16.23 10 ARG B C 1
ATOM 2457 O O . ARG B 1 10 ? 13.688 37.281 55.438 1 16.23 10 ARG B O 1
ATOM 2464 N N . ASP B 1 11 ? 15.133 38.844 56.125 1 15.53 11 ASP B N 1
ATOM 2465 C CA . ASP B 1 11 ? 14.812 40.25 56.125 1 15.53 11 ASP B CA 1
ATOM 2466 C C . ASP B 1 11 ? 14.633 40.75 54.688 1 15.53 11 ASP B C 1
ATOM 2468 O O . ASP B 1 11 ? 13.742 41.562 54.406 1 15.53 11 ASP B O 1
ATOM 2472 N N . THR B 1 12 ? 15.539 40.406 53.688 1 16.78 12 THR B N 1
ATOM 2473 C CA . THR B 1 12 ? 16.203 41.625 53.188 1 16.78 12 THR B CA 1
ATOM 2474 C C . THR B 1 12 ? 15.242 42.469 52.344 1 16.78 12 THR B C 1
ATOM 2476 O O . THR B 1 12 ? 14.281 41.938 51.781 1 16.78 12 THR B O 1
ATOM 2479 N N . VAL B 1 13 ? 15.758 43.719 51.812 1 15.8 13 VAL B N 1
ATOM 2480 C CA . VAL B 1 13 ? 15.508 45.156 51.656 1 15.8 13 VAL B CA 1
ATOM 2481 C C . VAL B 1 13 ? 14.984 45.469 50.25 1 15.8 13 VAL B C 1
ATOM 2483 O O . VAL B 1 13 ? 15.664 45.156 49.25 1 15.8 13 VAL B O 1
ATOM 2486 N N . PHE B 1 14 ? 13.703 45.438 49.969 1 17.95 14 PHE B N 1
ATOM 2487 C CA . PHE B 1 14 ? 12.969 45.656 48.719 1 17.95 14 PHE B CA 1
ATOM 2488 C C . PHE B 1 14 ? 13.094 47.094 48.25 1 17.95 14 PHE B C 1
ATOM 2490 O O . PHE B 1 14 ? 12.188 47.625 47.625 1 17.95 14 PHE B O 1
ATOM 2497 N N . PRO B 1 15 ? 14.445 47.594 48.25 1 15.94 15 PRO B N 1
ATOM 2498 C CA . PRO B 1 15 ? 14.281 49.062 48.219 1 15.94 15 PRO B CA 1
ATOM 2499 C C . PRO B 1 15 ? 13.484 49.531 47 1 15.94 15 PRO B C 1
ATOM 2501 O O . PRO B 1 15 ? 13.477 48.875 45.969 1 15.94 15 PRO B O 1
ATOM 2504 N N . GLY B 1 16 ? 12.453 50.344 47.156 1 16.23 16 GLY B N 1
ATOM 2505 C CA . GLY B 1 16 ? 11.289 50.938 46.5 1 16.23 16 GLY B CA 1
ATOM 2506 C C . GLY B 1 16 ? 11.641 51.906 45.375 1 16.23 16 GLY B C 1
ATOM 2507 O O . GLY B 1 16 ? 10.914 52 44.406 1 16.23 16 GLY B O 1
ATOM 2508 N N . SER B 1 17 ? 12.727 52.812 45.625 1 15.45 17 SER B N 1
ATOM 2509 C CA . SER B 1 17 ? 12.273 54.188 45.5 1 15.45 17 SER B CA 1
ATOM 2510 C C . SER B 1 17 ? 12.07 54.562 44.031 1 15.45 17 SER B C 1
ATOM 2512 O O . SER B 1 17 ? 12.555 53.875 43.125 1 15.45 17 SER B O 1
ATOM 2514 N N . GLY B 1 18 ? 11.906 55.875 43.781 1 15.91 18 GLY B N 1
ATOM 2515 C CA . GLY B 1 18 ? 11.016 56.906 43.25 1 15.91 18 GLY B CA 1
ATOM 2516 C C . GLY B 1 18 ? 11.328 57.312 41.844 1 15.91 18 GLY B C 1
ATOM 2517 O O . GLY B 1 18 ? 10.656 56.875 40.906 1 15.91 18 GLY B O 1
ATOM 2518 N N . GLY B 1 19 ? 12.125 58.438 41.656 1 15.7 19 GLY B N 1
ATOM 2519 C CA . GLY B 1 19 ? 11.602 59.688 41.125 1 15.7 19 GLY B CA 1
ATOM 2520 C C . GLY B 1 19 ? 11.781 59.844 39.625 1 15.7 19 GLY B C 1
ATOM 2521 O O . GLY B 1 19 ? 12.039 58.875 38.938 1 15.7 19 GLY B O 1
ATOM 2522 N N . ASP B 1 20 ? 12.594 60.906 39.188 1 16.14 20 ASP B N 1
ATOM 2523 C CA . ASP B 1 20 ? 12.266 62.156 38.5 1 16.14 20 ASP B CA 1
ATOM 2524 C C . ASP B 1 20 ? 12.727 62.125 37.031 1 16.14 20 ASP B C 1
ATOM 2526 O O . ASP B 1 20 ? 12.672 63.156 36.344 1 16.14 20 ASP B O 1
ATOM 2530 N N . TYR B 1 21 ? 13.344 61 36.531 1 16.11 21 TYR B N 1
ATOM 2531 C CA . TYR B 1 21 ? 14.312 61.5 35.562 1 16.11 21 TYR B CA 1
ATOM 2532 C C . TYR B 1 21 ? 13.617 62.094 34.344 1 16.11 21 TYR B C 1
ATOM 2534 O O . TYR B 1 21 ? 12.992 61.344 33.562 1 16.11 21 TYR B O 1
ATOM 2542 N N . LEU B 1 22 ? 13.242 63.281 34.469 1 16.11 22 LEU B N 1
ATOM 2543 C CA . LEU B 1 22 ? 12.43 64.125 33.562 1 16.11 22 LEU B CA 1
ATOM 2544 C C . LEU B 1 22 ? 13.016 64.125 32.156 1 16.11 22 LEU B C 1
ATOM 2546 O O . LEU B 1 22 ? 12.312 63.844 31.188 1 16.11 22 LEU B O 1
ATOM 2550 N N . ALA B 1 23 ? 14.008 65.062 31.875 1 15.96 23 ALA B N 1
ATOM 2551 C CA . ALA B 1 23 ? 13.625 66.25 31.078 1 15.96 23 ALA B CA 1
ATOM 2552 C C . ALA B 1 23 ? 13.898 66 29.594 1 15.96 23 ALA B C 1
ATOM 2554 O O . ALA B 1 23 ? 13.008 66.125 28.766 1 15.96 23 ALA B O 1
ATOM 2555 N N . ASN B 1 24 ? 15.023 66.562 29.047 1 16.55 24 ASN B N 1
ATOM 2556 C CA . ASN B 1 24 ? 15.078 67.688 28.078 1 16.55 24 ASN B CA 1
ATOM 2557 C C . ASN B 1 24 ? 15.43 67.125 26.688 1 16.55 24 ASN B C 1
ATOM 2559 O O . ASN B 1 24 ? 16.578 66.812 26.406 1 16.55 24 ASN B O 1
ATOM 2563 N N . ILE B 1 25 ? 14.695 66.312 26.141 1 17.83 25 ILE B N 1
ATOM 2564 C CA . ILE B 1 25 ? 15.031 65.625 24.891 1 17.83 25 ILE B CA 1
ATOM 2565 C C . ILE B 1 25 ? 15.156 66.625 23.766 1 17.83 25 ILE B C 1
ATOM 2567 O O . ILE B 1 25 ? 14.164 67.25 23.375 1 17.83 25 ILE B O 1
ATOM 2571 N N . GLN B 1 26 ? 16.344 67.25 23.828 1 17.58 26 GLN B N 1
ATOM 2572 C CA . GLN B 1 26 ? 16.578 68.375 22.875 1 17.58 26 GLN B CA 1
ATOM 2573 C C . GLN B 1 26 ? 16.391 67.875 21.438 1 17.58 26 GLN B C 1
ATOM 2575 O O . GLN B 1 26 ? 16.938 66.812 21.062 1 17.58 26 GLN B O 1
ATOM 2580 N N . ARG B 1 27 ? 15.438 68.438 20.672 1 19.31 27 ARG B N 1
ATOM 2581 C CA . ARG B 1 27 ? 14.797 68.25 19.375 1 19.31 27 ARG B CA 1
ATOM 2582 C C . ARG B 1 27 ? 15.758 68.5 18.234 1 19.31 27 ARG B C 1
ATOM 2584 O O . ARG B 1 27 ? 15.352 68.625 17.062 1 19.31 27 ARG B O 1
ATOM 2591 N N . PRO B 1 28 ? 17.031 67.938 18.297 1 17.92 28 PRO B N 1
ATOM 2592 C CA . PRO B 1 28 ? 17.859 68.688 17.344 1 17.92 28 PRO B CA 1
ATOM 2593 C C . PRO B 1 28 ? 17.297 68.688 15.93 1 17.92 28 PRO B C 1
ATOM 2595 O O . PRO B 1 28 ? 16.781 67.688 15.469 1 17.92 28 PRO B O 1
ATOM 2598 N N . ASN B 1 29 ? 17.109 69.875 15.352 1 16.88 29 ASN B N 1
ATOM 2599 C CA . ASN B 1 29 ? 16.391 70.438 14.203 1 16.88 29 ASN B CA 1
ATOM 2600 C C . ASN B 1 29 ? 16.938 69.875 12.891 1 16.88 29 ASN B C 1
ATOM 2602 O O . ASN B 1 29 ? 16.188 69.438 12.039 1 16.88 29 ASN B O 1
ATOM 2606 N N . ASN B 1 30 ? 18.188 70.312 12.414 1 17.42 30 ASN B N 1
ATOM 2607 C CA . ASN B 1 30 ? 18.172 71.188 11.211 1 17.42 30 ASN B CA 1
ATOM 2608 C C . ASN B 1 30 ? 18.188 70.312 9.945 1 17.42 30 ASN B C 1
ATOM 2610 O O . ASN B 1 30 ? 18.531 69.125 9.984 1 17.42 30 ASN B O 1
ATOM 2614 N N . SER B 1 31 ? 18.469 71 8.688 1 17.66 31 SER B N 1
ATOM 2615 C CA . SER B 1 31 ? 17.906 71.312 7.383 1 17.66 31 SER B CA 1
ATOM 2616 C C . SER B 1 31 ? 18.453 70.438 6.301 1 17.66 31 SER B C 1
ATOM 2618 O O . SER B 1 31 ? 17.688 69.812 5.559 1 17.66 31 SER B O 1
ATOM 2620 N N . ASN B 1 32 ? 19.547 70.812 5.609 1 19.41 32 ASN B N 1
ATOM 2621 C CA . ASN B 1 32 ? 19.578 71.188 4.188 1 19.41 32 ASN B CA 1
ATOM 2622 C C . ASN B 1 32 ? 20.156 70 3.361 1 19.41 32 ASN B C 1
ATOM 2624 O O . ASN B 1 32 ? 20.672 70.25 2.26 1 19.41 32 ASN B O 1
ATOM 2628 N N . LEU B 1 33 ? 20.078 68.812 3.674 1 20.28 33 LEU B N 1
ATOM 2629 C CA . LEU B 1 33 ? 21.062 67.938 3.02 1 20.28 33 LEU B CA 1
ATOM 2630 C C . LEU B 1 33 ? 20.828 67.875 1.513 1 20.28 33 LEU B C 1
ATOM 2632 O O . LEU B 1 33 ? 19.688 67.812 1.053 1 20.28 33 LEU B O 1
ATOM 2636 N N . PRO B 1 34 ? 21.922 68.312 0.845 1 21 34 PRO B N 1
ATOM 2637 C CA . PRO B 1 34 ? 21.984 68.5 -0.599 1 21 34 PRO B CA 1
ATOM 2638 C C . PRO B 1 34 ? 21.562 67.312 -1.418 1 21 34 PRO B C 1
ATOM 2640 O O . PRO B 1 34 ? 21.609 66.188 -0.923 1 21 34 PRO B O 1
ATOM 2643 N N . GLU B 1 35 ? 21.047 67.562 -2.68 1 21.17 35 GLU B N 1
ATOM 2644 C CA . GLU B 1 35 ? 20.281 66.875 -3.75 1 21.17 35 GLU B CA 1
ATOM 2645 C C . GLU B 1 35 ? 21.094 65.812 -4.43 1 21.17 35 GLU B C 1
ATOM 2647 O O . GLU B 1 35 ? 21.766 66.062 -5.43 1 21.17 35 GLU B O 1
ATOM 2652 N N . SER B 1 36 ? 21.891 65.062 -3.602 1 20.44 36 SER B N 1
ATOM 2653 C CA . SER B 1 36 ? 22.812 64.25 -4.426 1 20.44 36 SER B CA 1
ATOM 2654 C C . SER B 1 36 ? 22.062 63.469 -5.496 1 20.44 36 SER B C 1
ATOM 2656 O O . SER B 1 36 ? 20.953 63 -5.262 1 20.44 36 SER B O 1
ATOM 2658 N N . GLN B 1 37 ? 22.562 63.688 -6.723 1 22.23 37 GLN B N 1
ATOM 2659 C CA . GLN B 1 37 ? 22.234 63.25 -8.07 1 22.23 37 GLN B CA 1
ATOM 2660 C C . GLN B 1 37 ? 22.125 61.719 -8.133 1 22.23 37 GLN B C 1
ATOM 2662 O O . GLN B 1 37 ? 23.047 61 -7.727 1 22.23 37 GLN B O 1
ATOM 2667 N N . VAL B 1 38 ? 20.938 61.219 -8.055 1 22.56 38 VAL B N 1
ATOM 2668 C CA . VAL B 1 38 ? 20.484 59.844 -8.031 1 22.56 38 VAL B CA 1
ATOM 2669 C C . VAL B 1 38 ? 21.031 59.094 -9.25 1 22.56 38 VAL B C 1
ATOM 2671 O O . VAL B 1 38 ? 20.906 59.562 -10.383 1 22.56 38 VAL B O 1
ATOM 2674 N N . GLU B 1 39 ? 22.156 58.375 -8.945 1 21.22 39 GLU B N 1
ATOM 2675 C CA . GLU B 1 39 ? 22.797 57.438 -9.867 1 21.22 39 GLU B CA 1
ATOM 2676 C C . GLU B 1 39 ? 21.766 56.562 -10.555 1 21.22 39 GLU B C 1
ATOM 2678 O O . GLU B 1 39 ? 20.828 56.062 -9.906 1 21.22 39 GLU B O 1
ATOM 2683 N N . SER B 1 40 ? 21.578 56.812 -11.859 1 21.33 40 SER B N 1
ATOM 2684 C CA . SER B 1 40 ? 20.734 56.125 -12.82 1 21.33 40 SER B CA 1
ATOM 2685 C C . SER B 1 40 ? 20.969 54.625 -12.773 1 21.33 40 SER B C 1
ATOM 2687 O O . SER B 1 40 ? 22.031 54.125 -13.164 1 21.33 40 SER B O 1
ATOM 2689 N N . SER B 1 41 ? 20.812 54.031 -11.562 1 21.84 41 SER B N 1
ATOM 2690 C CA . SER B 1 41 ? 21.125 52.594 -11.484 1 21.84 41 SER B CA 1
ATOM 2691 C C . SER B 1 41 ? 20.406 51.812 -12.578 1 21.84 41 SER B C 1
ATOM 2693 O O . SER B 1 41 ? 19.219 52.031 -12.828 1 21.84 41 SER B O 1
ATOM 2695 N N . THR B 1 42 ? 21.203 51.406 -13.562 1 22.5 42 THR B N 1
ATOM 2696 C CA . THR B 1 42 ? 20.969 50.5 -14.688 1 22.5 42 THR B CA 1
ATOM 2697 C C . THR B 1 42 ? 20.156 49.281 -14.234 1 22.5 42 THR B C 1
ATOM 2699 O O . THR B 1 42 ? 20.547 48.594 -13.289 1 22.5 42 THR B O 1
ATOM 2702 N N . ARG B 1 43 ? 18.859 49.281 -14.547 1 22 43 ARG B N 1
ATOM 2703 C CA . ARG B 1 43 ? 17.828 48.281 -14.336 1 22 43 ARG B CA 1
ATOM 2704 C C . ARG B 1 43 ? 18.25 46.938 -14.906 1 22 43 ARG B C 1
ATOM 2706 O O . ARG B 1 43 ? 18.281 46.75 -16.125 1 22 43 ARG B O 1
ATOM 2713 N N . HIS B 1 44 ? 19.484 46.406 -14.445 1 22.56 44 HIS B N 1
ATOM 2714 C CA . HIS B 1 44 ? 19.688 45.062 -14.969 1 22.56 44 HIS B CA 1
ATOM 2715 C C . HIS B 1 44 ? 18.422 44.219 -14.82 1 22.56 44 HIS B C 1
ATOM 2717 O O . HIS B 1 44 ? 17.859 44.094 -13.727 1 22.56 44 HIS B O 1
ATOM 2723 N N . SER B 1 45 ? 17.609 44.25 -15.828 1 21.72 45 SER B N 1
ATOM 2724 C CA . SER B 1 45 ? 16.438 43.406 -15.992 1 21.72 45 SER B CA 1
ATOM 2725 C C . SER B 1 45 ? 16.766 41.969 -15.648 1 21.72 45 SER B C 1
ATOM 2727 O O . SER B 1 45 ? 17.594 41.312 -16.297 1 21.72 45 SER B O 1
ATOM 2729 N N . ARG B 1 46 ? 16.969 41.656 -14.352 1 21.27 46 ARG B N 1
ATOM 2730 C CA . ARG B 1 46 ? 17.062 40.25 -13.969 1 21.27 46 ARG B CA 1
ATOM 2731 C C . ARG B 1 46 ? 15.984 39.438 -14.672 1 21.27 46 ARG B C 1
ATOM 2733 O O . ARG B 1 46 ? 14.789 39.625 -14.438 1 21.27 46 ARG B O 1
ATOM 2740 N N . ALA B 1 47 ? 16.25 39.125 -15.977 1 25.12 47 ALA B N 1
ATOM 2741 C CA . ALA B 1 47 ? 15.508 38.031 -16.641 1 25.12 47 ALA B CA 1
ATOM 2742 C C . ALA B 1 47 ? 15.258 36.875 -15.68 1 25.12 47 ALA B C 1
ATOM 2744 O O . ALA B 1 47 ? 16.203 36.25 -15.18 1 25.12 47 ALA B O 1
ATOM 2745 N N . LEU B 1 48 ? 14.312 37.062 -14.805 1 23.09 48 LEU B N 1
ATOM 2746 C CA . LEU B 1 48 ? 13.82 35.938 -14.023 1 23.09 48 LEU B CA 1
ATOM 2747 C C . LEU B 1 48 ? 13.766 34.688 -14.875 1 23.09 48 LEU B C 1
ATOM 2749 O O . LEU B 1 48 ? 12.992 34.594 -15.836 1 23.09 48 LEU B O 1
ATOM 2753 N N . VAL B 1 49 ? 14.906 34.156 -15.211 1 23.25 49 VAL B N 1
ATOM 2754 C CA . VAL B 1 49 ? 14.891 32.812 -15.719 1 23.25 49 VAL B CA 1
ATOM 2755 C C . VAL B 1 49 ? 13.875 31.969 -14.938 1 23.25 49 VAL B C 1
ATOM 2757 O O . VAL B 1 49 ? 14.023 31.766 -13.734 1 23.25 49 VAL B O 1
ATOM 2760 N N . LYS B 1 50 ? 12.602 32.094 -15.297 1 26.39 50 LYS B N 1
ATOM 2761 C CA . LYS B 1 50 ? 11.57 31.141 -14.93 1 26.39 50 LYS B CA 1
ATOM 2762 C C . LYS B 1 50 ? 12.062 29.703 -15.109 1 26.39 50 LYS B C 1
ATOM 2764 O O . LYS B 1 50 ? 12.188 29.219 -16.234 1 26.39 50 LYS B O 1
ATOM 2769 N N . SER B 1 51 ? 13.18 29.406 -14.43 1 25.2 51 SER B N 1
ATOM 2770 C CA . SER B 1 51 ? 13.508 27.984 -14.422 1 25.2 51 SER B CA 1
ATOM 2771 C C . SER B 1 51 ? 12.25 27.125 -14.273 1 25.2 51 SER B C 1
ATOM 2773 O O . SER B 1 51 ? 11.57 27.188 -13.25 1 25.2 51 SER B O 1
ATOM 2775 N N . THR B 1 52 ? 11.477 27.047 -15.32 1 28.47 52 THR B N 1
ATOM 2776 C CA . THR B 1 52 ? 10.477 26.016 -15.555 1 28.47 52 THR B CA 1
ATOM 2777 C C . THR B 1 52 ? 11.023 24.625 -15.195 1 28.47 52 THR B C 1
ATOM 2779 O O . THR B 1 52 ? 11.672 23.984 -16.016 1 28.47 52 THR B O 1
ATOM 2782 N N . THR B 1 53 ? 11.914 24.547 -14.336 1 26.89 53 THR B N 1
ATOM 2783 C CA . THR B 1 53 ? 12.242 23.172 -13.969 1 26.89 53 THR B CA 1
ATOM 2784 C C . THR B 1 53 ? 10.977 22.344 -13.75 1 26.89 53 THR B C 1
ATOM 2786 O O . THR B 1 53 ? 10.242 22.578 -12.789 1 26.89 53 THR B O 1
ATOM 2789 N N . LYS B 1 54 ? 10.281 21.969 -14.828 1 28.03 54 LYS B N 1
ATOM 2790 C CA . LYS B 1 54 ? 9.242 20.969 -15.031 1 28.03 54 LYS B CA 1
ATOM 2791 C C . LYS B 1 54 ? 9.57 19.688 -14.258 1 28.03 54 LYS B C 1
ATOM 2793 O O . LYS B 1 54 ? 10.273 18.812 -14.766 1 28.03 54 LYS B O 1
ATOM 2798 N N . SER B 1 55 ? 10.133 19.812 -13.156 1 27.41 55 SER B N 1
ATOM 2799 C CA . SER B 1 55 ? 10.344 18.594 -12.391 1 27.41 55 SER B CA 1
ATOM 2800 C C . SER B 1 55 ? 9.156 17.641 -12.516 1 27.41 55 SER B C 1
ATOM 2802 O O . SER B 1 55 ? 8.008 18.062 -12.398 1 27.41 55 SER B O 1
ATOM 2804 N N . GLY B 1 56 ? 9.258 16.719 -13.461 1 28.55 56 GLY B N 1
ATOM 2805 C CA . GLY B 1 56 ? 8.398 15.586 -13.75 1 28.55 56 GLY B CA 1
ATOM 2806 C C . GLY B 1 56 ? 7.723 15.023 -12.508 1 28.55 56 GLY B C 1
ATOM 2807 O O . GLY B 1 56 ? 8.141 13.984 -11.992 1 28.55 56 GLY B O 1
ATOM 2808 N N . LEU B 1 57 ? 7.691 15.766 -11.523 1 26.52 57 LEU B N 1
ATOM 2809 C CA . LEU B 1 57 ? 6.785 15.234 -10.516 1 26.52 57 LEU B CA 1
ATOM 2810 C C . LEU B 1 57 ? 5.535 14.641 -11.156 1 26.52 57 LEU B C 1
ATOM 2812 O O . LEU B 1 57 ? 4.766 15.352 -11.797 1 26.52 57 LEU B O 1
ATOM 2816 N N . ARG B 1 58 ? 5.668 13.469 -11.742 1 30.22 58 ARG B N 1
ATOM 2817 C CA . ARG B 1 58 ? 4.445 12.773 -12.133 1 30.22 58 ARG B CA 1
ATOM 2818 C C . ARG B 1 58 ? 3.258 13.242 -11.305 1 30.22 58 ARG B C 1
ATOM 2820 O O . ARG B 1 58 ? 3.363 13.398 -10.086 1 30.22 58 ARG B O 1
ATOM 2827 N N . ASP B 1 59 ? 2.535 14.141 -11.859 1 30.91 59 ASP B N 1
ATOM 2828 C CA . ASP B 1 59 ? 1.214 14.422 -11.305 1 30.91 59 ASP B CA 1
ATOM 2829 C C . ASP B 1 59 ? 0.707 13.25 -10.469 1 30.91 59 ASP B C 1
ATOM 2831 O O . ASP B 1 59 ? 0.646 12.117 -10.953 1 30.91 59 ASP B O 1
ATOM 2835 N N . LEU B 1 60 ? 1.215 13.086 -9.32 1 31.08 60 LEU B N 1
ATOM 2836 C CA . LEU B 1 60 ? 0.468 12.148 -8.484 1 31.08 60 LEU B CA 1
ATOM 2837 C C . LEU B 1 60 ? -0.973 12.023 -8.969 1 31.08 60 LEU B C 1
ATOM 2839 O O . LEU B 1 60 ? -1.736 12.992 -8.922 1 31.08 60 LEU B O 1
ATOM 2843 N N . TYR B 1 61 ? -1.119 11.383 -10.125 1 30.58 61 TYR B N 1
ATOM 2844 C CA . TYR B 1 61 ? -2.471 11.078 -10.586 1 30.58 61 TYR B CA 1
ATOM 2845 C C . TYR B 1 61 ? -3.428 10.953 -9.406 1 30.58 61 TYR B C 1
ATOM 2847 O O . TYR B 1 61 ? -3.314 10.031 -8.594 1 30.58 61 TYR B O 1
ATOM 2855 N N . LEU B 1 62 ? -3.658 11.984 -8.758 1 33.62 62 LEU B N 1
ATOM 2856 C CA . LEU B 1 62 ? -4.902 11.867 -8 1 33.62 62 LEU B CA 1
ATOM 2857 C C . LEU B 1 62 ? -5.965 11.125 -8.805 1 33.62 62 LEU B C 1
ATOM 2859 O O . LEU B 1 62 ? -6.16 11.414 -9.992 1 33.62 62 LEU B O 1
ATOM 2863 N N . PRO B 1 63 ? -6.156 9.898 -8.562 1 33.88 63 PRO B N 1
ATOM 2864 C CA . PRO B 1 63 ? -7.32 9.438 -9.32 1 33.88 63 PRO B CA 1
ATOM 2865 C C . PRO B 1 63 ? -8.32 10.555 -9.594 1 33.88 63 PRO B C 1
ATOM 2867 O O . PRO B 1 63 ? -8.469 11.477 -8.789 1 33.88 63 PRO B O 1
ATOM 2870 N N . LEU B 1 64 ? -8.422 10.969 -10.852 1 36.03 64 LEU B N 1
ATOM 2871 C CA . LEU B 1 64 ? -9.453 11.867 -11.375 1 36.03 64 LEU B CA 1
ATOM 2872 C C . LEU B 1 64 ? -10.711 11.812 -10.508 1 36.03 64 LEU B C 1
ATOM 2874 O O . LEU B 1 64 ? -11.656 12.562 -10.742 1 36.03 64 LEU B O 1
ATOM 2878 N N . LYS B 1 65 ? -10.719 10.805 -9.734 1 38.81 65 LYS B N 1
ATOM 2879 C CA . LYS B 1 65 ? -11.977 10.742 -9.008 1 38.81 65 LYS B CA 1
ATOM 2880 C C . LYS B 1 65 ? -12.172 11.977 -8.133 1 38.81 65 LYS B C 1
ATOM 2882 O O . LYS B 1 65 ? -13.188 12.109 -7.449 1 38.81 65 LYS B O 1
ATOM 2887 N N . TYR B 1 66 ? -11.062 12.648 -7.98 1 38.25 66 TYR B N 1
ATOM 2888 C CA . TYR B 1 66 ? -11.195 13.82 -7.129 1 38.25 66 TYR B CA 1
ATOM 2889 C C . TYR B 1 66 ? -11.914 14.945 -7.863 1 38.25 66 TYR B C 1
ATOM 2891 O O . TYR B 1 66 ? -11.906 16.094 -7.418 1 38.25 66 TYR B O 1
ATOM 2899 N N . LYS B 1 67 ? -12.195 14.719 -9.102 1 40.44 67 LYS B N 1
ATOM 2900 C CA . LYS B 1 67 ? -12.984 15.797 -9.703 1 40.44 67 LYS B CA 1
ATOM 2901 C C . LYS B 1 67 ? -14.109 16.234 -8.766 1 40.44 67 LYS B C 1
ATOM 2903 O O . LYS B 1 67 ? -14.555 15.477 -7.914 1 40.44 67 LYS B O 1
ATOM 2908 N N . THR B 1 68 ? -14.414 17.5 -8.883 1 48.22 68 THR B N 1
ATOM 2909 C CA . THR B 1 68 ? -15.398 18.375 -8.266 1 48.22 68 THR B CA 1
ATOM 2910 C C . THR B 1 68 ? -16.719 17.625 -8.031 1 48.22 68 THR B C 1
ATOM 2912 O O . THR B 1 68 ? -17.672 17.812 -8.781 1 48.22 68 THR B O 1
ATOM 2915 N N . GLN B 1 69 ? -16.594 16.375 -7.68 1 58.12 69 GLN B N 1
ATOM 2916 C CA . GLN B 1 69 ? -17.906 15.711 -7.613 1 58.12 69 GLN B CA 1
ATOM 2917 C C . GLN B 1 69 ? -18.688 16.172 -6.387 1 58.12 69 GLN B C 1
ATOM 2919 O O . GLN B 1 69 ? -18.109 16.391 -5.32 1 58.12 69 GLN B O 1
ATOM 2924 N N . ARG B 1 70 ? -19.703 16.734 -6.59 1 74.06 70 ARG B N 1
ATOM 2925 C CA . ARG B 1 70 ? -20.719 17 -5.578 1 74.06 70 ARG B CA 1
ATOM 2926 C C . ARG B 1 70 ? -20.828 15.828 -4.602 1 74.06 70 ARG B C 1
ATOM 2928 O O . ARG B 1 70 ? -20.812 14.664 -5.012 1 74.06 70 ARG B O 1
ATOM 2935 N N . VAL B 1 71 ? -20.625 16.25 -3.305 1 86.81 71 VAL B N 1
ATOM 2936 C CA . VAL B 1 71 ? -20.781 15.25 -2.26 1 86.81 71 VAL B CA 1
ATOM 2937 C C . VAL B 1 71 ? -22.203 14.68 -2.297 1 86.81 71 VAL B C 1
ATOM 2939 O O . VAL B 1 71 ? -23.172 15.43 -2.363 1 86.81 71 VAL B O 1
ATOM 2942 N N . ASN B 1 72 ? -22.297 13.438 -2.354 1 85.56 72 ASN B N 1
ATOM 2943 C CA . ASN B 1 72 ? -23.594 12.773 -2.348 1 85.56 72 ASN B CA 1
ATOM 2944 C C . ASN B 1 72 ? -24.172 12.68 -0.937 1 85.56 72 ASN B C 1
ATOM 2946 O O . ASN B 1 72 ? -23.531 12.125 -0.039 1 85.56 72 ASN B O 1
ATOM 2950 N N . TRP B 1 73 ? -25.375 13.289 -0.795 1 90 73 TRP B N 1
ATOM 2951 C CA . TRP B 1 73 ? -26.078 13.227 0.482 1 90 73 TRP B CA 1
ATOM 2952 C C . TRP B 1 73 ? -27.203 12.195 0.437 1 90 73 TRP B C 1
ATOM 2954 O O . TRP B 1 73 ? -28.016 12.188 -0.495 1 90 73 TRP B O 1
ATOM 2964 N N . ARG B 1 74 ? -27.172 11.344 1.438 1 92.44 74 ARG B N 1
ATOM 2965 C CA . ARG B 1 74 ? -28.203 10.305 1.479 1 92.44 74 ARG B CA 1
ATOM 2966 C C . ARG B 1 74 ? -28.828 10.211 2.865 1 92.44 74 ARG B C 1
ATOM 2968 O O . ARG B 1 74 ? -28.125 10.258 3.875 1 92.44 74 ARG B O 1
ATOM 2975 N N . GLU B 1 75 ? -30.141 10.133 2.893 1 93.25 75 GLU B N 1
ATOM 2976 C CA . GLU B 1 75 ? -30.859 9.828 4.133 1 93.25 75 GLU B CA 1
ATOM 2977 C C . GLU B 1 75 ? -31.109 8.336 4.273 1 93.25 75 GLU B C 1
ATOM 2979 O O . GLU B 1 75 ? -32.25 7.887 4.246 1 93.25 75 GLU B O 1
ATOM 2984 N N . ASP B 1 76 ? -30.094 7.609 4.363 1 94.81 76 ASP B N 1
ATOM 2985 C CA . ASP B 1 76 ? -30.109 6.152 4.426 1 94.81 76 ASP B CA 1
ATOM 2986 C C . ASP B 1 76 ? -28.953 5.625 5.273 1 94.81 76 ASP B C 1
ATOM 2988 O O . ASP B 1 76 ? -28.062 6.383 5.66 1 94.81 76 ASP B O 1
ATOM 2992 N N . SER B 1 77 ? -29.125 4.375 5.625 1 95.38 77 SER B N 1
ATOM 2993 C CA . SER B 1 77 ? -28.016 3.723 6.312 1 95.38 77 SER B CA 1
ATOM 2994 C C . SER B 1 77 ? -26.812 3.543 5.379 1 95.38 77 SER B C 1
ATOM 2996 O O . SER B 1 77 ? -26.969 3.072 4.25 1 95.38 77 SER B O 1
ATOM 2998 N N . PRO B 1 78 ? -25.609 3.941 5.812 1 95.88 78 PRO B N 1
ATOM 2999 C CA . PRO B 1 78 ? -24.438 3.688 4.977 1 95.88 78 PRO B CA 1
ATOM 3000 C C . PRO B 1 78 ? -24.219 2.203 4.691 1 95.88 78 PRO B C 1
ATOM 3002 O O . PRO B 1 78 ? -23.641 1.845 3.67 1 95.88 78 PRO B O 1
ATOM 3005 N N . TRP B 1 79 ? -24.734 1.359 5.508 1 95.12 79 TRP B N 1
ATOM 3006 C CA . TRP B 1 79 ? -24.5 -0.078 5.426 1 95.12 79 TRP B CA 1
ATOM 3007 C C . TRP B 1 79 ? -25.312 -0.699 4.289 1 95.12 79 TRP B C 1
ATOM 3009 O O . TRP B 1 79 ? -25.078 -1.852 3.916 1 95.12 79 TRP B O 1
ATOM 3019 N N . SER B 1 80 ? -26.219 0.06 3.732 1 96.12 80 SER B N 1
ATOM 3020 C CA . SER B 1 80 ? -26.938 -0.376 2.539 1 96.12 80 SER B CA 1
ATOM 3021 C C . SER B 1 80 ? -26.062 -0.261 1.296 1 96.12 80 SER B C 1
ATOM 3023 O O . SER B 1 80 ? -26.375 -0.855 0.259 1 96.12 80 SER B O 1
ATOM 3025 N N . PHE B 1 81 ? -25.016 0.52 1.457 1 95.69 81 PHE B N 1
ATOM 3026 C CA . PHE B 1 81 ? -24.203 0.838 0.289 1 95.69 81 PHE B CA 1
ATOM 3027 C C . PHE B 1 81 ? -22.781 0.347 0.474 1 95.69 81 PHE B C 1
ATOM 3029 O O . PHE B 1 81 ? -22.031 0.218 -0.498 1 95.69 81 PHE B O 1
ATOM 3036 N N . TYR B 1 82 ? -22.406 0.129 1.703 1 95.62 82 TYR B N 1
ATOM 3037 C CA . TYR B 1 82 ? -21.047 -0.273 2.021 1 95.62 82 TYR B CA 1
ATOM 3038 C C . TYR B 1 82 ? -21.031 -1.529 2.885 1 95.62 82 TYR B C 1
ATOM 3040 O O . TYR B 1 82 ? -21.953 -1.748 3.686 1 95.62 82 TYR B O 1
ATOM 3048 N N . GLU B 1 83 ? -19.953 -2.293 2.678 1 94 83 GLU B N 1
ATOM 3049 C CA . GLU B 1 83 ? -19.672 -3.447 3.529 1 94 83 GLU B CA 1
ATOM 3050 C C . GLU B 1 83 ? -18.484 -3.184 4.445 1 94 83 GLU B C 1
ATOM 3052 O O . GLU B 1 83 ? -17.438 -2.713 3.994 1 94 83 GLU B O 1
ATOM 3057 N N . GLY B 1 84 ? -18.672 -3.486 5.719 1 92.44 84 GLY B N 1
ATOM 3058 C CA . GLY B 1 84 ? -17.578 -3.289 6.668 1 92.44 84 GLY B CA 1
ATOM 3059 C C . GLY B 1 84 ? -16.469 -4.305 6.512 1 92.44 84 GLY B C 1
ATOM 3060 O O . GLY B 1 84 ? -16.719 -5.5 6.367 1 92.44 84 GLY B O 1
ATOM 3061 N N . ALA B 1 85 ? -15.234 -3.801 6.52 1 90.56 85 ALA B N 1
ATOM 3062 C CA . ALA B 1 85 ? -14.078 -4.688 6.445 1 90.56 85 ALA B CA 1
ATOM 3063 C C . ALA B 1 85 ? -13.391 -4.809 7.801 1 90.56 85 ALA B C 1
ATOM 3065 O O . ALA B 1 85 ? -13.359 -5.887 8.398 1 90.56 85 ALA B O 1
ATOM 3066 N N . TYR B 1 86 ? -12.898 -3.707 8.32 1 87.69 86 TYR B N 1
ATOM 3067 C CA . TYR B 1 86 ? -12.242 -3.662 9.617 1 87.69 86 TYR B CA 1
ATOM 3068 C C . TYR B 1 86 ? -12.156 -2.23 10.141 1 87.69 86 TYR B C 1
ATOM 3070 O O . TYR B 1 86 ? -12.531 -1.288 9.438 1 87.69 86 TYR B O 1
ATOM 3078 N N . ARG B 1 87 ? -11.75 -2.104 11.445 1 89.88 87 ARG B N 1
ATOM 3079 C CA . ARG B 1 87 ? -11.578 -0.785 12.047 1 89.88 87 ARG B CA 1
ATOM 3080 C C . ARG B 1 87 ? -10.109 -0.49 12.32 1 89.88 87 ARG B C 1
ATOM 3082 O O . ARG B 1 87 ? -9.336 -1.396 12.648 1 89.88 87 ARG B O 1
ATOM 3089 N N . ILE B 1 88 ? -9.789 0.775 12.172 1 87.38 88 ILE B N 1
ATOM 3090 C CA . ILE B 1 88 ? -8.414 1.194 12.422 1 87.38 88 ILE B CA 1
ATOM 3091 C C . ILE B 1 88 ? -8.406 2.6 13.016 1 87.38 88 ILE B C 1
ATOM 3093 O O . ILE B 1 88 ? -9.391 3.33 12.922 1 87.38 88 ILE B O 1
ATOM 3097 N N . GLU B 1 89 ? -7.312 2.918 13.656 1 86.31 89 GLU B N 1
ATOM 3098 C CA . GLU B 1 89 ? -7.125 4.262 14.195 1 86.31 89 GLU B CA 1
ATOM 3099 C C . GLU B 1 89 ? -6.355 5.145 13.211 1 86.31 89 GLU 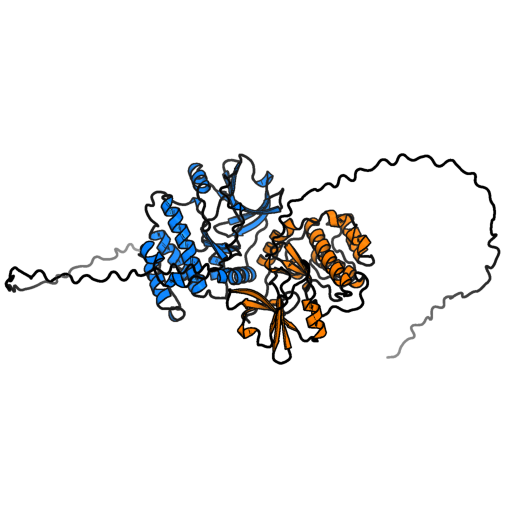B C 1
ATOM 3101 O O . GLU B 1 89 ? -5.129 5.055 13.125 1 86.31 89 GLU B O 1
ATOM 3106 N N . LEU B 1 90 ? -6.938 5.957 12.492 1 88.31 90 LEU B N 1
ATOM 3107 C CA . LEU B 1 90 ? -6.406 6.926 11.539 1 88.31 90 LEU B CA 1
ATOM 3108 C C . LEU B 1 90 ? -7.188 8.234 11.602 1 88.31 90 LEU B C 1
ATOM 3110 O O . LEU B 1 90 ? -8.188 8.398 10.898 1 88.31 90 LEU B O 1
ATOM 3114 N N . GLY B 1 91 ? -6.738 9.258 12.383 1 85.06 91 GLY B N 1
ATOM 3115 C CA . GLY B 1 91 ? -7.531 10.453 12.617 1 85.06 91 GLY B CA 1
ATOM 3116 C C . GLY B 1 91 ? -8.758 10.195 13.477 1 85.06 91 GLY B C 1
ATOM 3117 O O . GLY B 1 91 ? -9.805 10.797 13.266 1 85.06 91 GLY B O 1
ATOM 3118 N N . GLY B 1 92 ? -8.648 9.141 14.266 1 84.75 92 GLY B N 1
ATOM 3119 C CA . GLY B 1 92 ? -9.75 8.586 15.031 1 84.75 92 GLY B CA 1
ATOM 3120 C C . GLY B 1 92 ? -10.109 7.172 14.633 1 84.75 92 GLY B C 1
ATOM 3121 O O . GLY B 1 92 ? -9.492 6.598 13.734 1 84.75 92 GLY B O 1
ATOM 3122 N N . SER B 1 93 ? -11.016 6.594 15.359 1 86.31 93 SER B N 1
ATOM 3123 C CA . SER B 1 93 ? -11.477 5.25 15.023 1 86.31 93 SER B CA 1
ATOM 3124 C C . SER B 1 93 ? -12.359 5.266 13.773 1 86.31 93 SER B C 1
ATOM 3126 O O . SER B 1 93 ? -13.453 5.84 13.789 1 86.31 93 SER B O 1
ATOM 3128 N N . VAL B 1 94 ? -11.891 4.691 12.75 1 91.06 94 VAL B N 1
ATOM 3129 C CA . VAL B 1 94 ? -12.641 4.699 11.5 1 91.06 94 VAL B CA 1
ATOM 3130 C C . VAL B 1 94 ? -12.859 3.264 11.023 1 91.06 94 VAL B C 1
ATOM 3132 O O . VAL B 1 94 ? -12.062 2.375 11.328 1 91.06 94 VAL B O 1
ATOM 3135 N N . ALA B 1 95 ? -13.953 3.148 10.273 1 93 95 ALA B N 1
ATOM 3136 C CA . ALA B 1 95 ? -14.234 1.865 9.625 1 93 95 ALA B CA 1
ATOM 3137 C C . ALA B 1 95 ? -13.719 1.85 8.188 1 93 95 ALA B C 1
ATOM 3139 O O . ALA B 1 95 ? -14.016 2.758 7.41 1 93 95 ALA B O 1
ATOM 3140 N N . VAL B 1 96 ? -12.914 0.876 7.961 1 93 96 VAL B N 1
ATOM 3141 C CA . VAL B 1 96 ? -12.602 0.61 6.562 1 93 96 VAL B CA 1
ATOM 3142 C C . VAL B 1 96 ? -13.734 -0.173 5.914 1 93 96 VAL B C 1
ATOM 3144 O O . VAL B 1 96 ? -14.133 -1.229 6.414 1 93 96 VAL B O 1
ATOM 3147 N N . VAL B 1 97 ? -14.227 0.402 4.789 1 94.69 97 VAL B N 1
ATOM 3148 C CA . VAL B 1 97 ? -15.43 -0.179 4.195 1 94.69 97 VAL B CA 1
ATOM 3149 C C . VAL B 1 97 ? -15.227 -0.36 2.691 1 94.69 97 VAL B C 1
ATOM 3151 O O . VAL B 1 97 ? -14.383 0.31 2.086 1 94.69 97 VAL B O 1
ATOM 3154 N N . LEU B 1 98 ? -15.969 -1.321 2.15 1 94.06 98 LEU B N 1
ATOM 3155 C CA . LEU B 1 98 ? -15.977 -1.571 0.713 1 94.06 98 LEU B CA 1
ATOM 3156 C C . LEU B 1 98 ? -17.312 -1.175 0.101 1 94.06 98 LEU B C 1
ATOM 3158 O O . LEU B 1 98 ? -18.375 -1.538 0.623 1 94.06 98 LEU B O 1
ATOM 3162 N N . ARG B 1 99 ? -17.188 -0.406 -0.919 1 94.75 99 ARG B N 1
ATOM 3163 C CA . ARG B 1 99 ? -18.422 -0.124 -1.633 1 94.75 99 ARG B CA 1
ATOM 3164 C C . ARG B 1 99 ? -19.016 -1.398 -2.225 1 94.75 99 ARG B C 1
ATOM 3166 O O . ARG B 1 99 ? -18.344 -2.127 -2.951 1 94.75 99 ARG B O 1
ATOM 3173 N N . SER B 1 100 ? -20.25 -1.619 -2.047 1 92.88 100 SER B N 1
ATOM 3174 C CA . SER B 1 100 ? -20.875 -2.904 -2.334 1 92.88 100 SER B CA 1
ATOM 3175 C C . SER B 1 100 ? -20.906 -3.178 -3.834 1 92.88 100 SER B C 1
ATOM 3177 O O . SER B 1 100 ? -20.781 -4.324 -4.266 1 92.88 100 SER B O 1
ATOM 3179 N N . ASP B 1 101 ? -21.047 -2.184 -4.598 1 90.38 101 ASP B N 1
ATOM 3180 C CA . ASP B 1 101 ? -21.219 -2.377 -6.035 1 90.38 101 ASP B CA 1
ATOM 3181 C C . ASP B 1 101 ? -19.875 -2.445 -6.758 1 90.38 101 ASP B C 1
ATOM 3183 O O . ASP B 1 101 ? -19.75 -3.137 -7.766 1 90.38 101 ASP B O 1
ATOM 3187 N N . THR B 1 102 ? -18.844 -1.773 -6.207 1 89.88 102 THR B N 1
ATOM 3188 C CA . THR B 1 102 ? -17.594 -1.676 -6.957 1 89.88 102 THR B CA 1
ATOM 3189 C C . THR B 1 102 ? -16.469 -2.416 -6.234 1 89.88 102 THR B C 1
ATOM 3191 O O . THR B 1 102 ? -15.477 -2.797 -6.852 1 89.88 102 THR B O 1
ATOM 3194 N N . GLY B 1 103 ? -16.531 -2.504 -4.965 1 89.75 103 GLY B N 1
ATOM 3195 C CA . GLY B 1 103 ? -15.477 -3.129 -4.188 1 89.75 103 GLY B CA 1
ATOM 3196 C C . GLY B 1 103 ? -14.367 -2.166 -3.803 1 89.75 103 GLY B C 1
ATOM 3197 O O . GLY B 1 103 ? -13.398 -2.555 -3.152 1 89.75 103 GLY B O 1
ATOM 3198 N N . GLU B 1 104 ? -14.578 -0.95 -4.152 1 91.5 104 GLU B N 1
ATOM 3199 C CA . GLU B 1 104 ? -13.578 0.061 -3.805 1 91.5 104 GLU B CA 1
ATOM 3200 C C . GLU B 1 104 ? -13.539 0.301 -2.299 1 91.5 104 GLU B C 1
ATOM 3202 O O . GLU B 1 104 ? -14.57 0.26 -1.628 1 91.5 104 GLU B O 1
ATOM 3207 N N . GLN B 1 105 ? -12.359 0.578 -1.881 1 93.12 105 GLN B N 1
ATOM 3208 C CA . GLN B 1 105 ? -12.141 0.736 -0.447 1 93.12 105 GLN B CA 1
ATOM 3209 C C . GLN B 1 105 ? -12.266 2.199 -0.03 1 93.12 105 GLN B C 1
ATOM 3211 O O . GLN B 1 105 ? -11.758 3.09 -0.714 1 93.12 105 GLN B O 1
ATOM 3216 N N . PHE B 1 106 ? -12.977 2.451 1.1 1 94.75 106 PHE B N 1
ATOM 3217 C CA . PHE B 1 106 ? -13.148 3.771 1.692 1 94.75 106 PHE B CA 1
ATOM 3218 C C . PHE B 1 106 ? -13.055 3.701 3.211 1 94.75 106 PHE B C 1
ATOM 3220 O O . PHE B 1 106 ? -12.93 2.615 3.781 1 94.75 106 PHE B O 1
ATOM 3227 N N . THR B 1 107 ? -13.031 4.867 3.809 1 94.94 107 THR B N 1
ATOM 3228 C CA . THR B 1 107 ? -13.18 4.98 5.254 1 94.94 107 THR B CA 1
ATOM 3229 C C . THR B 1 107 ? -14.516 5.637 5.609 1 94.94 107 THR B C 1
ATOM 3231 O O . THR B 1 107 ? -14.93 6.598 4.957 1 94.94 107 THR B O 1
ATOM 3234 N N . LEU B 1 108 ? -15.133 5.078 6.574 1 94.81 108 LEU B N 1
ATOM 3235 C CA . LEU B 1 108 ? -16.391 5.582 7.09 1 94.81 108 LEU B CA 1
ATOM 3236 C C . LEU B 1 108 ? -16.266 6.008 8.547 1 94.81 108 LEU B C 1
ATOM 3238 O O . LEU B 1 108 ? -15.773 5.238 9.383 1 94.81 108 LEU B O 1
ATOM 3242 N N . SER B 1 109 ? -16.609 7.211 8.828 1 92.62 109 SER B N 1
ATOM 3243 C CA . SER B 1 109 ? -16.562 7.742 10.188 1 92.62 109 SER B CA 1
ATOM 3244 C C . SER B 1 109 ? -17.938 8.266 10.609 1 92.62 109 SER B C 1
ATOM 3246 O O . SER B 1 109 ? -18.672 8.82 9.797 1 92.62 109 SER B O 1
ATOM 3248 N N . SER B 1 110 ? -18.25 8.008 11.812 1 91.19 110 SER B N 1
ATOM 3249 C CA . SER B 1 110 ? -19.438 8.633 12.383 1 91.19 110 SER B CA 1
ATOM 3250 C C . SER B 1 110 ? -19.109 9.977 13.023 1 91.19 110 SER B C 1
ATOM 3252 O O . SER B 1 110 ? -18.047 10.133 13.633 1 91.19 110 SER B O 1
ATOM 3254 N N . ALA B 1 111 ? -19.969 10.852 12.773 1 83.94 111 ALA B N 1
ATOM 3255 C CA . ALA B 1 111 ? -19.734 12.188 13.305 1 83.94 111 ALA B CA 1
ATOM 3256 C C . ALA B 1 111 ? -20.969 12.711 14.039 1 83.94 111 ALA B C 1
ATOM 3258 O O . ALA B 1 111 ? -22.078 12.711 13.484 1 83.94 111 ALA B O 1
ATOM 3259 N N . SER B 1 112 ? -20.75 13.008 15.273 1 84.19 112 SER B N 1
ATOM 3260 C CA . SER B 1 112 ? -21.812 13.688 16.016 1 84.19 112 SER B CA 1
ATOM 3261 C C . SER B 1 112 ? -21.672 15.203 15.922 1 84.19 112 SER B C 1
ATOM 3263 O O . SER B 1 112 ? -21.297 15.859 16.891 1 84.19 112 SER B O 1
ATOM 3265 N N . ILE B 1 113 ? -21.938 15.703 14.758 1 85.06 113 ILE B N 1
ATOM 3266 C CA . ILE B 1 113 ? -21.75 17.125 14.5 1 85.06 113 ILE B CA 1
ATOM 3267 C C . ILE B 1 113 ? -23.016 17.719 13.914 1 85.06 113 ILE B C 1
ATOM 3269 O O . ILE B 1 113 ? -23.984 17 13.648 1 85.06 113 ILE B O 1
ATOM 3273 N N . THR B 1 114 ? -22.969 19.062 13.82 1 87.31 114 THR B N 1
ATOM 3274 C CA . THR B 1 114 ? -24.141 19.781 13.32 1 87.31 114 THR B CA 1
ATOM 3275 C C . THR B 1 114 ? -24.203 19.719 11.797 1 87.31 114 THR B C 1
ATOM 3277 O O . THR B 1 114 ? -23.203 19.375 11.141 1 87.31 114 THR B O 1
ATOM 3280 N N . GLU B 1 115 ? -25.344 20 11.32 1 88.12 115 GLU B N 1
ATOM 3281 C CA . GLU B 1 115 ? -25.531 20.031 9.875 1 88.12 115 GLU B CA 1
ATOM 3282 C C . GLU B 1 115 ? -24.625 21.078 9.234 1 88.12 115 GLU B C 1
ATOM 3284 O O . GLU B 1 115 ? -24.109 20.859 8.133 1 88.12 115 GLU B O 1
ATOM 3289 N N . GLU B 1 116 ? -24.5 22.156 9.922 1 87.5 116 GLU B N 1
ATOM 3290 C CA . GLU B 1 116 ? -23.625 23.219 9.414 1 87.5 116 GLU B CA 1
ATOM 3291 C C . GLU B 1 116 ? -22.188 22.734 9.297 1 87.5 116 GLU B C 1
ATOM 3293 O O . GLU B 1 116 ? -21.484 23.062 8.328 1 87.5 116 GLU B O 1
ATOM 3298 N N . GLN B 1 117 ? -21.797 22 10.227 1 88.69 117 GLN B N 1
ATOM 3299 C CA . GLN B 1 117 ? -20.438 21.469 10.227 1 88.69 117 GLN B CA 1
ATOM 3300 C C . GLN B 1 117 ? -20.25 20.469 9.086 1 88.69 117 GLN B C 1
ATOM 3302 O O . GLN B 1 117 ? -19.203 20.469 8.43 1 88.69 117 GLN B O 1
ATOM 3307 N N . ILE B 1 118 ? -21.266 19.75 8.883 1 89.12 118 ILE B N 1
ATOM 3308 C CA . ILE B 1 118 ? -21.172 18.766 7.809 1 89.12 118 ILE B CA 1
ATOM 3309 C C . ILE B 1 118 ? -21.125 19.469 6.457 1 89.12 118 ILE B C 1
ATOM 3311 O O . ILE B 1 118 ? -20.391 19.062 5.555 1 89.12 118 ILE B O 1
ATOM 3315 N N . LYS B 1 119 ? -21.906 20.469 6.316 1 89 119 LYS B N 1
ATOM 3316 C CA . LYS B 1 119 ? -21.922 21.219 5.066 1 89 119 LYS B CA 1
ATOM 3317 C C . LYS B 1 119 ? -20.562 21.844 4.781 1 89 119 LYS B C 1
ATOM 3319 O O . LYS B 1 119 ? -20.078 21.812 3.646 1 89 119 LYS B O 1
ATOM 3324 N N . ARG B 1 120 ? -19.984 22.328 5.797 1 89.81 120 ARG B N 1
ATOM 3325 C CA . ARG B 1 120 ? -18.641 22.891 5.668 1 89.81 120 ARG B CA 1
ATOM 3326 C C . ARG B 1 120 ? -17.641 21.828 5.23 1 89.81 120 ARG B C 1
ATOM 3328 O O . ARG B 1 120 ? -16.812 22.078 4.344 1 89.81 120 ARG B O 1
ATOM 3335 N N . LEU B 1 121 ? -17.75 20.766 5.848 1 90.5 121 LEU B N 1
ATOM 3336 C CA . LEU B 1 121 ? -16.859 19.641 5.523 1 90.5 121 LEU B CA 1
ATOM 3337 C C . LEU B 1 121 ? -16.984 19.281 4.047 1 90.5 121 LEU B C 1
ATOM 3339 O O . LEU B 1 121 ? -15.969 19 3.395 1 90.5 121 LEU B O 1
ATOM 3343 N N . CYS B 1 122 ? -18.125 19.344 3.512 1 90.81 122 CYS B N 1
ATOM 3344 C CA . CYS B 1 122 ? -18.391 18.953 2.133 1 90.81 122 CYS B CA 1
ATOM 3345 C C . CYS B 1 122 ? -17.812 19.969 1.154 1 90.81 122 CYS B C 1
ATOM 3347 O O . CYS B 1 122 ? -17.594 19.656 -0.016 1 90.81 122 CYS B O 1
ATOM 3349 N N . GLU B 1 123 ? -17.562 21.094 1.614 1 91.44 123 GLU B N 1
ATOM 3350 C CA . GLU B 1 123 ? -17.062 22.156 0.753 1 91.44 123 GLU B CA 1
ATOM 3351 C C . GLU B 1 123 ? -15.539 22.125 0.641 1 91.44 123 GLU B C 1
ATOM 3353 O O . GLU B 1 123 ? -14.969 22.703 -0.278 1 91.44 123 GLU B O 1
ATOM 3358 N N . LEU B 1 124 ? -14.938 21.578 1.567 1 93.69 124 LEU B N 1
ATOM 3359 C CA . LEU B 1 124 ? -13.477 21.547 1.601 1 93.69 124 LEU B CA 1
ATOM 3360 C C . LEU B 1 124 ? -12.93 20.562 0.586 1 93.69 124 LEU B C 1
ATOM 3362 O O . LEU B 1 124 ? -13.211 19.359 0.675 1 93.69 124 LEU B O 1
ATOM 3366 N N . LYS B 1 125 ? -12.219 21.109 -0.422 1 93.56 125 LYS B N 1
ATOM 3367 C CA . LYS B 1 125 ? -11.602 20.281 -1.459 1 93.56 125 LYS B CA 1
ATOM 3368 C C . LYS B 1 125 ? -10.133 20.672 -1.663 1 93.56 125 LYS B C 1
ATOM 3370 O O . LYS B 1 125 ? -9.836 21.688 -2.273 1 93.56 125 LYS B O 1
ATOM 3375 N N . HIS B 1 126 ? -9.289 19.828 -1.179 1 95.94 126 HIS B N 1
ATOM 3376 C CA . HIS B 1 126 ? -7.859 20.062 -1.288 1 95.94 126 HIS B CA 1
ATOM 3377 C C . HIS B 1 126 ? -7.07 18.766 -1.189 1 95.94 126 HIS B C 1
ATOM 3379 O O . HIS B 1 126 ? -7.418 17.875 -0.404 1 95.94 126 HIS B O 1
ATOM 3385 N N . LYS B 1 127 ? -6.012 18.641 -1.868 1 96.44 127 LYS B N 1
ATOM 3386 C CA . LYS B 1 127 ? -5.219 17.422 -1.927 1 96.44 127 LYS B CA 1
ATOM 3387 C C . LYS B 1 127 ? -4.645 17.062 -0.558 1 96.44 127 LYS B C 1
ATOM 3389 O O . LYS B 1 127 ? -4.371 15.898 -0.273 1 96.44 127 LYS B O 1
ATOM 3394 N N . ASN B 1 128 ? -4.422 18.062 0.32 1 98.12 128 ASN B N 1
ATOM 3395 C CA . ASN B 1 128 ? -3.777 17.828 1.608 1 98.12 128 ASN B CA 1
ATOM 3396 C C . ASN B 1 128 ? -4.797 17.797 2.744 1 98.12 128 ASN B C 1
ATOM 3398 O O . ASN B 1 128 ? -4.438 17.969 3.91 1 98.12 128 ASN B O 1
ATOM 3402 N N . LEU B 1 129 ? -6.039 17.625 2.406 1 97.56 129 LEU B N 1
ATOM 3403 C CA . LEU B 1 129 ? -7.113 17.391 3.363 1 97.56 129 LEU B CA 1
ATOM 3404 C C . LEU B 1 129 ? -7.848 16.094 3.045 1 97.56 129 LEU B C 1
ATOM 3406 O O . LEU B 1 129 ? -8 15.727 1.875 1 97.56 129 LEU B O 1
ATOM 3410 N N . VAL B 1 130 ? -8.234 15.43 4.125 1 95.94 130 VAL B N 1
ATOM 3411 C CA . VAL B 1 130 ? -9.117 14.297 3.885 1 95.94 130 VAL B CA 1
ATOM 3412 C C . VAL B 1 130 ? -10.422 14.781 3.256 1 95.94 130 VAL B C 1
ATOM 3414 O O . VAL B 1 130 ? -11.109 15.641 3.816 1 95.94 130 VAL B O 1
ATOM 3417 N N . GLN B 1 131 ? -10.734 14.203 2.174 1 93.25 131 GLN B N 1
ATOM 3418 C CA . GLN B 1 131 ? -11.891 14.672 1.416 1 93.25 131 GLN B CA 1
ATOM 3419 C C . GLN B 1 131 ? -13.109 13.789 1.677 1 93.25 131 GLN B C 1
ATOM 3421 O O . GLN B 1 131 ? -13 12.562 1.716 1 93.25 131 GLN B O 1
ATOM 3426 N N . THR B 1 132 ? -14.227 14.453 1.809 1 93.44 132 THR B N 1
ATOM 3427 C CA . THR B 1 132 ? -15.5 13.75 1.962 1 93.44 132 THR B CA 1
ATOM 3428 C C . THR B 1 132 ? -16.141 13.5 0.603 1 93.44 132 THR B C 1
ATOM 3430 O O . THR B 1 132 ? -16.344 14.43 -0.179 1 93.44 132 THR B O 1
ATOM 3433 N N . TYR B 1 133 ? -16.562 12.242 0.387 1 92.62 133 TYR B N 1
ATOM 3434 C CA . TYR B 1 133 ? -17.156 11.875 -0.896 1 92.62 133 TYR B CA 1
ATOM 3435 C C . TYR B 1 133 ? -18.656 11.672 -0.767 1 92.62 133 TYR B C 1
ATOM 3437 O O . TYR B 1 133 ? -19.406 11.922 -1.713 1 92.62 133 TYR B O 1
ATOM 3445 N N . GLU B 1 134 ? -19.031 11.18 0.351 1 94.44 134 GLU B N 1
ATOM 3446 C CA . GLU B 1 134 ? -20.453 10.898 0.61 1 94.44 134 GLU B CA 1
ATOM 3447 C C . GLU B 1 134 ? -20.797 11.148 2.074 1 94.44 134 GLU B C 1
ATOM 3449 O O . GLU B 1 134 ? -19.953 10.984 2.957 1 94.44 134 GLU B O 1
ATOM 3454 N N . VAL B 1 135 ? -22.047 11.562 2.266 1 95.5 135 VAL B N 1
ATOM 3455 C CA . VAL B 1 135 ? -22.578 11.789 3.611 1 95.5 135 VAL B CA 1
ATOM 3456 C C . VAL B 1 135 ? -23.906 11.055 3.781 1 95.5 135 VAL B C 1
ATOM 3458 O O . VAL B 1 135 ? -24.75 11.078 2.891 1 95.5 135 VAL B O 1
ATOM 3461 N N . PHE B 1 136 ? -24 10.375 4.84 1 95.5 136 PHE B N 1
ATOM 3462 C CA . PHE B 1 136 ? -25.25 9.703 5.207 1 95.5 136 PHE B CA 1
ATOM 3463 C C . PHE B 1 136 ? -25.828 10.297 6.488 1 95.5 136 PHE B C 1
ATOM 3465 O O . PHE B 1 136 ? -25.094 10.586 7.434 1 95.5 136 PHE B O 1
ATOM 3472 N N . SER B 1 137 ? -27.047 10.562 6.488 1 94.25 137 SER B N 1
ATOM 3473 C CA . SER B 1 137 ? -27.797 10.859 7.703 1 94.25 137 SER B CA 1
ATOM 3474 C C . SER B 1 137 ? -28.688 9.688 8.094 1 94.25 137 SER B C 1
ATOM 3476 O O . SER B 1 137 ? -29.641 9.359 7.379 1 94.25 137 SER B O 1
ATOM 3478 N N . TYR B 1 138 ? -28.359 9.094 9.195 1 93.31 138 TYR B N 1
ATOM 3479 C CA . TYR B 1 138 ? -29.062 7.883 9.609 1 93.31 138 TYR B CA 1
ATOM 3480 C C . TYR B 1 138 ? -29.219 7.832 11.117 1 93.31 138 TYR B C 1
ATOM 3482 O O . TYR B 1 138 ? -28.234 7.914 11.859 1 93.31 138 TYR B O 1
ATOM 3490 N N . GLU B 1 139 ? -30.469 7.766 11.602 1 91.94 139 GLU B N 1
ATOM 3491 C CA . GLU B 1 139 ? -30.828 7.66 13.016 1 91.94 139 GLU B CA 1
ATOM 3492 C C . GLU B 1 139 ? -30.188 8.789 13.82 1 91.94 139 GLU B C 1
ATOM 3494 O O . GLU B 1 139 ? -29.609 8.547 14.883 1 91.94 139 GLU B O 1
ATOM 3499 N N . GLY B 1 140 ? -30.109 9.93 13.219 1 88.94 140 GLY B N 1
ATOM 3500 C CA . GLY B 1 140 ? -29.672 11.125 13.93 1 88.94 140 GLY B CA 1
ATOM 3501 C C . GLY B 1 140 ? -28.172 11.305 13.945 1 88.94 140 GLY B C 1
ATOM 3502 O O . GLY B 1 140 ? -27.656 12.195 14.617 1 88.94 140 GLY B O 1
ATOM 3503 N N . VAL B 1 141 ? -27.562 10.422 13.25 1 91.88 141 VAL B N 1
ATOM 3504 C CA . VAL B 1 141 ? -26.109 10.492 13.211 1 91.88 141 VAL B CA 1
ATOM 3505 C C . VAL B 1 141 ? -25.641 10.672 11.773 1 91.88 141 VAL B C 1
ATOM 3507 O O . VAL B 1 141 ? -26.234 10.125 10.844 1 91.88 141 VAL B O 1
ATOM 3510 N N . TYR B 1 142 ? -24.641 11.492 11.688 1 93.69 142 TYR B N 1
ATOM 3511 C CA . TYR B 1 142 ? -24.062 11.641 10.367 1 93.69 142 TYR B CA 1
ATOM 3512 C C . TYR B 1 142 ? -22.891 10.688 10.18 1 93.69 142 TYR B C 1
ATOM 3514 O O . TYR B 1 142 ? -22.141 10.422 11.125 1 93.69 142 TYR B O 1
ATOM 3522 N N . TYR B 1 143 ? -22.797 10.133 8.945 1 94.94 143 TYR B N 1
ATOM 3523 C CA . TYR B 1 143 ? -21.641 9.336 8.516 1 94.94 143 TYR B CA 1
ATOM 3524 C C . TYR B 1 143 ? -20.969 9.969 7.305 1 94.94 143 TYR B C 1
ATOM 3526 O O . TYR B 1 143 ? -21.641 10.391 6.363 1 94.94 143 TYR B O 1
ATOM 3534 N N . THR B 1 144 ? -19.672 10.031 7.414 1 94.56 144 THR B N 1
ATOM 3535 C CA . THR B 1 144 ? -18.922 10.57 6.281 1 94.56 144 THR B CA 1
ATOM 3536 C C . THR B 1 144 ? -18.031 9.492 5.664 1 94.56 144 THR B C 1
ATOM 3538 O O . THR B 1 144 ? -17.422 8.703 6.383 1 94.56 144 THR B O 1
ATOM 3541 N N . VAL B 1 145 ? -17.984 9.5 4.309 1 95.62 145 VAL B N 1
ATOM 3542 C CA . VAL B 1 145 ? -17.141 8.57 3.562 1 95.62 145 VAL B CA 1
ATOM 3543 C C . VAL B 1 145 ? -15.984 9.328 2.914 1 95.62 145 VAL B C 1
ATOM 3545 O O . VAL B 1 145 ? -16.203 10.336 2.242 1 95.62 145 VAL B O 1
ATOM 3548 N N . SER B 1 146 ? -14.797 8.82 3.182 1 94.62 146 SER B N 1
ATOM 3549 C CA . SER B 1 146 ? -13.586 9.414 2.625 1 94.62 146 SER B CA 1
ATOM 3550 C C . SER B 1 146 ? -12.648 8.352 2.078 1 94.62 146 SER B C 1
ATOM 3552 O O . SER B 1 146 ? -12.891 7.152 2.246 1 94.62 146 SER B O 1
ATOM 3554 N N . ASN B 1 147 ? -11.641 8.797 1.364 1 90.81 147 ASN B N 1
ATOM 3555 C CA . ASN B 1 147 ? -10.625 7.855 0.91 1 90.81 147 ASN B CA 1
ATOM 3556 C C . ASN B 1 147 ? -9.875 7.234 2.082 1 90.81 147 ASN B C 1
ATOM 3558 O O . ASN B 1 147 ? -9.633 7.895 3.092 1 90.81 147 ASN B O 1
ATOM 3562 N N . HIS B 1 148 ? -9.539 6.031 1.824 1 87.44 148 HIS B N 1
ATOM 3563 C CA . HIS B 1 148 ? -8.727 5.336 2.812 1 87.44 148 HIS B CA 1
ATOM 3564 C C . HIS B 1 148 ? -7.254 5.707 2.67 1 87.44 148 HIS B C 1
ATOM 3566 O O . HIS B 1 148 ? -6.691 5.629 1.573 1 87.44 148 HIS B O 1
ATOM 3572 N N . GLU B 1 149 ? -6.656 6.098 3.803 1 88.31 149 GLU B N 1
ATOM 3573 C CA . GLU B 1 149 ? -5.238 6.445 3.822 1 88.31 149 GLU B CA 1
ATOM 3574 C C . GLU B 1 149 ? -4.406 5.332 4.457 1 88.31 149 GLU B C 1
ATOM 3576 O O . GLU B 1 149 ? -4.957 4.383 5.016 1 88.31 149 GLU B O 1
ATOM 3581 N N . ALA B 1 150 ? -3.105 5.527 4.359 1 89.25 150 ALA B N 1
ATOM 3582 C CA . ALA B 1 150 ? -2.227 4.414 4.719 1 89.25 150 ALA B CA 1
ATOM 3583 C C . ALA B 1 150 ? -1.823 4.488 6.188 1 89.25 150 ALA B C 1
ATOM 3585 O O . ALA B 1 150 ? -2.072 3.551 6.953 1 89.25 150 ALA B O 1
ATOM 3586 N N . ILE B 1 151 ? -1.281 5.613 6.578 1 93.81 151 ILE B N 1
ATOM 3587 C CA . ILE B 1 151 ? -0.761 5.707 7.938 1 93.81 151 ILE B CA 1
ATOM 3588 C C . ILE B 1 151 ? -0.949 7.129 8.461 1 93.81 151 ILE B C 1
ATOM 3590 O O . ILE B 1 151 ? -1.446 8 7.746 1 93.81 151 ILE B O 1
ATOM 3594 N N . SER B 1 152 ? -0.667 7.301 9.742 1 96.06 152 SER B N 1
ATOM 3595 C CA . SER B 1 152 ? -0.54 8.609 10.367 1 96.06 152 SER B CA 1
ATOM 3596 C C . SER B 1 152 ? 0.876 8.844 10.883 1 96.06 152 SER B C 1
ATOM 3598 O O . SER B 1 152 ? 1.718 7.945 10.828 1 96.06 152 SER B O 1
ATOM 3600 N N . LEU B 1 153 ? 1.146 10.023 11.367 1 97.5 153 LEU B N 1
ATOM 3601 C CA . LEU B 1 153 ? 2.459 10.32 11.93 1 97.5 153 LEU B CA 1
ATOM 3602 C C . LEU B 1 153 ? 2.742 9.438 13.141 1 97.5 153 LEU B C 1
ATOM 3604 O O . LEU B 1 153 ? 3.902 9.188 13.477 1 97.5 153 LEU B O 1
ATOM 3608 N N . ASN B 1 154 ? 1.68 8.891 13.789 1 95.38 154 ASN B N 1
ATOM 3609 C CA . ASN B 1 154 ? 1.887 7.941 14.883 1 95.38 154 ASN B CA 1
ATOM 3610 C C . ASN B 1 154 ? 2.668 6.715 14.422 1 95.38 154 ASN B C 1
ATOM 3612 O O . ASN B 1 154 ? 3.473 6.168 15.18 1 95.38 154 ASN B O 1
ATOM 3616 N N . HIS B 1 155 ? 2.424 6.34 13.266 1 93.69 155 HIS B N 1
ATOM 3617 C CA . HIS B 1 155 ? 3.107 5.168 12.734 1 93.69 155 HIS B CA 1
ATOM 3618 C C . HIS B 1 155 ? 4.59 5.449 12.508 1 93.69 155 HIS B C 1
ATOM 3620 O O . HIS B 1 155 ? 5.426 4.559 12.672 1 93.69 155 HIS B O 1
ATOM 3626 N N . PHE B 1 156 ? 4.883 6.668 12.094 1 95.44 156 PHE B N 1
ATOM 3627 C CA . PHE B 1 156 ? 6.285 7.035 11.93 1 95.44 156 PHE B CA 1
ATOM 3628 C C . PHE B 1 156 ? 6.988 7.098 13.281 1 95.44 156 PHE B C 1
ATOM 3630 O O . PHE B 1 156 ? 8.172 6.777 13.383 1 95.44 156 PHE B O 1
ATOM 3637 N N . ILE B 1 157 ? 6.273 7.535 14.281 1 95.75 157 ILE B N 1
ATOM 3638 C CA . ILE B 1 157 ? 6.844 7.566 15.625 1 95.75 157 ILE B CA 1
ATOM 3639 C C . ILE B 1 157 ? 7.191 6.145 16.062 1 95.75 157 ILE B C 1
ATOM 3641 O O . ILE B 1 157 ? 8.258 5.91 16.641 1 95.75 157 ILE B O 1
ATOM 3645 N N . ALA B 1 158 ? 6.336 5.219 15.773 1 91.5 158 ALA B N 1
ATOM 3646 C CA . ALA B 1 158 ? 6.488 3.834 16.219 1 91.5 158 ALA B CA 1
ATOM 3647 C C . ALA B 1 158 ? 7.492 3.086 15.344 1 91.5 158 ALA B C 1
ATOM 3649 O O . ALA B 1 158 ? 7.996 2.029 15.734 1 91.5 158 ALA B O 1
ATOM 3650 N N . CYS B 1 159 ? 7.758 3.605 14.195 1 89.12 159 CYS B N 1
ATOM 3651 C CA . CYS B 1 159 ? 8.641 2.967 13.219 1 89.12 159 CYS B CA 1
ATOM 3652 C C . CYS B 1 159 ? 10.094 3.043 13.664 1 89.12 159 CYS B C 1
ATOM 3654 O O . CYS B 1 159 ? 10.531 4.07 14.188 1 89.12 159 CYS B O 1
ATOM 3656 N N . ASP B 1 160 ? 10.898 2.004 13.391 1 89.5 160 ASP B N 1
ATOM 3657 C CA . ASP B 1 160 ? 12.289 1.971 13.836 1 89.5 160 ASP B CA 1
ATOM 3658 C C . ASP B 1 160 ? 13.18 2.787 12.906 1 89.5 160 ASP B C 1
ATOM 3660 O O . ASP B 1 160 ? 14.289 3.166 13.281 1 89.5 160 ASP B O 1
ATOM 3664 N N . LYS B 1 161 ? 12.734 3.102 11.742 1 90.44 161 LYS B N 1
ATOM 3665 C CA . LYS B 1 161 ? 13.516 3.918 10.82 1 90.44 161 LYS B CA 1
ATOM 3666 C C . LYS B 1 161 ? 13.164 5.395 10.961 1 90.44 161 LYS B C 1
ATOM 3668 O O . LYS B 1 161 ? 11.992 5.75 11.102 1 90.44 161 LYS B O 1
ATOM 3673 N N . SER B 1 162 ? 14.188 6.191 10.906 1 93.56 162 SER B N 1
ATOM 3674 C CA . SER B 1 162 ? 13.984 7.633 10.984 1 93.56 162 SER B CA 1
ATOM 3675 C C . SER B 1 162 ? 13.742 8.242 9.609 1 93.56 162 SER B C 1
ATOM 3677 O O . SER B 1 162 ? 14.297 7.766 8.617 1 93.56 162 SER B O 1
ATOM 3679 N N . LEU B 1 163 ? 12.953 9.25 9.625 1 96.69 163 LEU B N 1
ATOM 3680 C CA . LEU B 1 163 ? 12.789 10.031 8.406 1 96.69 163 LEU B CA 1
ATOM 3681 C C . LEU B 1 163 ? 13.992 10.938 8.172 1 96.69 163 LEU B C 1
ATOM 3683 O O . LEU B 1 163 ? 14.578 11.453 9.125 1 96.69 163 LEU B O 1
ATOM 3687 N N . ASN B 1 164 ? 14.352 11.109 6.906 1 95.44 164 ASN B N 1
ATOM 3688 C CA . ASN B 1 164 ? 15.375 12.094 6.59 1 95.44 164 ASN B CA 1
ATOM 3689 C C . ASN B 1 164 ? 14.781 13.492 6.414 1 95.44 164 ASN B C 1
ATOM 3691 O O . ASN B 1 164 ? 13.57 13.672 6.523 1 95.44 164 ASN B O 1
ATOM 3695 N N . GLU B 1 165 ? 15.562 14.477 6.211 1 97.69 165 GLU B N 1
ATOM 3696 C CA . GLU B 1 165 ? 15.117 15.859 6.191 1 97.69 165 GLU B CA 1
ATOM 3697 C C . GLU B 1 165 ? 14.242 16.141 4.969 1 97.69 165 GLU B C 1
ATOM 3699 O O . GLU B 1 165 ? 13.32 16.953 5.035 1 97.69 165 GLU B O 1
ATOM 3704 N N . ALA B 1 166 ? 14.531 15.477 3.852 1 97.06 166 ALA B N 1
ATOM 3705 C CA . ALA B 1 166 ? 13.695 15.648 2.668 1 97.06 166 ALA B CA 1
ATOM 3706 C C . ALA B 1 166 ? 12.266 15.172 2.932 1 97.06 166 ALA B C 1
ATOM 3708 O O . ALA B 1 166 ? 11.305 15.812 2.51 1 97.06 166 ALA B O 1
ATOM 3709 N N . GLN B 1 167 ? 12.18 14.055 3.594 1 97.38 167 GLN B N 1
ATOM 3710 C CA . GLN B 1 167 ? 10.883 13.5 3.963 1 97.38 167 GLN B CA 1
ATOM 3711 C C . GLN B 1 167 ? 10.164 14.406 4.961 1 97.38 167 GLN B C 1
ATOM 3713 O O . GLN B 1 167 ? 8.977 14.688 4.797 1 97.38 167 GLN B O 1
ATOM 3718 N N . LEU B 1 168 ? 10.836 14.883 5.945 1 98.44 168 LEU B N 1
ATOM 3719 C CA . LEU B 1 168 ? 10.258 15.781 6.938 1 98.44 168 LEU B CA 1
ATOM 3720 C C . LEU B 1 168 ? 9.781 17.078 6.293 1 98.44 168 LEU B C 1
ATOM 3722 O O . LEU B 1 168 ? 8.672 17.531 6.562 1 98.44 168 LEU B O 1
ATOM 3726 N N . ALA B 1 169 ? 10.641 17.609 5.469 1 98.69 169 ALA B N 1
ATOM 3727 C CA . ALA B 1 169 ? 10.289 18.828 4.754 1 98.69 169 ALA B CA 1
ATOM 3728 C C . ALA B 1 169 ? 9.047 18.625 3.896 1 98.69 169 ALA B C 1
ATOM 3730 O O . ALA B 1 169 ? 8.203 19.531 3.775 1 98.69 169 ALA B O 1
ATOM 3731 N N . SER B 1 170 ? 8.938 17.453 3.297 1 98.62 170 SER B N 1
ATOM 3732 C CA . SER B 1 170 ? 7.785 17.141 2.469 1 98.62 170 SER B CA 1
ATOM 3733 C C . SER B 1 170 ? 6.504 17.109 3.295 1 98.62 170 SER B C 1
ATOM 3735 O O . SER B 1 170 ? 5.473 17.625 2.869 1 98.62 170 SER B O 1
ATOM 3737 N N . ILE B 1 171 ? 6.586 16.531 4.457 1 98.81 171 ILE B N 1
ATOM 3738 C CA . ILE B 1 171 ? 5.434 16.469 5.348 1 98.81 171 ILE B CA 1
ATOM 3739 C C . ILE B 1 171 ? 5.039 17.891 5.773 1 98.81 171 ILE B C 1
ATOM 3741 O O . ILE B 1 171 ? 3.859 18.25 5.742 1 98.81 171 ILE B O 1
ATOM 3745 N N . PHE B 1 172 ? 5.98 18.688 6.105 1 98.69 172 PHE B N 1
ATOM 3746 C CA . PHE B 1 172 ? 5.727 20.062 6.512 1 98.69 172 PHE B CA 1
ATOM 3747 C C . PHE B 1 172 ? 5.086 20.859 5.379 1 98.69 172 PHE B C 1
ATOM 3749 O O . PHE B 1 172 ? 4.059 21.5 5.574 1 98.69 172 PHE B O 1
ATOM 3756 N N . ALA B 1 173 ? 5.723 20.766 4.254 1 98.62 173 ALA B N 1
ATOM 3757 C CA . ALA B 1 173 ? 5.262 21.547 3.121 1 98.62 173 ALA B CA 1
ATOM 3758 C C . ALA B 1 173 ? 3.805 21.25 2.791 1 98.62 173 ALA B C 1
ATOM 3760 O O . ALA B 1 173 ? 2.988 22.156 2.629 1 98.62 173 ALA B O 1
ATOM 3761 N N . GLN B 1 174 ? 3.529 19.984 2.746 1 98.62 174 GLN B N 1
ATOM 3762 C CA . GLN B 1 174 ? 2.176 19.578 2.387 1 98.62 174 GLN B CA 1
ATOM 3763 C C . GLN B 1 174 ? 1.181 19.938 3.486 1 98.62 174 GLN B C 1
ATOM 3765 O O . GLN B 1 174 ? 0.074 20.406 3.201 1 98.62 174 GLN B O 1
ATOM 3770 N N . SER B 1 175 ? 1.572 19.797 4.734 1 98.75 175 SER B N 1
ATOM 3771 C CA . SER B 1 175 ? 0.7 20.156 5.848 1 98.75 175 SER B CA 1
ATOM 3772 C C . SER B 1 175 ? 0.435 21.656 5.879 1 98.75 175 SER B C 1
ATOM 3774 O O . SER B 1 175 ? -0.693 22.078 6.125 1 98.75 175 SER B O 1
ATOM 3776 N N . LEU B 1 176 ? 1.469 22.406 5.637 1 98.56 176 LEU B N 1
ATOM 3777 C CA . LEU B 1 176 ? 1.326 23.859 5.598 1 98.56 176 LEU B CA 1
ATOM 3778 C C . LEU B 1 176 ? 0.34 24.281 4.516 1 98.56 176 LEU B C 1
ATOM 3780 O O . LEU B 1 176 ? -0.477 25.188 4.727 1 98.56 176 LEU B O 1
ATOM 3784 N N . GLU B 1 177 ? 0.434 23.594 3.4 1 98.19 177 GLU B N 1
ATOM 3785 C CA . GLU B 1 177 ? -0.505 23.875 2.32 1 98.19 177 GLU B CA 1
ATOM 3786 C C . GLU B 1 177 ? -1.943 23.609 2.754 1 98.19 177 GLU B C 1
ATOM 3788 O O . GLU B 1 177 ? -2.846 24.391 2.439 1 98.19 177 GLU B O 1
ATOM 3793 N N . GLY B 1 178 ? -2.109 22.547 3.443 1 98.38 178 GLY B N 1
ATOM 3794 C CA . GLY B 1 178 ? -3.434 22.25 3.959 1 98.38 178 GLY B CA 1
ATOM 3795 C C . GLY B 1 178 ? -3.939 23.266 4.953 1 98.38 178 GLY B C 1
ATOM 3796 O O . GLY B 1 178 ? -5.086 23.719 4.867 1 98.38 178 GLY B O 1
ATOM 3797 N N . ILE B 1 179 ? -3.109 23.656 5.844 1 98.31 179 ILE B N 1
ATOM 3798 C CA . ILE B 1 179 ? -3.467 24.641 6.859 1 98.31 179 ILE B CA 1
ATOM 3799 C C . ILE B 1 179 ? -3.781 25.984 6.191 1 98.31 179 ILE B C 1
ATOM 3801 O O . ILE B 1 179 ? -4.746 26.656 6.562 1 98.31 179 ILE B O 1
ATOM 3805 N N . ALA B 1 180 ? -2.982 26.328 5.25 1 98.25 180 ALA B N 1
ATOM 3806 C CA . ALA B 1 180 ? -3.221 27.562 4.508 1 98.25 180 ALA B CA 1
ATOM 3807 C C . ALA B 1 180 ? -4.574 27.516 3.805 1 98.25 180 ALA B C 1
ATOM 3809 O O . ALA B 1 180 ? -5.309 28.516 3.809 1 98.25 180 ALA B O 1
ATOM 3810 N N . TYR B 1 181 ? -4.883 26.438 3.203 1 98.25 181 TYR B N 1
ATOM 3811 C CA . TYR B 1 181 ? -6.164 26.281 2.523 1 98.25 181 TYR B CA 1
ATOM 3812 C C . TYR B 1 181 ? -7.324 26.469 3.496 1 98.25 181 TYR B C 1
ATOM 3814 O O . TYR B 1 181 ? -8.297 27.156 3.186 1 98.25 181 TYR B O 1
ATOM 3822 N N . LEU B 1 182 ? -7.258 25.891 4.66 1 97.75 182 LEU B N 1
ATOM 3823 C CA . LEU B 1 182 ? -8.297 26.062 5.672 1 97.75 182 LEU B CA 1
ATOM 3824 C C . LEU B 1 182 ? -8.5 27.531 6 1 97.75 182 LEU B C 1
ATOM 3826 O O . LEU B 1 182 ? -9.633 28 6.105 1 97.75 182 LEU B O 1
ATOM 3830 N N . ALA B 1 183 ? -7.418 28.203 6.121 1 97.69 183 ALA B N 1
ATOM 3831 C CA . ALA B 1 183 ? -7.484 29.625 6.461 1 97.69 183 ALA B CA 1
ATOM 3832 C C . ALA B 1 183 ? -8.219 30.406 5.383 1 97.69 183 ALA B C 1
ATOM 3834 O O . ALA B 1 183 ? -8.922 31.375 5.684 1 97.69 183 ALA B O 1
ATOM 3835 N N . THR B 1 184 ? -8.078 30.047 4.137 1 97.12 184 THR B N 1
ATOM 3836 C CA . THR B 1 184 ? -8.766 30.719 3.045 1 97.12 184 THR B CA 1
ATOM 3837 C C . THR B 1 184 ? -10.281 30.531 3.16 1 97.12 184 THR B C 1
ATOM 3839 O O . THR B 1 184 ? -11.047 31.297 2.57 1 97.12 184 THR B O 1
ATOM 3842 N N . HIS B 1 185 ? -10.68 29.562 3.887 1 95.62 185 HIS B N 1
ATOM 3843 C CA . HIS B 1 185 ? -12.094 29.312 4.125 1 95.62 185 HIS B CA 1
ATOM 3844 C C . HIS B 1 185 ? -12.523 29.812 5.5 1 95.62 185 HIS B C 1
ATOM 3846 O O . HIS B 1 185 ? -13.594 29.453 5.992 1 95.62 185 HIS B O 1
ATOM 3852 N N . GLY B 1 186 ? -11.586 30.531 6.141 1 96.5 186 GLY B N 1
ATOM 3853 C CA . GLY B 1 186 ? -11.883 31.141 7.426 1 96.5 186 GLY B CA 1
ATOM 3854 C C . GLY B 1 186 ? -11.852 30.141 8.578 1 96.5 186 GLY B C 1
ATOM 3855 O O . GLY B 1 186 ? -12.516 30.344 9.594 1 96.5 186 GLY B O 1
ATOM 3856 N N . LEU B 1 187 ? -11.086 29.078 8.367 1 97 187 LEU B N 1
ATOM 3857 C CA . LEU B 1 187 ? -11.109 28 9.359 1 97 187 LEU B CA 1
ATOM 3858 C C . LEU B 1 187 ? -9.742 27.828 10.008 1 97 187 LEU B C 1
ATOM 3860 O O . LEU B 1 187 ? -8.711 27.969 9.336 1 97 187 LEU B O 1
ATOM 3864 N N . ARG B 1 188 ? -9.742 27.562 11.273 1 97.25 188 ARG B N 1
ATOM 3865 C CA . ARG B 1 188 ? -8.602 27 11.992 1 97.25 188 ARG B CA 1
ATOM 3866 C C . ARG B 1 188 ? -8.852 25.547 12.359 1 97.25 188 ARG B C 1
ATOM 3868 O O . ARG B 1 188 ? -9.953 25.172 12.781 1 97.25 188 ARG B O 1
ATOM 3875 N N . HIS B 1 189 ? -7.871 24.734 12.188 1 96.75 189 HIS B N 1
ATOM 3876 C CA . HIS B 1 189 ? -8.062 23.312 12.469 1 96.75 189 HIS B CA 1
ATOM 3877 C C . HIS B 1 189 ? -8.234 23.062 13.961 1 96.75 189 HIS B C 1
ATOM 3879 O O . HIS B 1 189 ? -9.164 22.375 14.375 1 96.75 189 HIS B O 1
ATOM 3885 N N . SER B 1 190 ? -7.258 23.531 14.789 1 96.19 190 SER B N 1
ATOM 3886 C CA . SER B 1 190 ? -7.309 23.562 16.25 1 96.19 190 SER B CA 1
ATOM 3887 C C . SER B 1 190 ? -6.941 22.219 16.844 1 96.19 190 SER B C 1
ATOM 3889 O O . SER B 1 190 ? -6.707 22.109 18.047 1 96.19 190 SER B O 1
ATOM 3891 N N . GLU B 1 191 ? -6.836 21.156 16.031 1 95.69 191 GLU B N 1
ATOM 3892 C CA . GLU B 1 191 ? -6.508 19.812 16.531 1 95.69 191 GLU B CA 1
ATOM 3893 C C . GLU B 1 191 ? -5.406 19.172 15.695 1 95.69 191 GLU B C 1
ATOM 3895 O O . GLU B 1 191 ? -5.512 18 15.32 1 95.69 191 GLU B O 1
ATOM 3900 N N . ILE B 1 192 ? -4.434 19.953 15.422 1 97.69 192 ILE B N 1
ATOM 3901 C CA . ILE B 1 192 ? -3.281 19.391 14.719 1 97.69 192 ILE B CA 1
ATOM 3902 C C . ILE B 1 192 ? -2.451 18.547 15.68 1 97.69 192 ILE B C 1
ATOM 3904 O O . ILE B 1 192 ? -1.79 19.078 16.578 1 97.69 192 ILE B O 1
ATOM 3908 N N . ILE B 1 193 ? -2.557 17.234 15.562 1 97.12 193 ILE B N 1
ATOM 3909 C CA . ILE B 1 193 ? -1.797 16.266 16.328 1 97.12 193 ILE B CA 1
ATOM 3910 C C . ILE B 1 193 ? -1.39 15.094 15.438 1 97.12 193 ILE B C 1
ATOM 3912 O O . ILE B 1 193 ? -1.877 14.977 14.305 1 97.12 193 ILE B O 1
ATOM 3916 N N . CYS B 1 194 ? -0.506 14.227 15.867 1 97.62 194 CYS B N 1
ATOM 3917 C CA . CYS B 1 194 ? 0.124 13.18 15.07 1 97.62 194 CYS B CA 1
ATOM 3918 C C . CYS B 1 194 ? -0.922 12.266 14.453 1 97.62 194 CYS B C 1
ATOM 3920 O O . CYS B 1 194 ? -0.863 11.961 13.258 1 97.62 194 CYS B O 1
ATOM 3922 N N . PRO B 1 195 ? -1.988 11.828 15.211 1 95.81 195 PRO B N 1
ATOM 3923 C CA . PRO B 1 195 ? -2.967 10.906 14.625 1 95.81 195 PRO B CA 1
ATOM 3924 C C . PRO B 1 195 ? -3.791 11.555 13.516 1 95.81 195 PRO B C 1
ATOM 3926 O O . PRO B 1 195 ? -4.41 10.852 12.711 1 95.81 195 PRO B O 1
ATOM 3929 N N . ASN B 1 196 ? -3.76 12.906 13.445 1 97.25 196 ASN B N 1
ATOM 3930 C CA . ASN B 1 196 ? -4.617 13.602 12.5 1 97.25 196 ASN B CA 1
ATOM 3931 C C . ASN B 1 196 ? -3.85 14.016 11.25 1 97.25 196 ASN B C 1
ATOM 3933 O O . ASN B 1 196 ? -4.418 14.617 10.336 1 97.25 196 ASN B O 1
ATOM 3937 N N . ILE B 1 197 ? -2.611 13.742 11.211 1 98.38 197 ILE B N 1
ATOM 3938 C CA . ILE B 1 197 ? -1.806 13.938 10.008 1 98.38 197 ILE B CA 1
ATOM 3939 C C . ILE B 1 197 ? -1.514 12.586 9.352 1 98.38 197 ILE B C 1
ATOM 3941 O O . ILE B 1 197 ? -0.661 11.836 9.828 1 98.38 197 ILE B O 1
ATOM 3945 N N . LEU B 1 198 ? -2.191 12.398 8.266 1 97.62 198 LEU B N 1
ATOM 3946 C CA . LEU B 1 198 ? -2.139 11.117 7.57 1 97.62 198 LEU B CA 1
ATOM 3947 C C . LEU B 1 198 ? -1.221 11.188 6.355 1 97.62 198 LEU B C 1
ATOM 3949 O O . LEU B 1 198 ? -0.931 12.281 5.855 1 97.62 198 LEU B O 1
ATOM 3953 N N . VAL B 1 199 ? -0.73 10.07 5.965 1 97.44 199 VAL B N 1
ATOM 3954 C CA . VAL B 1 199 ? 0.079 9.961 4.758 1 97.44 199 VAL B CA 1
ATOM 3955 C C . VAL B 1 199 ? -0.405 8.781 3.916 1 97.44 199 VAL B C 1
ATOM 3957 O O . VAL B 1 199 ? -0.543 7.66 4.422 1 97.44 199 VAL B O 1
ATOM 3960 N N . SER B 1 200 ? -0.702 9.062 2.676 1 95.56 200 SER B N 1
ATOM 3961 C CA . SER B 1 200 ? -1.151 8.016 1.764 1 95.56 200 SER B CA 1
ATOM 3962 C C . SER B 1 200 ? 0.015 7.148 1.297 1 95.56 200 SER B C 1
ATOM 3964 O O . SER B 1 200 ? 1.177 7.484 1.531 1 95.56 200 SER B O 1
ATOM 3966 N N . LEU B 1 201 ? -0.304 6.094 0.592 1 92.25 201 LEU B N 1
ATOM 3967 C CA . LEU B 1 201 ? 0.7 5.195 0.032 1 92.25 201 LEU B CA 1
ATOM 3968 C C . LEU B 1 201 ? 1.554 5.914 -1.007 1 92.25 201 LEU B C 1
ATOM 3970 O O . LEU B 1 201 ? 2.723 5.57 -1.199 1 92.25 201 LEU B O 1
ATOM 3974 N N . GLU B 1 202 ? 0.98 6.957 -1.619 1 93 202 GLU B N 1
ATOM 3975 C CA . GLU B 1 202 ? 1.677 7.707 -2.658 1 93 202 GLU B CA 1
ATOM 3976 C C . GLU B 1 202 ? 2.504 8.844 -2.061 1 93 202 GLU B C 1
ATOM 3978 O O . GLU B 1 202 ? 3.172 9.578 -2.787 1 93 202 GLU B O 1
ATOM 3983 N N . GLY B 1 203 ? 2.396 8.969 -0.819 1 95.81 203 GLY B N 1
ATOM 3984 C CA . GLY B 1 203 ? 3.205 9.984 -0.157 1 95.81 203 GLY B CA 1
ATOM 3985 C C . GLY B 1 203 ? 2.51 11.328 -0.056 1 95.81 203 GLY B C 1
ATOM 3986 O O . GLY B 1 203 ? 3.166 12.359 0.076 1 95.81 203 GLY B O 1
ATOM 3987 N N . VAL B 1 204 ? 1.25 11.32 -0.19 1 97.69 204 VAL B N 1
ATOM 3988 C CA . VAL B 1 204 ? 0.488 12.562 -0.047 1 97.69 204 VAL B CA 1
ATOM 3989 C C . VAL B 1 204 ? 0.023 12.719 1.398 1 97.69 204 VAL B C 1
ATOM 3991 O O . VAL B 1 204 ? -0.554 11.789 1.976 1 97.69 204 VAL B O 1
ATOM 3994 N N . VAL B 1 205 ? 0.258 13.867 1.926 1 98.56 205 VAL B N 1
ATOM 3995 C CA . VAL B 1 205 ? -0.123 14.156 3.305 1 98.56 205 VAL B CA 1
ATOM 3996 C C . VAL B 1 205 ? -1.543 14.711 3.344 1 98.56 205 VAL B C 1
ATOM 3998 O O . VAL B 1 205 ? -1.897 15.578 2.545 1 98.56 205 VAL B O 1
ATOM 4001 N N . LYS B 1 206 ? -2.328 14.195 4.215 1 97.75 206 LYS B N 1
ATOM 4002 C CA . LYS B 1 206 ? -3.709 14.641 4.367 1 97.75 206 LYS B CA 1
ATOM 4003 C C . LYS B 1 206 ? -4.035 14.938 5.828 1 97.75 206 LYS B C 1
ATOM 4005 O O . LYS B 1 206 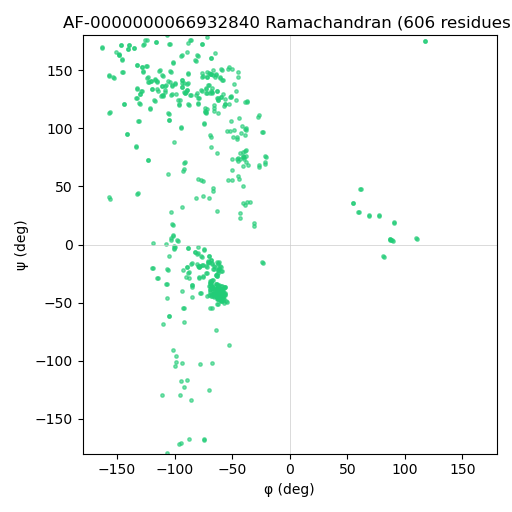? -3.797 14.102 6.703 1 97.75 206 LYS B O 1
ATOM 4010 N N . ILE B 1 207 ? -4.578 16.062 6.094 1 98.06 207 ILE B N 1
ATOM 4011 C CA . ILE B 1 207 ? -5.02 16.422 7.438 1 98.06 207 ILE B CA 1
ATOM 4012 C C . ILE B 1 207 ? -6.438 15.906 7.668 1 98.06 207 ILE B C 1
ATOM 4014 O O . ILE B 1 207 ? -7.324 16.109 6.832 1 98.06 207 ILE B O 1
ATOM 4018 N N . ALA B 1 208 ? -6.621 15.211 8.75 1 96.38 208 ALA B N 1
ATOM 4019 C CA . ALA B 1 208 ? -7.906 14.609 9.094 1 96.38 208 ALA B CA 1
ATOM 4020 C C . ALA B 1 208 ? -8.578 15.367 10.234 1 96.38 208 ALA B C 1
ATOM 4022 O O . ALA B 1 208 ? -8.125 16.438 10.625 1 96.38 208 ALA B O 1
ATOM 4023 N N . ASN B 1 209 ? -9.75 14.906 10.625 1 93.12 209 ASN B N 1
ATOM 4024 C CA . ASN B 1 209 ? -10.523 15.461 11.734 1 93.12 209 ASN B CA 1
ATOM 4025 C C . ASN B 1 209 ? -10.914 16.922 11.461 1 93.12 209 ASN B C 1
ATOM 4027 O O . ASN B 1 209 ? -10.758 17.781 12.328 1 93.12 209 ASN B O 1
ATOM 4031 N N . LEU B 1 210 ? -11.406 17.172 10.352 1 94.25 210 LEU B N 1
ATOM 4032 C CA . LEU B 1 210 ? -11.758 18.516 9.898 1 94.25 210 LEU B CA 1
ATOM 4033 C C . LEU B 1 210 ? -13.078 18.953 10.516 1 94.25 210 LEU B C 1
ATOM 4035 O O . LEU B 1 210 ? -13.406 20.156 10.5 1 94.25 210 LEU B O 1
ATOM 4039 N N . GLU B 1 211 ? -13.836 18.047 10.969 1 88.25 211 GLU B N 1
ATOM 4040 C CA . GLU B 1 211 ? -15.148 18.359 11.531 1 88.25 211 GLU B CA 1
ATOM 4041 C C . GLU B 1 211 ? -15.031 19.25 12.75 1 88.25 211 GLU B C 1
ATOM 4043 O O . GLU B 1 211 ? -16 19.906 13.148 1 88.25 211 GLU B O 1
ATOM 4048 N N . LEU B 1 212 ? -13.883 19.359 13.328 1 86.19 212 LEU B N 1
ATOM 4049 C CA . LEU B 1 212 ? -13.711 20.109 14.562 1 86.19 212 LEU B CA 1
ATOM 4050 C C . LEU B 1 212 ? -13.07 21.469 14.289 1 86.19 212 LEU B C 1
ATOM 4052 O O . LEU B 1 212 ? -12.766 22.219 15.227 1 86.19 212 LEU B O 1
ATOM 4056 N N . CYS B 1 213 ? -12.906 21.766 13.062 1 93.88 213 CYS B N 1
ATOM 4057 C CA . CYS B 1 213 ? -12.344 23.062 12.719 1 93.88 213 CYS B CA 1
ATOM 4058 C C . CYS B 1 213 ? -13.211 24.188 13.258 1 93.88 213 CYS B C 1
ATOM 4060 O O . CYS B 1 213 ? -14.43 24.047 13.367 1 93.88 213 CYS B O 1
ATOM 4062 N N . GLN B 1 214 ? -12.555 25.266 13.531 1 93.81 214 GLN B N 1
ATOM 4063 C CA . GLN B 1 214 ? -13.234 26.422 14.102 1 93.81 214 GLN B CA 1
ATOM 4064 C C . GLN B 1 214 ? -13.242 27.594 13.125 1 93.81 214 GLN B C 1
ATOM 4066 O O . GLN B 1 214 ? -12.273 27.797 12.383 1 93.81 214 GLN B O 1
ATOM 4071 N N . ASN B 1 215 ? -14.312 28.406 13.227 1 92.81 215 ASN B N 1
ATOM 4072 C CA . ASN B 1 215 ? -14.453 29.578 12.367 1 92.81 215 ASN B CA 1
ATOM 4073 C C . ASN B 1 215 ? -13.633 30.766 12.883 1 92.81 215 ASN B C 1
ATOM 4075 O O . ASN B 1 215 ? -13.195 30.75 14.039 1 92.81 215 ASN B O 1
ATOM 4079 N N . GLY B 1 216 ? -13.32 31.734 11.883 1 92.25 216 GLY B N 1
ATOM 4080 C CA . GLY B 1 216 ? -12.773 33 12.32 1 92.25 216 GLY B CA 1
ATOM 4081 C C . GLY B 1 216 ? -11.312 33.188 11.938 1 92.25 216 GLY B C 1
ATOM 4082 O O . GLY B 1 216 ? -10.68 34.188 12.344 1 92.25 216 GLY B O 1
ATOM 4083 N N . ALA B 1 217 ? -10.875 32.281 11.242 1 92.12 217 ALA B N 1
ATOM 4084 C CA . ALA B 1 217 ? -9.477 32.406 10.844 1 92.12 217 ALA B CA 1
ATOM 4085 C C . ALA B 1 217 ? -9.32 33.438 9.711 1 92.12 217 ALA B C 1
ATOM 4087 O O . ALA B 1 217 ? -10.078 33.406 8.734 1 92.12 217 ALA B O 1
ATOM 4088 N N . ARG B 1 218 ? -8.391 34.344 9.812 1 93.44 218 ARG B N 1
ATOM 4089 C CA . ARG B 1 218 ? -8.07 35.281 8.75 1 93.44 218 ARG B CA 1
ATOM 4090 C C . ARG B 1 218 ? -6.758 34.906 8.062 1 93.44 218 ARG B C 1
ATOM 4092 O O . ARG B 1 218 ? -6.477 35.375 6.957 1 93.44 218 ARG B O 1
ATOM 4099 N N . ALA B 1 219 ? -6.027 34.188 8.781 1 94.38 219 ALA B N 1
ATOM 4100 C CA . ALA B 1 219 ? -4.754 33.625 8.344 1 94.38 219 ALA B CA 1
ATOM 4101 C C . ALA B 1 219 ? -4.496 32.281 9.016 1 94.38 219 ALA B C 1
ATOM 4103 O O . ALA B 1 219 ? -5.207 31.891 9.945 1 94.38 219 ALA B O 1
ATOM 4104 N N . PRO B 1 220 ? -3.559 31.562 8.398 1 95.62 220 PRO B N 1
ATOM 4105 C CA . PRO B 1 220 ? -3.215 30.328 9.117 1 95.62 220 PRO B CA 1
ATOM 4106 C C . PRO B 1 220 ? -2.883 30.578 10.586 1 95.62 220 PRO B C 1
ATOM 4108 O O . PRO B 1 220 ? -2.018 31.406 10.898 1 95.62 220 PRO B O 1
ATOM 4111 N N . ALA B 1 221 ? -3.508 29.875 11.422 1 93.94 221 ALA B N 1
ATOM 4112 C CA . ALA B 1 221 ? -3.414 30.125 12.859 1 93.94 221 ALA B CA 1
ATOM 4113 C C . ALA B 1 221 ? -2.041 29.734 13.398 1 93.94 221 ALA B C 1
ATOM 4115 O O . ALA B 1 221 ? -1.545 28.641 13.117 1 93.94 221 ALA B O 1
ATOM 4116 N N . LYS B 1 222 ? -1.513 30.578 14.242 1 95.81 222 LYS B N 1
ATOM 4117 C CA . LYS B 1 222 ? -0.213 30.312 14.852 1 95.81 222 LYS B CA 1
ATOM 4118 C C . LYS B 1 222 ? -0.246 29.047 15.703 1 95.81 222 LYS B C 1
ATOM 4120 O O . LYS B 1 222 ? 0.731 28.297 15.742 1 95.81 222 LYS B O 1
ATOM 4125 N N . GLN B 1 223 ? -1.365 28.859 16.328 1 96.12 223 GLN B N 1
ATOM 4126 C CA . GLN B 1 223 ? -1.514 27.672 17.172 1 96.12 223 GLN B CA 1
ATOM 4127 C C . GLN B 1 223 ? -1.424 26.391 16.328 1 96.12 223 GLN B C 1
ATOM 4129 O O . GLN B 1 223 ? -0.829 25.406 16.766 1 96.12 223 GLN B O 1
ATOM 4134 N N . ASP B 1 224 ? -2.02 26.375 15.141 1 98.06 224 ASP B N 1
ATOM 4135 C CA . ASP B 1 224 ? -1.953 25.234 14.25 1 98.06 224 ASP B CA 1
ATOM 4136 C C . ASP B 1 224 ? -0.531 25.016 13.734 1 98.06 224 ASP B C 1
ATOM 4138 O O . ASP B 1 224 ? -0.068 23.875 13.625 1 98.06 224 ASP B O 1
ATOM 4142 N N . LEU B 1 225 ? 0.153 26.094 13.484 1 98.44 225 LEU B N 1
ATOM 4143 C CA . LEU B 1 225 ? 1.527 26.016 13 1 98.44 225 LEU B CA 1
ATOM 4144 C C . LEU B 1 225 ? 2.449 25.469 14.078 1 98.44 225 LEU B C 1
ATOM 4146 O O . LEU B 1 225 ? 3.279 24.594 13.805 1 98.44 225 LEU B O 1
ATOM 4150 N N . ALA B 1 226 ? 2.256 25.969 15.266 1 98.38 226 ALA B N 1
ATOM 4151 C CA . ALA B 1 226 ? 3.043 25.469 16.391 1 98.38 226 ALA B CA 1
ATOM 4152 C C . ALA B 1 226 ? 2.76 23.984 16.656 1 98.38 226 ALA B C 1
ATOM 4154 O O . ALA B 1 226 ? 3.678 23.219 16.922 1 98.38 226 ALA B O 1
ATOM 4155 N N . ALA B 1 227 ? 1.518 23.641 16.562 1 98.38 227 ALA B N 1
ATOM 4156 C CA . ALA B 1 227 ? 1.118 22.25 16.766 1 98.38 227 ALA B CA 1
ATOM 4157 C C . ALA B 1 227 ? 1.739 21.344 15.711 1 98.38 227 ALA B C 1
ATOM 4159 O O . ALA B 1 227 ? 2.16 20.234 16.016 1 98.38 227 ALA B O 1
ATOM 4160 N N . LEU B 1 228 ? 1.779 21.828 14.469 1 98.62 228 LEU B N 1
ATOM 4161 C CA . LEU B 1 228 ? 2.426 21.062 13.398 1 98.62 228 LEU B CA 1
ATOM 4162 C C . LEU B 1 228 ? 3.904 20.859 13.703 1 98.62 228 LEU B C 1
ATOM 4164 O O . LEU B 1 228 ? 4.426 19.75 13.516 1 98.62 228 LEU B O 1
ATOM 4168 N N . GLY B 1 229 ? 4.531 21.906 14.164 1 98.62 229 GLY B N 1
ATOM 4169 C CA . GLY B 1 229 ? 5.918 21.781 14.578 1 98.62 229 GLY B CA 1
ATOM 4170 C C . GLY B 1 229 ? 6.129 20.688 15.617 1 98.62 229 GLY B C 1
ATOM 4171 O O . GLY B 1 229 ? 7.004 19.844 15.461 1 98.62 229 GLY B O 1
ATOM 4172 N N . SER B 1 230 ? 5.305 20.719 16.625 1 98.56 230 SER B N 1
ATOM 4173 C CA . SER B 1 230 ? 5.414 19.734 17.703 1 98.56 230 SER B CA 1
ATOM 4174 C C . SER B 1 230 ? 5.16 18.312 17.188 1 98.56 230 SER B C 1
ATOM 4176 O O . SER B 1 230 ? 5.805 17.359 17.625 1 98.56 230 SER B O 1
ATOM 4178 N N . ALA B 1 231 ? 4.234 18.188 16.281 1 98.44 231 ALA B N 1
ATOM 4179 C CA . ALA B 1 231 ? 3.932 16.891 15.695 1 98.44 231 ALA B CA 1
ATOM 4180 C C . ALA B 1 231 ? 5.141 16.328 14.945 1 98.44 231 ALA B C 1
ATOM 4182 O O . ALA B 1 231 ? 5.5 15.164 15.117 1 98.44 231 ALA B O 1
ATOM 4183 N N . VAL B 1 232 ? 5.75 17.172 14.141 1 98.25 232 VAL B N 1
ATOM 4184 C CA . VAL B 1 232 ? 6.891 16.719 13.359 1 98.25 232 VAL B CA 1
ATOM 4185 C C . VAL B 1 232 ? 8.07 16.422 14.281 1 98.25 232 VAL B C 1
ATOM 4187 O O . VAL B 1 232 ? 8.797 15.445 14.078 1 98.25 232 VAL B O 1
ATOM 4190 N N . MET B 1 233 ? 8.25 17.203 15.328 1 98.25 233 MET B N 1
ATOM 4191 C CA . MET B 1 233 ? 9.297 16.922 16.312 1 98.25 233 MET B CA 1
ATOM 4192 C C . MET B 1 233 ? 9.047 15.594 17.016 1 98.25 233 MET B C 1
ATOM 4194 O O . MET B 1 233 ? 10 14.891 17.375 1 98.25 233 MET B O 1
ATOM 4198 N N . SER B 1 234 ? 7.789 15.25 17.234 1 98.31 234 SER B N 1
ATOM 4199 C CA . SER B 1 234 ? 7.461 13.945 17.797 1 98.31 234 SER B CA 1
ATOM 4200 C C . SER B 1 234 ? 7.992 12.812 16.922 1 98.31 234 SER B C 1
ATOM 4202 O O . SER B 1 234 ? 8.523 11.82 17.422 1 98.31 234 SER B O 1
ATOM 4204 N N . VAL B 1 235 ? 7.855 13 15.625 1 97.88 235 VAL B N 1
ATOM 4205 C CA . VAL B 1 235 ? 8.352 12.016 14.672 1 97.88 235 VAL B CA 1
ATOM 4206 C C . VAL B 1 235 ? 9.875 11.945 14.742 1 97.88 235 VAL B C 1
ATOM 4208 O O . VAL B 1 235 ? 10.445 10.852 14.789 1 97.88 235 VAL B O 1
ATOM 4211 N N . MET B 1 236 ? 10.5 13.078 14.82 1 97.31 236 MET B N 1
ATOM 4212 C CA . MET B 1 236 ? 11.953 13.164 14.898 1 97.31 236 MET B CA 1
ATOM 4213 C C . MET B 1 236 ? 12.469 12.469 16.156 1 97.31 236 MET B C 1
ATOM 4215 O O . MET B 1 236 ? 13.461 11.742 16.109 1 97.31 236 MET B O 1
ATOM 4219 N N . ASN B 1 237 ? 11.703 12.648 17.219 1 97.38 237 ASN B N 1
ATOM 4220 C CA . ASN B 1 237 ? 12.125 12.156 18.531 1 97.38 237 ASN B CA 1
ATOM 4221 C C . ASN B 1 237 ? 11.727 10.703 18.734 1 97.38 237 ASN B C 1
ATOM 4223 O O . ASN B 1 237 ? 12.211 10.047 19.672 1 97.38 237 ASN B O 1
ATOM 4227 N N . LYS B 1 238 ? 10.82 10.234 17.922 1 96 238 LYS B N 1
ATOM 4228 C CA . LYS B 1 238 ? 10.195 8.93 18.125 1 96 238 LYS B CA 1
ATOM 4229 C C . LYS B 1 238 ? 9.477 8.875 19.469 1 96 238 LYS B C 1
ATOM 4231 O O . LYS B 1 238 ? 9.477 7.832 20.141 1 96 238 LYS B O 1
ATOM 4236 N N . LYS B 1 239 ? 9.062 10.016 19.875 1 96.81 239 LYS B N 1
ATOM 4237 C CA . LYS B 1 239 ? 8.336 10.227 21.125 1 96.81 239 LYS B CA 1
ATOM 4238 C C . LYS B 1 239 ? 7.434 11.453 21.031 1 96.81 239 LYS B C 1
ATOM 4240 O O . LYS B 1 239 ? 7.84 12.484 20.5 1 96.81 239 LYS B O 1
ATOM 4245 N N . HIS B 1 240 ? 6.309 11.328 21.656 1 96.88 240 HIS B N 1
ATOM 4246 C CA . HIS B 1 240 ? 5.348 12.422 21.547 1 96.88 240 HIS B CA 1
ATOM 4247 C C . HIS B 1 240 ? 5.855 13.672 22.266 1 96.88 240 HIS B C 1
ATOM 4249 O O . HIS B 1 240 ? 6.348 13.586 23.391 1 96.88 240 HIS B O 1
ATOM 4255 N N . VAL B 1 241 ? 5.75 14.75 21.531 1 96.75 241 VAL B N 1
ATOM 4256 C CA . VAL B 1 241 ? 5.988 16.094 22.047 1 96.75 241 VAL B CA 1
ATOM 4257 C C . VAL B 1 241 ? 4.656 16.797 22.297 1 96.75 241 VAL B C 1
ATOM 4259 O O . VAL B 1 241 ? 3.738 16.703 21.484 1 96.75 241 VAL B O 1
ATOM 4262 N N . GLU B 1 242 ? 4.59 17.438 23.391 1 95.44 242 GLU B N 1
ATOM 4263 C CA . GLU B 1 242 ? 3.363 18.172 23.719 1 95.44 242 GLU B CA 1
ATOM 4264 C C . GLU B 1 242 ? 3.031 19.203 22.656 1 95.44 242 GLU B C 1
ATOM 4266 O O . GLU B 1 242 ? 3.918 19.906 22.172 1 95.44 242 GLU B O 1
ATOM 4271 N N . LYS B 1 243 ? 1.769 19.297 22.406 1 91.56 243 LYS B N 1
ATOM 4272 C CA . LYS B 1 243 ? 1.271 20.219 21.391 1 91.56 243 LYS B CA 1
ATOM 4273 C C . LYS B 1 243 ? 1.722 21.656 21.688 1 91.56 243 LYS B C 1
ATOM 4275 O O . LYS B 1 243 ? 1.542 22.156 22.797 1 91.56 243 LYS B O 1
ATOM 4280 N N . GLY B 1 244 ? 2.447 22.234 20.734 1 91.88 244 GLY B N 1
ATOM 4281 C CA . GLY B 1 244 ? 2.859 23.641 20.828 1 91.88 244 GLY B CA 1
ATOM 4282 C C . GLY B 1 244 ? 4.191 23.812 21.531 1 91.88 244 GLY B C 1
ATOM 4283 O O . GLY B 1 244 ? 4.66 24.953 21.703 1 91.88 244 GLY B O 1
ATOM 4284 N N . LYS B 1 245 ? 4.816 22.75 21.906 1 94.06 245 LYS B N 1
ATOM 4285 C CA . LYS B 1 245 ? 6.098 22.828 22.609 1 94.06 245 LYS B CA 1
ATOM 4286 C C . LYS B 1 245 ? 7.254 22.5 21.672 1 94.06 245 LYS B C 1
ATOM 4288 O O . LYS B 1 245 ? 7.098 21.734 20.719 1 94.06 245 LYS B O 1
ATOM 4293 N N . PHE B 1 246 ? 8.305 23.141 22 1 96.62 246 PHE B N 1
ATOM 4294 C CA . PHE B 1 246 ? 9.547 22.875 21.281 1 96.62 246 PHE B CA 1
ATOM 4295 C C . PHE B 1 246 ? 10.406 21.875 22.047 1 96.62 246 PHE B C 1
ATOM 4297 O O . PHE B 1 246 ? 10.766 22.109 23.203 1 96.62 246 PHE B O 1
ATOM 4304 N N . SER B 1 247 ? 10.711 20.734 21.406 1 96.5 247 SER B N 1
ATOM 4305 C CA . SER B 1 247 ? 11.555 19.719 22.031 1 96.5 247 SER B CA 1
ATOM 4306 C C . SER B 1 247 ? 12.227 18.828 20.984 1 96.5 247 SER B C 1
ATOM 4308 O O . SER B 1 247 ? 11.547 18.094 20.266 1 96.5 247 SER B O 1
ATOM 4310 N N . ILE B 1 248 ? 13.531 18.922 20.891 1 96.06 248 ILE B N 1
ATOM 4311 C CA . ILE B 1 248 ? 14.32 18.047 20.047 1 96.06 248 ILE B CA 1
ATOM 4312 C C . ILE B 1 248 ? 15.344 17.297 20.891 1 96.06 248 ILE B C 1
ATOM 4314 O O . ILE B 1 248 ? 16.234 17.906 21.484 1 96.06 248 ILE B O 1
ATOM 4318 N N . MET B 1 249 ? 15.273 16.047 20.953 1 94.69 249 MET B N 1
ATOM 4319 C CA . MET B 1 249 ? 16.078 15.219 21.859 1 94.69 249 MET B CA 1
ATOM 4320 C C . MET B 1 249 ? 17.5 15.055 21.312 1 94.69 249 MET B C 1
ATOM 4322 O O . MET B 1 249 ? 18.469 15.039 22.062 1 94.69 249 MET B O 1
ATOM 4326 N N . ASN B 1 250 ? 17.75 14.828 19.984 1 93.56 250 ASN B N 1
ATOM 4327 C CA . ASN B 1 250 ? 19.062 14.641 19.344 1 93.56 250 ASN B CA 1
ATOM 4328 C C . ASN B 1 250 ? 19.281 15.664 18.234 1 93.56 250 ASN B C 1
ATOM 4330 O O . ASN B 1 250 ? 19.359 15.305 17.062 1 93.56 250 ASN B O 1
ATOM 4334 N N . PRO B 1 251 ? 19.516 16.906 18.688 1 93.94 251 PRO B N 1
ATOM 4335 C CA . PRO B 1 251 ? 19.625 17.969 17.688 1 93.94 251 PRO B CA 1
ATOM 4336 C C . PRO B 1 251 ? 20.781 17.781 16.734 1 93.94 251 PRO B C 1
ATOM 4338 O O . PRO B 1 251 ? 20.75 18.266 15.594 1 93.94 251 PRO B O 1
ATOM 4341 N N . SER B 1 252 ? 21.844 17.047 17.109 1 94.81 252 SER B N 1
ATOM 4342 C CA . SER B 1 252 ? 23.031 16.844 16.281 1 94.81 252 SER B CA 1
ATOM 4343 C C . SER B 1 252 ? 22.719 15.992 15.062 1 94.81 252 SER B C 1
ATOM 4345 O O . SER B 1 252 ? 23.484 15.961 14.102 1 94.81 252 SER B O 1
ATOM 4347 N N . LEU B 1 253 ? 21.594 15.383 15.078 1 95.19 253 LEU B N 1
ATOM 4348 C CA . LEU B 1 253 ? 21.188 14.523 13.969 1 95.19 253 LEU B CA 1
ATOM 4349 C C . LEU B 1 253 ? 20.594 15.336 12.828 1 95.19 253 LEU B C 1
ATOM 4351 O O . LEU B 1 253 ? 20.375 14.812 11.734 1 95.19 253 LEU B O 1
ATOM 4355 N N . TRP B 1 254 ? 20.438 16.594 13.078 1 96.62 254 TRP B N 1
ATOM 4356 C CA . TRP B 1 254 ? 19.703 17.422 12.117 1 96.62 254 TRP B CA 1
ATOM 4357 C C . TRP B 1 254 ? 20.484 18.656 11.742 1 96.62 254 TRP B C 1
ATOM 4359 O O . TRP B 1 254 ? 21.328 19.125 12.516 1 96.62 254 TRP B O 1
ATOM 4369 N N . SER B 1 255 ? 20.266 19.156 10.594 1 97.38 255 SER B N 1
ATOM 4370 C CA . SER B 1 255 ? 20.938 20.359 10.133 1 97.38 255 SER B CA 1
ATOM 4371 C C . SER B 1 255 ? 20.469 21.578 10.922 1 97.38 255 SER B C 1
ATOM 4373 O O . SER B 1 255 ? 19.391 21.578 11.508 1 97.38 255 SER B O 1
ATOM 4375 N N . SER B 1 256 ? 21.234 22.594 10.883 1 96.75 256 SER B N 1
ATOM 4376 C CA . SER B 1 256 ? 20.875 23.859 11.516 1 96.75 256 SER B CA 1
ATOM 4377 C C . SER B 1 256 ? 19.641 24.469 10.859 1 96.75 256 SER B C 1
ATOM 4379 O O . SER B 1 256 ? 18.844 25.125 11.523 1 96.75 256 SER B O 1
ATOM 4381 N N . GLU B 1 257 ? 19.531 24.266 9.594 1 96.94 257 GLU B N 1
ATOM 4382 C CA . GLU B 1 257 ? 18.375 24.766 8.852 1 96.94 257 GLU B CA 1
ATOM 4383 C C . GLU B 1 257 ? 17.078 24.125 9.344 1 96.94 257 GLU B C 1
ATOM 4385 O O . GLU B 1 257 ? 16.062 24.812 9.516 1 96.94 257 GLU B O 1
ATOM 4390 N N . ALA B 1 258 ? 17.156 22.844 9.562 1 97.81 258 ALA B N 1
ATOM 4391 C CA . ALA B 1 258 ? 15.984 22.125 10.078 1 97.81 258 ALA B CA 1
ATOM 4392 C C . ALA B 1 258 ? 15.602 22.625 11.469 1 97.81 258 ALA B C 1
ATOM 4394 O O . ALA B 1 258 ? 14.438 22.906 11.734 1 97.81 258 ALA B O 1
ATOM 4395 N N . ILE B 1 259 ? 16.547 22.797 12.289 1 97.25 259 ILE B N 1
ATOM 4396 C CA . ILE B 1 259 ? 16.312 23.234 13.664 1 97.25 259 ILE B CA 1
ATOM 4397 C C . ILE B 1 259 ? 15.758 24.656 13.664 1 97.25 259 ILE B C 1
ATOM 4399 O O . ILE B 1 259 ? 14.828 24.969 14.414 1 97.25 259 ILE B O 1
ATOM 4403 N N . SER B 1 260 ? 16.344 25.453 12.836 1 96.94 260 SER B N 1
ATOM 4404 C CA . SER B 1 260 ? 15.875 26.828 12.711 1 96.94 260 SER B CA 1
ATOM 4405 C C . SER B 1 260 ? 14.414 26.875 12.281 1 96.94 260 SER B C 1
ATOM 4407 O O . SER B 1 260 ? 13.617 27.625 12.852 1 96.94 260 SER B O 1
ATOM 4409 N N . PHE B 1 261 ? 14.086 26.156 11.305 1 98.25 261 PHE B N 1
ATOM 4410 C CA . PHE B 1 261 ? 12.719 26.094 10.805 1 98.25 261 PHE B CA 1
ATOM 4411 C C . PHE B 1 261 ? 11.758 25.656 11.906 1 98.25 261 PHE B C 1
ATOM 4413 O O . PHE B 1 261 ? 10.711 26.281 12.102 1 98.25 261 PHE B O 1
ATOM 4420 N N . LEU B 1 262 ? 12.133 24.562 12.602 1 97.75 262 LEU B N 1
ATOM 4421 C CA . LEU B 1 262 ? 11.289 24.031 13.672 1 97.75 262 LEU B CA 1
ATOM 4422 C C . LEU B 1 262 ? 11.07 25.078 14.766 1 97.75 262 LEU B C 1
ATOM 4424 O O . LEU B 1 262 ? 9.961 25.219 15.281 1 97.75 262 LEU B O 1
ATOM 4428 N N . SER B 1 263 ? 12.062 25.781 15.078 1 97.06 263 SER B N 1
ATOM 4429 C CA . SER B 1 263 ? 11.953 26.844 16.078 1 97.06 263 SER B CA 1
ATOM 4430 C C . SER B 1 263 ? 10.984 27.922 15.617 1 97.06 263 SER B C 1
ATOM 4432 O O . SER B 1 263 ? 10.203 28.438 16.422 1 97.06 263 SER B O 1
ATOM 4434 N N . LEU B 1 264 ? 10.992 28.219 14.352 1 97.31 264 LEU B N 1
ATOM 4435 C CA . LEU B 1 264 ? 10.141 29.266 13.797 1 97.31 264 LEU B CA 1
ATOM 4436 C C . LEU B 1 264 ? 8.672 28.859 13.867 1 97.31 264 LEU B C 1
ATOM 4438 O O . LEU B 1 264 ? 7.789 29.719 13.969 1 97.31 264 LEU B O 1
ATOM 4442 N N . THR B 1 265 ? 8.383 27.531 13.789 1 97.75 265 THR B N 1
ATOM 4443 C CA . THR B 1 265 ? 7 27.078 13.828 1 97.75 265 THR B CA 1
ATOM 4444 C C . THR B 1 265 ? 6.332 27.469 15.141 1 97.75 265 THR B C 1
ATOM 4446 O O . THR B 1 265 ? 5.102 27.531 15.219 1 97.75 265 THR B O 1
ATOM 4449 N N . MET B 1 266 ? 7.062 27.766 16.219 1 96.75 266 MET B N 1
ATOM 4450 C CA . MET B 1 266 ? 6.52 28.016 17.547 1 96.75 266 MET B CA 1
ATOM 4451 C C . MET B 1 266 ? 5.879 29.406 17.625 1 96.75 266 MET B C 1
ATOM 4453 O O . MET B 1 266 ? 4.965 29.625 18.422 1 96.75 266 MET B O 1
ATOM 4457 N N . ASP B 1 267 ? 6.375 30.266 16.812 1 94.12 267 ASP B N 1
ATOM 4458 C CA . ASP B 1 267 ? 5.852 31.625 16.969 1 94.12 267 ASP B CA 1
ATOM 4459 C C . ASP B 1 267 ? 6.035 32.406 15.672 1 94.12 267 ASP B C 1
ATOM 4461 O O . ASP B 1 267 ? 6.434 33.594 15.711 1 94.12 267 ASP B O 1
ATOM 4465 N N . SER B 1 268 ? 5.812 31.828 14.539 1 93.38 268 SER B N 1
ATOM 4466 C CA . SER B 1 268 ? 5.965 32.562 13.281 1 93.38 268 SER B CA 1
ATOM 4467 C C . SER B 1 268 ? 4.699 32.469 12.438 1 93.38 268 SER B C 1
ATOM 4469 O O . SER B 1 268 ? 3.709 31.875 12.852 1 93.38 268 SER B O 1
ATOM 4471 N N . THR B 1 269 ? 4.82 33.219 11.344 1 95.69 269 THR B N 1
ATOM 4472 C CA . THR B 1 269 ? 3.693 33.25 10.422 1 95.69 269 THR B CA 1
ATOM 4473 C C . THR B 1 269 ? 3.877 32.188 9.312 1 95.69 269 THR B C 1
ATOM 4475 O O . THR B 1 269 ? 4.98 31.688 9.117 1 95.69 269 THR B O 1
ATOM 4478 N N . TYR B 1 270 ? 2.783 31.938 8.703 1 97.31 270 TYR B N 1
ATOM 4479 C CA . TYR B 1 270 ? 2.811 31.047 7.555 1 97.31 270 TYR B CA 1
ATOM 4480 C C . TYR B 1 270 ? 3.785 31.547 6.496 1 97.31 270 TYR B C 1
ATOM 4482 O O . TYR B 1 270 ? 4.527 30.766 5.902 1 97.31 270 TYR B O 1
ATOM 4490 N N . GLU B 1 271 ? 3.818 32.844 6.234 1 96.5 271 GLU B N 1
ATOM 4491 C CA . GLU B 1 271 ? 4.668 33.438 5.199 1 96.5 271 GLU B CA 1
ATOM 4492 C C . GLU B 1 271 ? 6.145 33.188 5.496 1 96.5 271 GLU B C 1
ATOM 4494 O O . GLU B 1 271 ? 6.91 32.844 4.602 1 96.5 271 GLU B O 1
ATOM 4499 N N . ALA B 1 272 ? 6.484 33.375 6.672 1 96.88 272 ALA B N 1
ATOM 4500 C CA . ALA B 1 272 ? 7.867 33.156 7.078 1 96.88 272 ALA B CA 1
ATOM 4501 C C . ALA B 1 272 ? 8.25 31.672 6.902 1 96.88 272 ALA B C 1
ATOM 4503 O O . ALA B 1 272 ? 9.344 31.359 6.422 1 96.88 272 ALA B O 1
ATOM 4504 N N . LEU B 1 273 ? 7.332 30.812 7.246 1 97.94 273 LEU B N 1
ATOM 4505 C CA . LEU B 1 273 ? 7.594 29.375 7.156 1 97.94 273 LEU B CA 1
ATOM 4506 C C . LEU B 1 273 ? 7.637 28.922 5.703 1 97.94 273 LEU B C 1
ATOM 4508 O O . LEU B 1 273 ? 8.539 28.172 5.305 1 97.94 273 LEU B O 1
ATOM 4512 N N . SER B 1 274 ? 6.684 29.406 4.918 1 96.69 274 SER B N 1
ATOM 4513 C CA . SER B 1 274 ? 6.547 28.969 3.535 1 96.69 274 SER B CA 1
ATOM 4514 C C . SER B 1 274 ? 7.742 29.406 2.693 1 96.69 274 SER B C 1
ATOM 4516 O O . SER B 1 274 ? 8.031 28.781 1.663 1 96.69 274 SER B O 1
ATOM 4518 N N . SER B 1 275 ? 8.484 30.422 3.131 1 96.62 275 SER B N 1
ATOM 4519 C CA . SER B 1 275 ? 9.617 30.953 2.377 1 96.62 275 SER B CA 1
ATOM 4520 C C . SER B 1 275 ? 10.938 30.422 2.922 1 96.62 275 SER B C 1
ATOM 4522 O O . SER B 1 275 ? 12.008 30.719 2.391 1 96.62 275 SER B O 1
ATOM 4524 N N . HIS B 1 276 ? 10.906 29.703 3.912 1 97.56 276 HIS B N 1
ATOM 4525 C CA . HIS B 1 276 ? 12.125 29.219 4.543 1 97.56 276 HIS B CA 1
ATOM 4526 C C . HIS B 1 276 ? 12.828 28.172 3.662 1 97.56 276 HIS B C 1
ATOM 4528 O O . HIS B 1 276 ? 12.172 27.328 3.061 1 97.56 276 HIS B O 1
ATOM 4534 N N . SER B 1 277 ? 14.062 28.078 3.676 1 97.5 277 SER B N 1
ATOM 4535 C CA . SER B 1 277 ? 14.883 27.266 2.783 1 97.5 277 SER B CA 1
ATOM 4536 C C . SER B 1 277 ? 14.766 25.781 3.117 1 97.5 277 SER B C 1
ATOM 4538 O O . SER B 1 277 ? 14.984 24.938 2.256 1 97.5 277 SER B O 1
ATOM 4540 N N . PHE B 1 278 ? 14.43 25.5 4.336 1 98.06 278 PHE B N 1
ATOM 4541 C CA . PHE B 1 278 ? 14.266 24.094 4.727 1 98.06 278 PHE B CA 1
ATOM 4542 C C . PHE B 1 278 ? 13.25 23.406 3.832 1 98.06 278 PHE B C 1
ATOM 4544 O O . PHE B 1 278 ? 13.414 22.234 3.494 1 98.06 278 PHE B O 1
ATOM 4551 N N . LEU B 1 279 ? 12.219 24.094 3.443 1 98.31 279 LEU B N 1
ATOM 4552 C CA . LEU B 1 279 ? 11.133 23.5 2.67 1 98.31 279 LEU B CA 1
ATOM 4553 C C . LEU B 1 279 ? 11.594 23.172 1.251 1 98.31 279 LEU B C 1
ATOM 4555 O O . LEU B 1 279 ? 10.938 22.406 0.544 1 98.31 279 LEU B O 1
ATOM 4559 N N . ASP B 1 280 ? 12.734 23.734 0.836 1 97.62 280 ASP B N 1
ATOM 4560 C CA . ASP B 1 280 ? 13.297 23.438 -0.479 1 97.62 280 ASP B CA 1
ATOM 4561 C C . ASP B 1 280 ? 13.844 22.016 -0.542 1 97.62 280 ASP B C 1
ATOM 4563 O O . ASP B 1 280 ? 14.086 21.484 -1.628 1 97.62 280 ASP B O 1
ATOM 4567 N N . LEU B 1 281 ? 14.008 21.453 0.564 1 97.5 281 LEU B N 1
ATOM 4568 C CA . LEU B 1 281 ? 14.531 20.078 0.627 1 97.5 281 LEU B CA 1
ATOM 4569 C C . LEU B 1 281 ? 13.43 19.062 0.347 1 97.5 281 LEU B C 1
ATOM 4571 O O . LEU B 1 281 ? 13.703 17.875 0.156 1 97.5 281 LEU B O 1
ATOM 4575 N N . ALA B 1 282 ? 12.18 19.484 0.253 1 97.56 282 ALA B N 1
ATOM 4576 C CA . ALA B 1 282 ? 11.039 18.578 0.141 1 97.56 282 ALA B CA 1
ATOM 4577 C C . ALA B 1 282 ? 11.133 17.75 -1.132 1 97.56 282 ALA B C 1
ATOM 4579 O O . ALA B 1 282 ? 11.258 18.281 -2.232 1 97.56 282 ALA B O 1
ATOM 4580 N N . LYS B 1 283 ? 11.086 16.5 -0.931 1 95.19 283 LYS B N 1
ATOM 4581 C CA . LYS B 1 283 ? 11.016 15.516 -2.004 1 95.19 283 LYS B CA 1
ATOM 4582 C C . LYS B 1 283 ? 9.945 14.461 -1.716 1 95.19 283 LYS B C 1
ATOM 4584 O O . LYS B 1 283 ? 10.258 13.359 -1.27 1 95.19 283 LYS B O 1
ATOM 4589 N N . PRO B 1 284 ? 8.719 14.797 -2.07 1 94.69 284 PRO B N 1
ATOM 4590 C CA . PRO B 1 284 ? 7.598 13.914 -1.719 1 94.69 284 PRO B CA 1
ATOM 4591 C C . PRO B 1 284 ? 7.73 12.516 -2.322 1 94.69 284 PRO B C 1
ATOM 4593 O O . PRO B 1 284 ? 7.148 11.562 -1.807 1 94.69 284 PRO B O 1
ATOM 4596 N N . GLN B 1 285 ? 8.578 12.383 -3.35 1 91.94 285 GLN B N 1
ATOM 4597 C CA . GLN B 1 285 ? 8.734 11.086 -4.012 1 91.94 285 GLN B CA 1
ATOM 4598 C C . GLN B 1 285 ? 9.461 10.094 -3.105 1 91.94 285 GLN B C 1
ATOM 4600 O O . GLN B 1 285 ? 9.477 8.891 -3.383 1 91.94 285 GLN B O 1
ATOM 4605 N N . TYR B 1 286 ? 10.008 10.57 -1.997 1 92.75 286 TYR B N 1
ATOM 4606 C CA . TYR B 1 286 ? 10.734 9.688 -1.094 1 92.75 286 TYR B CA 1
ATOM 4607 C C . TYR B 1 286 ? 9.852 9.234 0.06 1 92.75 286 TYR B C 1
ATOM 4609 O O . TYR B 1 286 ? 10.281 8.453 0.915 1 92.75 286 TYR B O 1
ATOM 4617 N N . LEU B 1 287 ? 8.602 9.617 0.056 1 96.12 287 LEU B N 1
ATOM 4618 C CA . LEU B 1 287 ? 7.715 9.25 1.155 1 96.12 287 LEU B CA 1
ATOM 4619 C C . LEU B 1 287 ? 7.121 7.863 0.937 1 96.12 287 LEU B C 1
ATOM 4621 O O . LEU B 1 287 ? 7.016 7.074 1.879 1 96.12 287 LEU B O 1
ATOM 4625 N N . PRO B 1 288 ? 6.836 7.465 -0.264 1 94.06 288 PRO B N 1
ATOM 4626 C CA . PRO B 1 288 ? 6.094 6.219 -0.473 1 94.06 288 PRO B CA 1
ATOM 4627 C C . PRO B 1 288 ? 6.797 5.008 0.129 1 94.06 288 PRO B C 1
ATOM 4629 O O . PRO B 1 288 ? 6.164 4.191 0.807 1 94.06 288 PRO B O 1
ATOM 4632 N N . TRP B 1 289 ? 8.086 4.887 -0.069 1 91.44 289 TRP B N 1
ATOM 4633 C CA . TRP B 1 289 ? 8.758 3.68 0.401 1 91.44 289 TRP B CA 1
ATOM 4634 C C . TRP B 1 289 ? 8.742 3.604 1.924 1 91.44 289 TRP B C 1
ATOM 4636 O O . TRP B 1 289 ? 8.578 2.521 2.494 1 91.44 289 TRP B O 1
ATOM 4646 N N . ILE B 1 290 ? 8.891 4.672 2.596 1 93.69 290 ILE B N 1
ATOM 4647 C CA . ILE B 1 290 ? 8.961 4.621 4.051 1 93.69 290 ILE B CA 1
ATOM 4648 C C . ILE B 1 290 ? 7.559 4.477 4.637 1 93.69 290 ILE B C 1
ATOM 4650 O O . ILE B 1 290 ? 7.391 3.951 5.738 1 93.69 290 ILE B O 1
ATOM 4654 N N . VAL B 1 291 ? 6.523 4.992 3.914 1 94.19 291 VAL B N 1
ATOM 4655 C CA . VAL B 1 291 ? 5.141 4.738 4.312 1 94.19 291 VAL B CA 1
ATOM 4656 C C . VAL B 1 291 ? 4.871 3.234 4.293 1 94.19 291 VAL B C 1
ATOM 4658 O O . VAL B 1 291 ? 4.332 2.684 5.258 1 94.19 291 VAL B O 1
ATOM 4661 N N . LEU B 1 292 ? 5.258 2.623 3.236 1 90.94 292 LEU B N 1
ATOM 4662 C CA . LEU B 1 292 ? 5.062 1.182 3.111 1 90.94 292 LEU B CA 1
ATOM 4663 C C . LEU B 1 292 ? 5.859 0.432 4.176 1 90.94 292 LEU B C 1
ATOM 4665 O O . LEU B 1 292 ? 5.367 -0.54 4.754 1 90.94 292 LEU B O 1
ATOM 4669 N N . TYR B 1 293 ? 7.078 0.897 4.406 1 91.06 293 TYR B N 1
ATOM 4670 C CA . TYR B 1 293 ? 7.906 0.297 5.445 1 91.06 293 TYR B CA 1
ATOM 4671 C C . TYR B 1 293 ? 7.23 0.398 6.809 1 91.06 293 TYR B C 1
ATOM 4673 O O . TYR B 1 293 ? 7.176 -0.582 7.555 1 91.06 293 TYR B O 1
ATOM 4681 N N . ALA B 1 294 ? 6.75 1.599 7.082 1 90.88 294 ALA B N 1
ATOM 4682 C CA . ALA B 1 294 ? 6.066 1.819 8.352 1 90.88 294 ALA B CA 1
ATOM 4683 C C . ALA B 1 294 ? 4.828 0.938 8.469 1 90.88 294 ALA B C 1
ATOM 4685 O O . ALA B 1 294 ? 4.5 0.455 9.555 1 90.88 294 ALA B O 1
ATOM 4686 N N . LEU B 1 295 ? 4.168 0.796 7.418 1 88.19 295 LEU B N 1
ATOM 4687 C CA . LEU B 1 295 ? 2.979 -0.05 7.375 1 88.19 295 LEU B CA 1
ATOM 4688 C C . LEU B 1 295 ? 3.332 -1.501 7.684 1 88.19 295 LEU B C 1
ATOM 4690 O O . LEU B 1 295 ? 2.617 -2.172 8.43 1 88.19 295 LEU B O 1
ATOM 4694 N N . ARG B 1 296 ? 4.434 -2.008 7.164 1 84.12 296 ARG B N 1
ATOM 4695 C CA . ARG B 1 296 ? 4.883 -3.381 7.371 1 84.12 296 ARG B CA 1
ATOM 4696 C C . ARG B 1 296 ? 5.309 -3.607 8.82 1 84.12 296 ARG B C 1
ATOM 4698 O O . ARG B 1 296 ? 5.152 -4.707 9.352 1 84.12 296 ARG B O 1
ATOM 4705 N N . LYS B 1 297 ? 5.793 -2.545 9.359 1 80.75 297 LYS B N 1
ATOM 4706 C CA . LYS B 1 297 ? 6.34 -2.668 10.703 1 80.75 297 LYS B CA 1
ATOM 4707 C C . LYS B 1 297 ? 5.266 -2.422 11.758 1 80.75 297 LYS B C 1
ATOM 4709 O O . LYS B 1 297 ? 5.418 -2.818 12.914 1 80.75 297 LYS B O 1
ATOM 4714 N N . ALA B 1 298 ? 4.258 -1.753 11.156 1 73.06 298 ALA B N 1
ATOM 4715 C CA . ALA B 1 298 ? 3.223 -1.347 12.109 1 73.06 298 ALA B CA 1
ATOM 4716 C C . ALA B 1 298 ? 2.51 -2.562 12.695 1 73.06 298 ALA B C 1
ATOM 4718 O O . ALA B 1 298 ? 2.307 -3.564 12.008 1 73.06 298 ALA B O 1
ATOM 4719 N N . HIS B 1 299 ? 2.654 -2.771 13.945 1 61.47 299 HIS B N 1
ATOM 4720 C CA . HIS B 1 299 ? 1.809 -3.738 14.633 1 61.47 299 HIS B CA 1
ATOM 4721 C C . HIS B 1 299 ? 0.403 -3.189 14.852 1 61.47 299 HIS B C 1
ATOM 4723 O O . HIS B 1 299 ? 0.065 -2.756 15.953 1 61.47 299 HIS B O 1
ATOM 4729 N N . ASN B 1 300 ? -0.122 -2.795 13.719 1 56.41 300 ASN B N 1
ATOM 4730 C CA . ASN B 1 300 ? -1.369 -2.07 13.945 1 56.41 300 ASN B CA 1
ATOM 4731 C C . ASN B 1 300 ? -2.488 -3.006 14.391 1 56.41 300 ASN B C 1
ATOM 4733 O O . ASN B 1 300 ? -2.631 -4.109 13.859 1 56.41 300 ASN B O 1
ATOM 4737 N N . ALA B 1 301 ? -3.047 -2.561 15.406 1 49.41 301 ALA B N 1
ATOM 4738 C CA . ALA B 1 301 ? -4.258 -3.217 15.898 1 49.41 301 ALA B CA 1
ATOM 4739 C C . ALA B 1 301 ? -5.418 -3.02 14.93 1 49.41 301 ALA B C 1
ATOM 4741 O O . ALA B 1 301 ? -5.754 -1.887 14.578 1 49.41 301 ALA B O 1
ATOM 4742 N N . VAL B 1 302 ? -5.629 -3.91 14.031 1 54.03 302 VAL B N 1
ATOM 4743 C CA . VAL B 1 302 ? -6.824 -3.967 13.188 1 54.03 302 VAL B CA 1
ATOM 4744 C C . VAL B 1 302 ? -7.918 -4.762 13.898 1 54.03 302 VAL B C 1
ATOM 4746 O O . VAL B 1 302 ? -7.648 -5.816 14.477 1 54.03 302 VAL B O 1
ATOM 4749 N N . ALA B 1 303 ? -9.062 -4.07 14.133 1 58.31 303 ALA B N 1
ATOM 4750 C CA . ALA B 1 303 ? -10.18 -4.75 14.781 1 58.31 303 ALA B CA 1
ATOM 4751 C C . ALA B 1 303 ? -11.273 -5.09 13.773 1 58.31 303 ALA B C 1
ATOM 4753 O O . ALA B 1 303 ? -11.469 -4.363 12.797 1 58.31 303 ALA B O 1
ATOM 4754 N N . PRO B 1 304 ? -11.859 -6.324 13.953 1 55 304 PRO B N 1
ATOM 4755 C CA . PRO B 1 304 ? -12.992 -6.641 13.086 1 55 304 PRO B CA 1
ATOM 4756 C C . PRO B 1 304 ? -14.156 -5.664 13.25 1 55 304 PRO B C 1
ATOM 4758 O O . PRO B 1 304 ? -14.305 -5.047 14.312 1 55 304 PRO B O 1
ATOM 4761 N N . ILE B 1 305 ? -14.922 -5.309 12.039 1 50.91 305 ILE B N 1
ATOM 4762 C CA . ILE B 1 305 ? -16.125 -4.504 12.164 1 50.91 305 ILE B CA 1
ATOM 4763 C C . ILE B 1 305 ? -17.266 -5.359 12.727 1 50.91 305 ILE B C 1
ATOM 4765 O O . ILE B 1 305 ? -17.422 -6.527 12.352 1 50.91 305 ILE B O 1
#